Protein AF-G4YL85-F1 (afdb_monomer_lite)

pLDDT: mean 70.35, std 22.32, range [29.73, 98.31]

Secondary structure (DSSP, 8-state):
--PPPP--------------------------------TTHHHHHHHHHHHHHHHHHHHHHHHHHHHHHHHHHHHHHHHHHHHHHHHHHHHHHHHHHHHHHHHHHHHHHHHHHHHHHHHHHHHHHHHHHHHHHHHHHHHHHHHHHHHHHHHHHHHHHHHHHHHHHHHHHHHHHHHHHHHHHHHHHHHHHHHHHHHHHHHHHHHHHHHHHHHHHHHHTS-PPP--S----SHHHHHHHHHHHHHHHHHHHHHHHHHHHHHHHHHHHHHHHHHHHHHHHHHHHHHHHHHHHHHHHHHHHHHHHHHHHHHHHHHHHHHHHHHHHHHHHHHHHHHHHHHHHHHHHHHSS---------------------------PPPPPP--------------------------------------------------------------PPP---------------------------------

Sequence (476 aa):
MDAPPTNPPAHSPSPSGDGGSTHGSPRSTHSTPRSTRSTASRHAAASSDAARRIARLEDELACAYASRPTMIRDRARQDDTVRELTANLHDLERHRWAQEAEIRRLQTEVSDLQQSAQDQGLQLIQDLRNQIAQQAAEIQDLDRRLTRAQDHLATASSDRDRPDYQLDLATADISDLRSQVSEQERELDEVNHELDLTRGSLDRVRTALRMAETAAATPAAPTPTPPTGPTSDVDRLQVALRQVNEELDRMRTARDTARDQATAAVEDVDQAHQDRDVALRENADLRSCLENAQQVIRAQDAQFIDVQDAYAMLRRVSDRSNEDLENVADALSRVVRWIGLSQCAPTTPVRRSRSRSGSPDSVGHIHKRARSAPPPRSRSTSRSPARSPSPSFSLPGHDDELPAGGQPAEDQPAKKVPAADQPSSDLNDQEGSDQEESGPPPRSTQEDRSEEEESSPRPTKKKTSRRGLIRMLSQP

Structure (mmCIF, N/CA/C/O backbone):
data_AF-G4YL85-F1
#
_entry.id   AF-G4YL85-F1
#
loop_
_atom_site.group_PDB
_atom_site.id
_atom_site.type_symbol
_atom_site.label_atom_id
_atom_site.label_alt_id
_atom_site.label_comp_id
_atom_site.label_asym_id
_atom_site.label_entity_id
_atom_site.label_seq_id
_atom_site.pdbx_PDB_ins_code
_atom_site.Cartn_x
_atom_site.Cartn_y
_atom_site.Cartn_z
_atom_site.occupancy
_atom_site.B_iso_or_equiv
_atom_site.auth_seq_id
_atom_site.auth_comp_id
_atom_site.auth_asym_id
_atom_site.auth_atom_id
_atom_site.pdbx_PDB_model_num
ATOM 1 N N . MET A 1 1 ? 38.274 -20.157 -29.033 1.00 45.69 1 MET A N 1
ATOM 2 C CA . MET A 1 1 ? 38.656 -21.489 -29.534 1.00 45.69 1 MET A CA 1
ATOM 3 C C . MET A 1 1 ? 37.784 -21.752 -30.742 1.00 45.69 1 MET A C 1
ATOM 5 O O . MET A 1 1 ? 36.626 -22.067 -30.545 1.00 45.69 1 MET A O 1
ATOM 9 N N . ASP A 1 2 ? 38.271 -21.416 -31.935 1.00 41.56 2 ASP A N 1
ATOM 10 C CA . ASP A 1 2 ? 38.171 -22.252 -33.138 1.00 41.56 2 ASP A CA 1
ATOM 11 C C . ASP A 1 2 ? 38.900 -21.555 -34.292 1.00 41.56 2 ASP A C 1
ATOM 13 O O . ASP A 1 2 ? 38.857 -20.335 -34.449 1.00 41.56 2 ASP A O 1
ATOM 17 N N . ALA A 1 3 ? 39.712 -22.353 -34.977 1.00 47.00 3 ALA A N 1
ATOM 18 C CA . ALA A 1 3 ? 40.835 -21.958 -35.815 1.00 47.00 3 ALA A CA 1
ATOM 19 C C . ALA A 1 3 ? 40.425 -21.627 -37.269 1.00 47.00 3 ALA A C 1
ATOM 21 O O . ALA A 1 3 ? 39.381 -22.084 -37.735 1.00 47.00 3 ALA A O 1
ATOM 22 N N . PRO A 1 4 ? 41.259 -20.872 -38.013 1.00 54.34 4 PRO A N 1
ATOM 23 C CA . PRO A 1 4 ? 41.003 -20.503 -39.404 1.00 54.34 4 PRO A CA 1
ATOM 24 C C . PRO A 1 4 ? 41.476 -21.593 -40.383 1.00 54.34 4 PRO A C 1
ATOM 26 O O . PRO A 1 4 ? 42.415 -22.330 -40.068 1.00 54.34 4 PRO A O 1
ATOM 29 N N . PRO A 1 5 ? 40.929 -21.663 -41.611 1.00 63.22 5 PRO A N 1
ATOM 30 C CA . PRO A 1 5 ? 41.518 -22.484 -42.655 1.00 63.22 5 PRO A CA 1
ATOM 31 C C . PRO A 1 5 ? 42.650 -21.747 -43.385 1.00 63.22 5 PRO A C 1
ATOM 33 O O . PRO A 1 5 ? 42.514 -20.620 -43.861 1.00 63.22 5 PRO A O 1
ATOM 36 N N . THR A 1 6 ? 43.778 -22.443 -43.462 1.00 53.53 6 THR A N 1
ATOM 37 C CA . THR A 1 6 ? 45.010 -22.129 -44.183 1.00 53.53 6 THR A CA 1
ATOM 38 C C . THR A 1 6 ? 45.074 -22.848 -45.541 1.00 53.53 6 THR A C 1
ATOM 40 O O . THR A 1 6 ? 44.595 -23.972 -45.671 1.00 53.53 6 THR A O 1
ATOM 43 N N . ASN A 1 7 ? 45.826 -22.228 -46.469 1.00 42.84 7 ASN A N 1
ATOM 44 C CA . ASN A 1 7 ? 46.549 -22.797 -47.632 1.00 42.84 7 ASN A CA 1
ATOM 45 C C . ASN A 1 7 ? 45.749 -23.165 -48.906 1.00 42.84 7 ASN A C 1
ATOM 47 O O . ASN A 1 7 ? 44.546 -23.381 -48.803 1.00 42.84 7 ASN A O 1
ATOM 51 N N . PRO A 1 8 ? 46.383 -23.283 -50.110 1.00 57.25 8 PRO A N 1
ATOM 52 C CA . PRO A 1 8 ? 47.829 -23.411 -50.418 1.00 57.25 8 PRO A CA 1
ATOM 53 C C . PRO A 1 8 ? 48.368 -22.527 -51.594 1.00 57.25 8 PRO A C 1
ATOM 55 O O . PRO A 1 8 ? 47.619 -21.728 -52.158 1.00 57.25 8 PRO A O 1
ATOM 58 N N . PRO A 1 9 ? 49.675 -22.630 -51.959 1.00 52.94 9 PRO A N 1
ATOM 59 C CA . PRO A 1 9 ? 50.362 -21.728 -52.889 1.00 52.94 9 PRO A CA 1
ATOM 60 C C . PRO A 1 9 ? 50.313 -22.217 -54.347 1.00 52.94 9 PRO A C 1
ATOM 62 O O . PRO A 1 9 ? 50.237 -23.416 -54.608 1.00 52.94 9 PRO A O 1
ATOM 65 N N . ALA A 1 10 ? 50.421 -21.294 -55.308 1.00 44.28 10 ALA A N 1
ATOM 66 C CA . ALA A 1 10 ? 50.517 -21.623 -56.729 1.00 44.28 10 ALA A CA 1
ATOM 67 C C . ALA A 1 10 ? 51.927 -21.347 -57.272 1.00 44.28 10 ALA A C 1
ATOM 69 O O . ALA A 1 10 ? 52.482 -20.258 -57.136 1.00 44.28 10 ALA A O 1
ATOM 70 N N . HIS A 1 11 ? 52.479 -22.398 -57.865 1.00 41.19 11 HIS A N 1
ATOM 71 C CA . HIS A 1 11 ? 53.813 -22.551 -58.418 1.00 41.19 11 HIS A CA 1
ATOM 72 C C . HIS A 1 11 ? 54.059 -21.727 -59.693 1.00 41.19 11 HIS A C 1
ATOM 74 O O . HIS A 1 11 ? 53.176 -21.575 -60.535 1.00 41.19 11 HIS A O 1
ATOM 80 N N . SER A 1 12 ? 55.312 -21.310 -59.885 1.00 49.66 12 SER A N 1
ATOM 81 C CA . SER A 1 12 ? 55.886 -20.974 -61.193 1.00 49.66 12 SER A CA 1
ATOM 82 C C . SER A 1 12 ? 55.999 -22.216 -62.084 1.00 49.66 12 SER A C 1
ATOM 84 O O . SER A 1 12 ? 56.331 -23.294 -61.582 1.00 49.66 12 SER A O 1
ATOM 86 N N . PRO A 1 13 ? 55.890 -22.047 -63.412 1.00 53.88 13 PRO A N 1
ATOM 87 C CA . PRO A 1 13 ? 56.771 -22.798 -64.297 1.00 53.88 13 PRO A CA 1
ATOM 88 C C . PRO A 1 13 ? 57.377 -21.938 -65.422 1.00 53.88 13 PRO A C 1
ATOM 90 O O . PRO A 1 13 ? 56.733 -21.127 -66.078 1.00 53.88 13 PRO A O 1
ATOM 93 N N . SER A 1 14 ? 58.655 -22.176 -65.672 1.00 41.47 14 SER A N 1
ATOM 94 C CA . SER A 1 14 ? 59.307 -22.170 -66.992 1.00 41.47 14 SER A CA 1
ATOM 95 C C . SER A 1 14 ? 59.997 -23.547 -67.105 1.00 41.47 14 SER A C 1
ATOM 97 O O . SER A 1 14 ? 60.100 -24.202 -66.062 1.00 41.47 14 SER A O 1
ATOM 99 N N . PRO A 1 15 ? 60.561 -24.018 -68.238 1.00 62.75 15 PRO A N 1
ATOM 100 C CA . PRO A 1 15 ? 60.615 -23.525 -69.624 1.00 62.75 15 PRO A CA 1
ATOM 101 C C . PRO A 1 15 ? 60.315 -24.671 -70.647 1.00 62.75 15 PRO A C 1
ATOM 103 O O . PRO A 1 15 ? 59.770 -25.703 -70.264 1.00 62.75 15 PRO A O 1
ATOM 106 N N . SER A 1 16 ? 60.803 -24.546 -71.897 1.00 37.62 16 SER A N 1
ATOM 107 C CA . SER A 1 16 ? 60.854 -25.556 -72.995 1.00 37.62 16 SER A CA 1
ATOM 108 C C . SER A 1 16 ? 59.611 -25.558 -73.894 1.00 37.62 16 SER A C 1
ATOM 110 O O . SER A 1 16 ? 58.498 -25.490 -73.400 1.00 37.62 16 SER A O 1
ATOM 112 N N . GLY A 1 17 ? 59.679 -25.635 -75.217 1.00 33.56 17 GLY A N 1
ATOM 113 C CA . GLY A 1 17 ? 60.769 -25.882 -76.152 1.00 33.56 17 GLY A CA 1
ATOM 114 C C . GLY A 1 17 ? 60.155 -26.149 -77.537 1.00 33.56 17 GLY A C 1
ATOM 115 O O . GLY A 1 17 ? 58.958 -26.394 -77.642 1.00 33.56 17 GLY A O 1
ATOM 116 N N . ASP A 1 18 ? 61.009 -26.093 -78.556 1.00 32.25 18 ASP A N 1
ATOM 117 C CA . ASP A 1 18 ? 60.907 -26.772 -79.854 1.00 32.25 18 ASP A CA 1
ATOM 118 C C . ASP A 1 18 ? 59.734 -26.499 -80.820 1.00 32.25 18 ASP A C 1
ATOM 120 O O . ASP A 1 18 ? 58.592 -26.893 -80.622 1.00 32.25 18 ASP A O 1
ATOM 124 N N . GLY A 1 19 ? 60.110 -26.025 -82.014 1.00 33.28 19 GLY A N 1
ATOM 125 C CA . GLY A 1 19 ? 60.380 -27.003 -83.076 1.00 33.28 19 GLY A CA 1
ATOM 126 C C . GLY A 1 19 ? 59.536 -26.924 -84.355 1.00 33.28 19 GLY A C 1
ATOM 127 O O . GLY A 1 19 ? 58.315 -27.008 -84.325 1.00 33.28 19 GLY A O 1
ATOM 128 N N . GLY A 1 20 ? 60.246 -26.911 -85.492 1.00 34.34 20 GLY A N 1
ATOM 129 C CA . GLY A 1 20 ? 59.777 -27.354 -86.819 1.00 34.34 20 GLY A CA 1
ATOM 130 C C . GLY A 1 20 ? 59.199 -26.247 -87.708 1.00 34.34 20 GLY A C 1
ATOM 131 O O . GLY A 1 20 ? 58.451 -25.401 -87.248 1.00 34.34 20 GLY A O 1
ATOM 132 N N . SER A 1 21 ? 59.447 -26.161 -89.015 1.00 40.62 21 SER A N 1
ATOM 133 C CA . SER A 1 21 ? 60.126 -27.023 -89.997 1.00 40.62 21 SER A CA 1
ATOM 134 C C . SER A 1 21 ? 60.282 -26.149 -91.258 1.00 40.62 21 SER A C 1
ATOM 136 O O . SER A 1 21 ? 59.335 -25.471 -91.642 1.00 40.62 21 SER A O 1
ATOM 138 N N . THR A 1 22 ? 61.462 -25.923 -91.838 1.00 39.62 22 THR A N 1
ATOM 139 C CA . THR A 1 22 ? 62.143 -26.745 -92.864 1.00 39.62 22 THR A CA 1
ATOM 140 C C . THR A 1 22 ? 61.262 -27.353 -93.966 1.00 39.62 22 THR A C 1
ATOM 142 O O . THR A 1 22 ? 60.632 -28.380 -93.758 1.00 39.62 22 THR A O 1
ATOM 145 N N . HIS A 1 23 ? 61.373 -26.790 -95.175 1.00 39.00 23 HIS A N 1
ATOM 146 C CA . HIS A 1 23 ? 61.477 -27.480 -96.474 1.00 39.00 23 HIS A CA 1
ATOM 147 C C . HIS A 1 23 ? 62.386 -26.585 -97.353 1.00 39.00 23 HIS A C 1
ATOM 149 O O . HIS A 1 23 ? 62.134 -25.391 -97.446 1.00 39.00 23 HIS A O 1
ATOM 155 N N . GLY A 1 24 ? 63.498 -26.990 -97.969 1.00 29.73 24 GLY A N 1
ATOM 156 C CA . GLY A 1 24 ? 64.064 -28.315 -98.196 1.00 29.73 24 GLY A CA 1
ATOM 157 C C . GLY A 1 24 ? 63.890 -28.758 -99.653 1.00 29.73 24 GLY A C 1
ATOM 158 O O . GLY A 1 24 ? 62.827 -29.266 -99.986 1.00 29.73 24 GLY A O 1
ATOM 159 N N . SER A 1 25 ? 64.980 -28.659 -100.437 1.00 37.81 25 SER A N 1
ATOM 160 C CA . SER A 1 25 ? 65.308 -29.455 -101.649 1.00 37.81 25 SER A CA 1
ATOM 161 C C . SER A 1 25 ? 64.766 -29.011 -103.033 1.00 37.81 25 SER A C 1
ATOM 163 O O . SER A 1 25 ? 63.765 -28.312 -103.110 1.00 37.81 25 SER A O 1
ATOM 165 N N . PRO A 1 26 ? 65.341 -29.500 -104.161 1.00 48.97 26 PRO A N 1
ATOM 166 C CA . PRO A 1 26 ? 66.772 -29.652 -104.442 1.00 48.97 26 PRO A CA 1
ATOM 167 C C . PRO A 1 26 ? 67.209 -29.303 -105.893 1.00 48.97 26 PRO A C 1
ATOM 169 O O . PRO A 1 26 ? 66.450 -29.205 -106.848 1.00 48.97 26 PRO A O 1
ATOM 172 N N . ARG A 1 27 ? 68.533 -29.198 -105.987 1.00 37.06 27 ARG A N 1
ATOM 173 C CA . ARG A 1 27 ? 69.508 -29.348 -107.083 1.00 37.06 27 ARG A CA 1
ATOM 174 C C . ARG A 1 27 ? 69.176 -30.352 -108.219 1.00 37.06 27 ARG A C 1
ATOM 176 O O . ARG A 1 27 ? 68.827 -31.492 -107.937 1.00 37.06 27 ARG A O 1
ATOM 183 N N . SER A 1 28 ? 69.472 -29.970 -109.471 1.00 34.97 28 SER A N 1
ATOM 184 C CA . SER A 1 28 ? 70.081 -30.779 -110.570 1.00 34.97 28 SER A CA 1
ATOM 185 C C . SER A 1 28 ? 70.323 -29.838 -111.770 1.00 34.97 28 SER A C 1
ATOM 187 O O . SER A 1 28 ? 69.395 -29.156 -112.181 1.00 34.97 28 SER A O 1
ATOM 189 N N . THR A 1 29 ? 71.542 -29.453 -112.166 1.00 35.94 29 THR A N 1
ATOM 190 C CA . THR A 1 29 ? 72.621 -30.140 -112.921 1.00 35.94 29 THR A CA 1
ATOM 191 C C . THR A 1 29 ? 72.267 -30.610 -114.338 1.00 35.94 29 THR A C 1
ATOM 193 O O . THR A 1 29 ? 71.218 -31.196 -114.564 1.00 35.94 29 THR A O 1
ATOM 196 N N . HIS A 1 30 ? 73.255 -30.407 -115.231 1.00 33.69 30 HIS A N 1
ATOM 197 C CA . HIS A 1 30 ? 73.418 -30.867 -116.626 1.00 33.69 30 HIS A CA 1
ATOM 198 C C . HIS A 1 30 ? 72.765 -29.965 -117.693 1.00 33.69 30 HIS A C 1
ATOM 200 O O . HIS A 1 30 ? 71.618 -29.577 -117.556 1.00 33.69 30 HIS A O 1
ATOM 206 N N . SER A 1 31 ? 73.373 -29.582 -118.815 1.00 35.66 31 SER A N 1
ATOM 207 C CA . SER A 1 31 ? 74.745 -29.610 -119.328 1.00 35.66 31 SER A CA 1
ATOM 208 C C . SER A 1 31 ? 74.783 -28.647 -120.524 1.00 35.66 31 SER A C 1
ATOM 210 O O . SER A 1 31 ? 73.795 -28.462 -121.230 1.00 35.66 31 SER A O 1
ATOM 212 N N . THR A 1 32 ? 75.941 -28.038 -120.741 1.00 36.03 32 THR A N 1
ATOM 213 C CA . THR A 1 32 ? 76.330 -27.197 -121.883 1.00 36.03 32 THR A CA 1
ATOM 214 C C . THR A 1 32 ? 76.090 -27.885 -123.244 1.00 36.03 32 THR A C 1
ATOM 216 O O . THR A 1 32 ? 76.215 -29.105 -123.337 1.00 36.03 32 THR A O 1
ATOM 219 N N . PRO A 1 33 ? 75.916 -27.113 -124.337 1.00 42.28 33 PRO A N 1
ATOM 220 C CA . PRO A 1 33 ? 77.076 -26.974 -125.215 1.00 42.28 33 PRO A CA 1
ATOM 221 C C . PRO A 1 33 ? 77.338 -25.540 -125.703 1.00 42.28 33 PRO A C 1
ATOM 223 O O . PRO A 1 33 ? 76.477 -24.821 -126.196 1.00 42.28 33 PRO A O 1
ATOM 226 N N . ARG A 1 34 ? 78.607 -25.159 -125.540 1.00 35.00 34 ARG A N 1
ATOM 227 C CA . ARG A 1 34 ? 79.501 -24.560 -126.541 1.00 35.00 34 ARG A CA 1
ATOM 228 C C . ARG A 1 34 ? 78.817 -23.797 -127.694 1.00 35.00 34 ARG A C 1
ATOM 230 O O . ARG A 1 34 ? 78.482 -24.374 -128.719 1.00 35.00 34 ARG A O 1
ATOM 237 N N . SER A 1 35 ? 78.757 -22.471 -127.565 1.00 36.53 35 SER A N 1
ATOM 238 C CA . SER A 1 35 ? 78.693 -21.561 -128.713 1.00 36.53 35 SER A CA 1
ATOM 239 C C . SER A 1 35 ? 79.651 -20.395 -128.477 1.00 36.53 35 SER A C 1
ATOM 241 O O . SER A 1 35 ? 79.491 -19.581 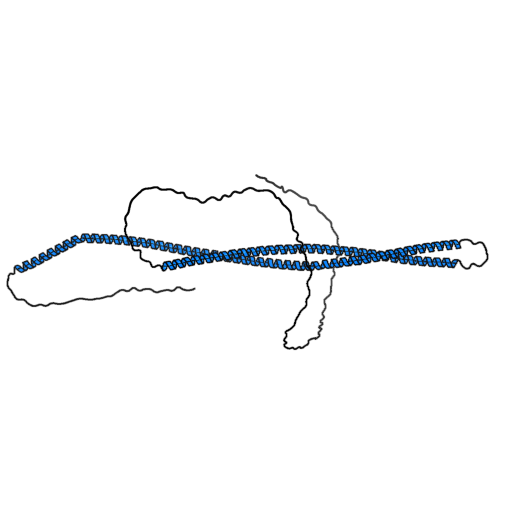-127.567 1.00 36.53 35 SER A O 1
ATOM 243 N N . THR A 1 36 ? 80.729 -20.396 -129.252 1.00 44.97 36 THR A N 1
ATOM 244 C CA . THR A 1 36 ? 81.779 -19.382 -129.291 1.00 44.97 36 THR A CA 1
ATOM 245 C C . THR A 1 36 ? 81.234 -18.111 -129.935 1.00 44.97 36 THR A C 1
ATOM 247 O O . THR A 1 36 ? 81.170 -18.021 -131.160 1.00 44.97 36 THR A O 1
ATOM 250 N N . ARG A 1 37 ? 80.843 -17.115 -129.128 1.00 36.19 37 ARG A N 1
ATOM 251 C CA . ARG A 1 37 ? 80.630 -15.740 -129.610 1.00 36.19 37 ARG A CA 1
ATOM 252 C C . ARG A 1 37 ? 80.733 -14.699 -128.482 1.00 36.19 37 ARG A C 1
ATOM 254 O O . ARG A 1 37 ? 79.960 -14.719 -127.533 1.00 36.19 37 ARG A O 1
ATOM 261 N N . SER A 1 38 ? 81.688 -13.781 -128.645 1.00 40.34 38 SER A N 1
ATOM 262 C CA . SER A 1 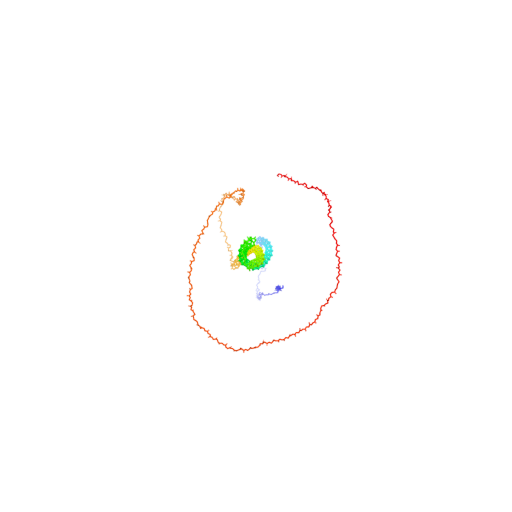38 ? 81.744 -12.413 -128.096 1.00 40.34 38 SER A CA 1
ATOM 263 C C . SER A 1 38 ? 81.791 -12.222 -126.566 1.00 40.34 38 SER A C 1
ATOM 265 O O . SER A 1 38 ? 80.790 -11.949 -125.905 1.00 40.34 38 SER A O 1
ATOM 267 N N . THR A 1 39 ? 83.008 -12.224 -126.013 1.00 42.50 39 THR A N 1
ATOM 268 C CA . THR A 1 39 ? 83.376 -11.929 -124.609 1.00 42.50 39 THR A CA 1
ATOM 269 C C . THR A 1 39 ? 83.112 -10.485 -124.140 1.00 42.50 39 THR A C 1
ATOM 271 O O . THR A 1 39 ? 83.258 -10.201 -122.956 1.00 42.50 39 THR A O 1
ATOM 274 N N . ALA A 1 40 ? 82.646 -9.582 -125.011 1.00 45.28 40 ALA A N 1
ATOM 275 C CA . ALA A 1 40 ? 82.306 -8.197 -124.654 1.00 45.28 40 ALA A CA 1
ATOM 276 C C . ALA A 1 40 ? 80.868 -8.011 -124.107 1.00 45.28 40 ALA A C 1
ATOM 278 O O . ALA A 1 40 ? 80.598 -7.054 -123.389 1.00 45.28 40 ALA A O 1
ATOM 279 N N . SER A 1 41 ? 79.931 -8.929 -124.395 1.00 44.53 41 SER A N 1
ATOM 280 C CA . SER A 1 41 ? 78.497 -8.745 -124.078 1.00 44.53 41 SER A CA 1
ATOM 281 C C . SER A 1 41 ? 78.094 -9.206 -122.663 1.00 44.53 41 SER A C 1
ATOM 283 O O . SER A 1 41 ? 77.177 -8.643 -122.065 1.00 44.53 41 SER A O 1
ATOM 285 N N . ARG A 1 42 ? 78.811 -10.167 -122.057 1.00 46.12 42 ARG A N 1
ATOM 286 C CA . ARG A 1 42 ? 78.523 -10.642 -120.683 1.00 46.12 42 ARG A CA 1
ATOM 287 C C . ARG A 1 42 ? 78.932 -9.648 -119.595 1.00 46.12 42 ARG A C 1
ATOM 289 O O . ARG A 1 42 ? 78.247 -9.559 -118.582 1.00 46.12 42 ARG A O 1
ATOM 296 N N . HIS A 1 43 ? 79.984 -8.863 -119.826 1.00 50.41 43 HIS A N 1
ATOM 297 C CA . HIS A 1 43 ? 80.346 -7.759 -118.934 1.00 50.41 43 HIS A CA 1
ATOM 298 C C . HIS A 1 43 ? 79.317 -6.622 -118.985 1.00 50.41 43 HIS A C 1
ATOM 300 O O . HIS A 1 43 ? 78.990 -6.066 -117.942 1.00 50.41 43 HIS A O 1
ATOM 306 N N . ALA A 1 44 ? 78.725 -6.347 -120.152 1.00 54.31 44 ALA A N 1
ATOM 307 C CA . ALA A 1 44 ? 77.663 -5.350 -120.296 1.00 54.31 44 ALA A CA 1
ATOM 308 C C . ALA A 1 44 ? 76.331 -5.787 -119.646 1.00 54.31 44 ALA A C 1
ATOM 310 O O . ALA A 1 44 ? 75.676 -4.979 -118.992 1.00 54.31 44 ALA A O 1
ATOM 311 N N . ALA A 1 45 ? 75.942 -7.065 -119.754 1.00 54.53 45 ALA A N 1
ATOM 312 C CA . ALA A 1 45 ? 74.716 -7.583 -119.133 1.00 54.53 45 ALA A CA 1
ATOM 313 C C . ALA A 1 45 ? 74.818 -7.709 -117.598 1.00 54.53 45 ALA A C 1
ATOM 315 O O . ALA A 1 45 ? 73.878 -7.343 -116.895 1.00 54.53 45 ALA A O 1
ATOM 316 N N . ALA A 1 46 ? 75.964 -8.159 -117.070 1.00 58.94 46 ALA A N 1
ATOM 317 C CA . ALA A 1 46 ? 76.225 -8.185 -115.626 1.00 58.94 46 ALA A CA 1
ATOM 318 C C . ALA A 1 46 ? 76.354 -6.767 -115.034 1.00 58.94 46 ALA A C 1
ATOM 320 O O . ALA A 1 46 ? 75.879 -6.512 -113.931 1.00 58.94 46 ALA A O 1
ATOM 321 N N . SER A 1 47 ? 76.927 -5.823 -115.791 1.00 63.41 47 SER A N 1
ATOM 322 C CA . SER A 1 47 ? 76.970 -4.399 -115.430 1.00 63.41 47 SER A CA 1
ATOM 323 C C . SER A 1 47 ? 75.575 -3.755 -115.437 1.00 63.41 47 SER A C 1
ATOM 325 O O . SER A 1 47 ? 75.235 -3.028 -114.508 1.00 63.41 47 SER A O 1
ATOM 327 N N . SER A 1 48 ? 74.725 -4.080 -116.418 1.00 71.81 48 SER A N 1
ATOM 328 C CA . SER A 1 48 ? 73.330 -3.616 -116.485 1.00 71.81 48 SER A CA 1
ATOM 329 C C . SER A 1 48 ? 72.449 -4.191 -115.367 1.00 71.81 48 SER A C 1
ATOM 331 O O . SER A 1 48 ? 71.534 -3.523 -114.882 1.00 71.81 48 SER A O 1
ATOM 333 N N . ASP A 1 49 ? 72.700 -5.428 -114.936 1.00 79.19 49 ASP A N 1
ATOM 334 C CA . ASP A 1 49 ? 71.991 -6.038 -113.807 1.00 79.19 49 ASP A CA 1
ATOM 335 C C . ASP A 1 49 ? 72.442 -5.456 -112.457 1.00 79.19 49 ASP A C 1
ATOM 337 O O . ASP A 1 49 ? 71.607 -5.143 -111.605 1.00 79.19 49 ASP A O 1
ATOM 341 N N . ALA A 1 50 ? 73.744 -5.194 -112.301 1.00 80.00 50 ALA A N 1
ATOM 342 C CA . ALA A 1 50 ? 74.278 -4.452 -111.161 1.00 80.00 50 ALA A CA 1
ATOM 343 C C . ALA A 1 50 ? 73.697 -3.029 -111.086 1.00 80.00 50 ALA A C 1
ATOM 345 O O . ALA A 1 50 ? 73.238 -2.620 -110.024 1.00 80.00 50 ALA A O 1
ATOM 346 N N . ALA A 1 51 ? 73.616 -2.312 -112.212 1.00 81.38 51 ALA A N 1
ATOM 347 C CA . ALA A 1 51 ? 73.021 -0.975 -112.278 1.00 81.38 51 ALA A CA 1
ATOM 348 C C . ALA A 1 51 ? 71.524 -0.973 -111.914 1.00 81.38 51 ALA A C 1
ATOM 350 O O . ALA A 1 51 ? 71.083 -0.144 -111.124 1.00 81.38 51 ALA A O 1
ATOM 351 N N . ARG A 1 52 ? 70.740 -1.944 -112.408 1.00 86.12 52 ARG A N 1
ATOM 352 C CA . ARG A 1 52 ? 69.325 -2.102 -112.016 1.00 86.12 52 ARG A CA 1
ATOM 353 C C . ARG A 1 52 ? 69.160 -2.465 -110.543 1.00 86.12 52 ARG A C 1
ATOM 355 O O . ARG A 1 52 ? 68.171 -2.087 -109.924 1.00 86.12 52 ARG A O 1
ATOM 362 N N . ARG A 1 53 ? 70.097 -3.223 -109.969 1.00 89.50 53 ARG A N 1
ATOM 363 C CA . ARG A 1 53 ? 70.096 -3.537 -108.537 1.00 89.50 53 ARG A CA 1
ATOM 364 C C . ARG A 1 53 ? 70.442 -2.319 -107.684 1.00 89.50 53 ARG A C 1
ATOM 366 O O . ARG A 1 53 ? 69.794 -2.142 -106.663 1.00 89.50 53 ARG A O 1
ATOM 373 N N . ILE A 1 54 ? 71.389 -1.489 -108.116 1.00 89.38 54 ILE A N 1
ATOM 374 C CA . ILE A 1 54 ? 71.722 -0.222 -107.452 1.00 89.38 54 ILE A CA 1
ATOM 375 C C . ILE A 1 54 ? 70.513 0.717 -107.477 1.00 89.38 54 ILE A C 1
ATOM 377 O O . ILE A 1 54 ? 70.076 1.123 -106.411 1.00 89.38 54 ILE A O 1
ATOM 381 N N . ALA A 1 55 ? 69.894 0.939 -108.641 1.00 88.31 55 ALA A N 1
ATOM 382 C CA . ALA A 1 55 ? 68.707 1.791 -108.751 1.00 88.31 55 ALA A CA 1
ATOM 383 C C . ALA A 1 55 ? 67.544 1.313 -107.859 1.00 88.31 55 ALA A C 1
ATOM 385 O O . ALA A 1 55 ? 66.921 2.112 -107.173 1.00 88.31 55 ALA A O 1
ATOM 386 N N . ARG A 1 56 ? 67.293 -0.006 -107.785 1.00 93.19 56 ARG A N 1
ATOM 387 C CA . ARG A 1 56 ? 66.291 -0.566 -106.857 1.00 93.19 56 ARG A CA 1
ATOM 388 C C . ARG A 1 56 ? 66.635 -0.316 -105.391 1.00 93.19 56 ARG A C 1
ATOM 390 O O . ARG A 1 56 ? 65.750 0.036 -104.625 1.00 93.19 56 ARG A O 1
ATOM 397 N N . LEU A 1 57 ? 67.897 -0.496 -105.000 1.00 93.75 57 LEU A N 1
ATOM 398 C CA . LEU A 1 57 ? 68.338 -0.223 -103.630 1.00 93.75 57 LEU A CA 1
ATOM 399 C C . LEU A 1 57 ? 68.270 1.273 -103.303 1.00 93.75 57 LEU A C 1
ATOM 401 O O . LEU A 1 57 ? 67.959 1.622 -102.171 1.00 93.75 57 LEU A O 1
ATOM 405 N N . GLU A 1 58 ? 68.532 2.150 -104.271 1.00 93.94 58 GLU A N 1
ATOM 406 C CA . GLU A 1 58 ? 68.384 3.602 -104.132 1.00 93.94 58 GLU A CA 1
ATOM 407 C C . GLU A 1 58 ? 66.913 4.005 -103.976 1.00 93.94 58 GLU A C 1
ATOM 409 O O . GLU A 1 58 ? 66.601 4.789 -103.081 1.00 93.94 58 GLU A O 1
ATOM 414 N N . ASP A 1 59 ? 66.004 3.417 -104.760 1.00 93.44 59 ASP A N 1
ATOM 415 C CA . ASP A 1 59 ? 64.556 3.616 -104.626 1.00 93.44 59 ASP A CA 1
ATOM 416 C C . ASP A 1 59 ? 64.027 3.070 -103.289 1.00 93.44 59 ASP A C 1
ATOM 418 O O . ASP A 1 59 ? 63.251 3.741 -102.606 1.00 93.44 59 ASP A O 1
ATOM 422 N N . GLU A 1 60 ? 64.467 1.880 -102.865 1.00 94.38 60 GLU A N 1
ATOM 423 C CA . GLU A 1 60 ? 64.139 1.294 -101.557 1.00 94.38 60 GLU A CA 1
ATOM 424 C C . GLU A 1 60 ? 64.664 2.164 -100.407 1.00 94.38 60 GLU A C 1
ATOM 426 O O . GLU A 1 60 ? 63.946 2.411 -99.435 1.00 94.38 60 GLU A O 1
ATOM 431 N N . LEU A 1 61 ? 65.889 2.679 -100.530 1.00 94.81 61 LEU A N 1
ATOM 432 C CA . LEU A 1 61 ? 66.498 3.586 -99.565 1.00 94.81 61 LEU A CA 1
ATOM 433 C C . LEU A 1 61 ? 65.738 4.918 -99.515 1.00 94.81 61 LEU A C 1
ATOM 435 O O . LEU A 1 61 ? 65.439 5.403 -98.424 1.00 94.81 61 LEU A O 1
ATOM 439 N N . ALA A 1 62 ? 65.362 5.484 -100.663 1.00 92.69 62 ALA A N 1
ATOM 440 C CA . ALA A 1 62 ? 64.547 6.693 -100.750 1.00 92.69 62 ALA A CA 1
ATOM 441 C C . ALA A 1 62 ? 63.154 6.484 -100.131 1.00 92.69 62 ALA A C 1
ATOM 443 O O . ALA A 1 62 ? 62.695 7.325 -99.356 1.00 92.69 62 ALA A O 1
ATOM 444 N N . CYS A 1 63 ? 62.515 5.335 -100.380 1.00 93.19 63 CYS A N 1
ATOM 445 C CA . CYS A 1 63 ? 61.246 4.952 -99.755 1.00 93.19 63 CYS A CA 1
ATOM 446 C C . CYS A 1 63 ? 61.384 4.781 -98.234 1.00 93.19 63 CYS A C 1
ATOM 448 O O . CYS A 1 63 ? 60.544 5.269 -97.472 1.00 93.19 63 CYS A O 1
ATOM 450 N N . ALA A 1 64 ? 62.461 4.146 -97.766 1.00 92.94 64 ALA A N 1
ATOM 451 C CA . ALA A 1 64 ? 62.753 4.000 -96.343 1.00 92.94 64 ALA A CA 1
ATOM 452 C C . ALA A 1 64 ? 63.012 5.362 -95.674 1.00 92.94 64 ALA A C 1
ATOM 454 O O . ALA A 1 64 ? 62.481 5.630 -94.590 1.00 92.94 64 ALA A O 1
ATOM 455 N N . TYR A 1 65 ? 63.754 6.261 -96.332 1.00 94.75 65 TYR A N 1
ATOM 456 C CA . TYR A 1 65 ? 63.979 7.628 -95.856 1.00 94.75 65 TYR A CA 1
ATOM 457 C C . TYR A 1 65 ? 62.692 8.457 -95.830 1.00 94.75 65 TYR A C 1
ATOM 459 O O . TYR A 1 65 ? 62.493 9.211 -94.878 1.00 94.75 65 TYR A O 1
ATOM 467 N N . ALA A 1 66 ? 61.798 8.293 -96.808 1.00 92.75 66 ALA A N 1
ATOM 468 C CA . ALA A 1 66 ? 60.499 8.964 -96.835 1.00 92.75 66 ALA A CA 1
ATOM 469 C C . ALA A 1 66 ? 59.530 8.438 -95.754 1.00 92.75 66 ALA A C 1
ATOM 471 O O . ALA A 1 66 ? 58.769 9.216 -95.176 1.00 92.75 66 ALA A O 1
ATOM 472 N N . SER A 1 67 ? 59.588 7.141 -95.426 1.00 95.31 67 SER A N 1
ATOM 473 C CA . SER A 1 67 ? 58.792 6.510 -94.360 1.00 95.31 67 SER A CA 1
ATOM 474 C C . SER A 1 67 ? 59.293 6.859 -92.952 1.00 95.31 67 SER A C 1
ATOM 476 O O . SER A 1 67 ? 58.493 7.079 -92.038 1.00 95.31 67 SER A O 1
ATOM 478 N N . ARG A 1 68 ? 60.611 6.992 -92.755 1.00 96.62 68 ARG A N 1
ATOM 479 C CA . ARG A 1 68 ? 61.239 7.219 -91.439 1.00 96.62 68 ARG A CA 1
ATOM 480 C C . ARG A 1 68 ? 60.604 8.352 -90.606 1.00 96.62 68 ARG A C 1
ATOM 482 O O . ARG A 1 68 ? 60.348 8.114 -89.426 1.00 96.62 68 ARG A O 1
ATOM 489 N N . PRO A 1 69 ? 60.280 9.543 -91.150 1.00 96.00 69 PRO A N 1
ATOM 490 C CA . PRO A 1 69 ? 59.570 10.585 -90.406 1.00 96.00 69 PRO A CA 1
ATOM 491 C C . PRO A 1 69 ? 58.187 10.166 -89.895 1.00 96.00 69 PRO A C 1
ATOM 493 O O . PRO A 1 69 ? 57.784 10.607 -88.823 1.00 96.00 69 PRO A O 1
ATOM 496 N N . THR A 1 70 ? 57.449 9.335 -90.638 1.00 95.50 70 THR A N 1
ATOM 497 C CA . THR A 1 70 ? 56.133 8.836 -90.200 1.00 95.50 70 THR A CA 1
ATOM 498 C C . THR A 1 70 ? 56.280 7.871 -89.030 1.00 95.50 70 THR A C 1
ATOM 500 O O . THR A 1 70 ? 55.657 8.095 -87.998 1.00 95.50 70 THR A O 1
ATOM 503 N N . MET A 1 71 ? 57.217 6.920 -89.117 1.00 96.75 71 MET A N 1
ATOM 504 C CA . MET A 1 71 ? 57.523 5.998 -88.018 1.00 96.75 71 MET A CA 1
ATOM 505 C C . MET A 1 71 ? 57.991 6.730 -86.753 1.00 96.75 71 MET A C 1
ATOM 507 O O . MET A 1 71 ? 57.584 6.367 -85.655 1.00 96.75 71 MET A O 1
ATOM 511 N N . ILE A 1 72 ? 58.808 7.786 -86.885 1.00 96.88 72 ILE A N 1
ATOM 512 C CA . ILE A 1 72 ? 59.236 8.610 -85.739 1.00 96.88 72 ILE A CA 1
ATOM 513 C C . ILE A 1 72 ? 58.033 9.303 -85.082 1.00 96.88 72 ILE A C 1
ATOM 515 O O . ILE A 1 72 ? 57.938 9.324 -83.856 1.00 96.88 72 ILE A O 1
ATOM 519 N N . ARG A 1 73 ? 57.094 9.846 -85.871 1.00 97.62 73 ARG A N 1
ATOM 520 C CA . ARG A 1 73 ? 55.870 10.468 -85.333 1.00 97.62 73 ARG A CA 1
ATOM 521 C C . ARG A 1 73 ? 54.955 9.449 -84.669 1.00 97.62 73 ARG A C 1
ATOM 523 O O . ARG A 1 73 ? 54.421 9.733 -83.603 1.00 97.62 73 ARG A O 1
ATOM 530 N N . ASP A 1 74 ? 54.772 8.281 -85.273 1.00 97.31 74 ASP A N 1
ATOM 531 C CA . ASP A 1 74 ? 53.933 7.232 -84.697 1.00 97.31 74 ASP A CA 1
ATOM 532 C C . ASP A 1 74 ? 54.548 6.676 -83.415 1.00 97.31 74 ASP A C 1
ATOM 534 O O . ASP A 1 74 ? 53.832 6.471 -82.437 1.00 97.31 74 ASP A O 1
ATOM 538 N N . ARG A 1 75 ? 55.880 6.550 -83.360 1.00 97.69 75 ARG A N 1
ATOM 539 C CA . ARG A 1 75 ? 56.584 6.213 -82.124 1.00 97.69 75 ARG A CA 1
ATOM 540 C C . ARG A 1 75 ? 56.382 7.277 -81.046 1.00 97.69 75 ARG A C 1
ATOM 542 O O . ARG A 1 75 ? 56.045 6.924 -79.923 1.00 97.69 75 ARG A O 1
ATOM 549 N N . ALA A 1 76 ? 56.509 8.560 -81.389 1.00 96.94 76 ALA A N 1
ATOM 550 C CA . ALA A 1 76 ? 56.264 9.651 -80.445 1.00 96.94 76 ALA A CA 1
ATOM 551 C C . ALA A 1 76 ? 54.818 9.643 -79.912 1.00 96.94 76 ALA A C 1
ATOM 553 O O . ALA A 1 76 ? 54.610 9.787 -78.710 1.00 96.94 76 ALA A O 1
ATOM 554 N N . ARG A 1 77 ? 53.828 9.384 -80.779 1.00 98.00 77 ARG A N 1
ATOM 555 C CA . ARG A 1 77 ? 52.418 9.225 -80.382 1.00 98.00 77 ARG A CA 1
ATOM 556 C C . ARG A 1 77 ? 52.214 8.034 -79.450 1.00 98.00 77 ARG A C 1
ATOM 558 O O . ARG A 1 77 ? 51.490 8.149 -78.469 1.00 98.00 77 ARG A O 1
ATOM 565 N N . GLN A 1 78 ? 52.847 6.898 -79.738 1.00 98.12 78 GLN A N 1
ATOM 566 C CA . GLN A 1 78 ? 52.820 5.743 -78.841 1.00 98.12 78 GLN A CA 1
ATOM 567 C C . GLN A 1 78 ? 53.430 6.100 -77.481 1.00 98.12 78 GLN A C 1
ATOM 569 O O . GLN A 1 78 ? 52.815 5.821 -76.455 1.00 98.12 78 GLN A O 1
ATOM 574 N N . ASP A 1 79 ? 54.575 6.784 -77.459 1.00 98.06 79 ASP A N 1
ATOM 575 C CA . ASP A 1 79 ? 55.223 7.219 -76.220 1.00 98.06 79 ASP A CA 1
ATOM 576 C C . ASP A 1 79 ? 54.348 8.215 -75.425 1.00 98.06 79 ASP A C 1
ATOM 578 O O . ASP A 1 79 ? 54.310 8.135 -74.197 1.00 98.06 79 ASP A O 1
ATOM 582 N N . ASP A 1 80 ? 53.598 9.107 -76.087 1.00 98.00 80 ASP A N 1
ATOM 583 C CA . ASP A 1 80 ? 52.581 9.961 -75.449 1.00 98.00 80 ASP A CA 1
ATOM 584 C C . ASP A 1 80 ? 51.451 9.130 -74.822 1.00 98.00 80 ASP A C 1
ATOM 586 O O . ASP A 1 80 ? 51.137 9.311 -73.646 1.00 98.00 80 ASP A O 1
ATOM 590 N N . THR A 1 81 ? 50.879 8.176 -75.567 1.00 97.88 81 THR A N 1
ATOM 591 C CA . THR A 1 81 ? 49.794 7.320 -75.051 1.00 97.88 81 THR A CA 1
ATOM 592 C C . THR A 1 81 ? 50.243 6.444 -73.886 1.00 97.88 81 THR A C 1
ATOM 594 O O . THR A 1 81 ? 49.501 6.274 -72.922 1.00 97.88 81 THR A O 1
ATOM 597 N N . VAL A 1 82 ? 51.473 5.923 -73.925 1.00 98.19 82 VAL A N 1
ATOM 598 C CA . VAL A 1 82 ? 52.045 5.149 -72.818 1.00 98.19 82 VAL A CA 1
ATOM 599 C C . VAL A 1 82 ? 52.229 6.041 -71.594 1.00 98.19 82 VAL A C 1
ATOM 601 O O . VAL A 1 82 ? 51.879 5.621 -70.491 1.00 98.19 82 VAL A O 1
ATOM 604 N N . ARG A 1 83 ? 52.713 7.279 -71.763 1.00 98.19 83 ARG A N 1
ATOM 605 C CA . ARG A 1 83 ? 52.822 8.244 -70.658 1.00 98.19 83 ARG A CA 1
ATOM 606 C C . ARG A 1 83 ? 51.460 8.579 -70.049 1.00 98.19 83 ARG A C 1
ATOM 608 O O . ARG A 1 83 ? 51.342 8.570 -68.827 1.00 98.19 83 ARG A O 1
ATOM 615 N N . GLU A 1 84 ? 50.439 8.814 -70.870 1.00 98.31 84 GLU A N 1
ATOM 616 C CA . GLU A 1 84 ? 49.077 9.099 -70.402 1.00 98.31 84 GLU A CA 1
ATOM 617 C C . GLU A 1 84 ? 48.468 7.909 -69.646 1.00 98.31 84 GLU A C 1
ATOM 619 O O . GLU A 1 84 ? 47.961 8.071 -68.539 1.00 98.31 84 GLU A O 1
ATOM 624 N N . LEU A 1 85 ? 48.564 6.693 -70.194 1.00 98.06 85 LEU A N 1
ATOM 625 C CA . LEU A 1 85 ? 48.083 5.482 -69.522 1.00 98.06 85 LEU A CA 1
ATOM 626 C C . LEU A 1 85 ? 48.829 5.220 -68.213 1.00 98.06 85 LEU A C 1
ATOM 628 O O . LEU A 1 85 ? 48.210 4.822 -67.229 1.00 98.06 85 LEU A O 1
ATOM 632 N N . THR A 1 86 ? 50.136 5.486 -68.184 1.00 98.31 86 THR A N 1
ATOM 633 C CA . THR A 1 86 ? 50.940 5.380 -66.963 1.00 98.31 86 THR A CA 1
ATOM 634 C C . THR A 1 86 ? 50.450 6.375 -65.915 1.00 98.31 86 THR A C 1
ATOM 636 O O . THR A 1 86 ? 50.246 5.981 -64.770 1.00 98.31 86 THR A O 1
ATOM 639 N N . ALA A 1 87 ? 50.198 7.634 -66.284 1.00 97.62 87 ALA A N 1
ATOM 640 C CA . ALA A 1 87 ? 49.645 8.627 -65.365 1.00 97.62 87 ALA A CA 1
ATOM 641 C C . ALA A 1 87 ? 48.255 8.214 -64.847 1.00 97.62 87 ALA A C 1
ATOM 643 O O . ALA A 1 87 ? 48.035 8.191 -63.641 1.00 97.62 87 ALA A O 1
ATOM 644 N N . ASN A 1 88 ? 47.358 7.777 -65.736 1.00 98.19 88 ASN A N 1
ATOM 645 C CA . ASN A 1 88 ? 46.025 7.298 -65.359 1.00 98.19 88 ASN A CA 1
ATOM 646 C C . ASN A 1 88 ? 46.080 6.090 -64.411 1.00 98.19 88 ASN A C 1
ATOM 648 O O . ASN A 1 88 ? 45.272 5.998 -63.489 1.00 98.19 88 ASN A O 1
ATOM 652 N N . LEU A 1 89 ? 47.029 5.170 -64.609 1.00 98.19 89 LEU A N 1
ATOM 653 C CA . LEU A 1 89 ? 47.236 4.032 -63.714 1.00 98.19 89 LEU A CA 1
ATOM 654 C C . LEU A 1 89 ? 47.660 4.499 -62.317 1.00 98.19 89 LEU A C 1
ATOM 656 O O . LEU A 1 89 ? 47.056 4.070 -61.338 1.00 98.19 89 LEU A O 1
ATOM 660 N N . HIS A 1 90 ? 48.611 5.432 -62.219 1.00 98.31 90 HIS A N 1
ATOM 661 C CA . HIS A 1 90 ? 49.015 6.007 -60.930 1.00 98.31 90 HIS A CA 1
ATOM 662 C C . HIS A 1 90 ? 47.857 6.760 -60.252 1.00 98.31 90 HIS A C 1
ATOM 664 O O . HIS A 1 90 ? 47.701 6.702 -59.032 1.00 98.31 90 HIS A O 1
ATOM 670 N N . ASP A 1 91 ? 47.018 7.459 -61.019 1.00 97.88 91 ASP A N 1
ATOM 671 C CA . ASP A 1 91 ? 45.837 8.152 -60.499 1.00 97.88 91 ASP A CA 1
ATOM 672 C C . ASP A 1 91 ? 44.812 7.161 -59.945 1.00 97.88 91 ASP A C 1
ATOM 674 O O . ASP A 1 91 ? 44.327 7.347 -58.826 1.00 97.88 91 ASP A O 1
ATOM 678 N N . LEU A 1 92 ? 44.521 6.085 -60.679 1.00 98.12 92 LEU A N 1
ATOM 679 C CA . LEU A 1 92 ? 43.627 5.017 -60.232 1.00 98.12 92 LEU A CA 1
ATOM 680 C C . LEU A 1 92 ? 44.167 4.301 -58.992 1.00 98.12 92 LEU A C 1
ATOM 682 O O . LEU A 1 92 ? 43.402 4.034 -58.069 1.00 98.12 92 LEU A O 1
ATOM 686 N N . GLU A 1 93 ? 45.471 4.039 -58.925 1.00 98.06 93 GLU A N 1
ATOM 687 C CA . GLU A 1 93 ? 46.103 3.470 -57.735 1.00 98.06 93 GLU A CA 1
ATOM 688 C C . GLU A 1 93 ? 45.943 4.392 -56.526 1.00 98.06 93 GLU A C 1
ATOM 690 O O . GLU A 1 93 ? 45.541 3.928 -55.459 1.00 98.06 93 GLU A O 1
ATOM 695 N N . ARG A 1 94 ? 46.163 5.704 -56.683 1.00 98.06 94 ARG A N 1
ATOM 696 C CA . ARG A 1 94 ? 45.923 6.681 -55.607 1.00 98.06 94 ARG A CA 1
ATOM 697 C C . ARG A 1 94 ? 44.466 6.682 -55.142 1.00 98.06 94 ARG A C 1
ATOM 699 O O . ARG A 1 94 ? 44.222 6.712 -53.938 1.00 98.06 94 ARG A O 1
ATOM 706 N N . HIS A 1 95 ? 43.505 6.612 -56.066 1.00 97.81 95 HIS A N 1
ATOM 707 C CA . HIS A 1 95 ? 42.083 6.520 -55.716 1.00 97.81 95 HIS A CA 1
ATOM 708 C C . HIS A 1 95 ? 41.760 5.208 -54.993 1.00 97.81 95 HIS A C 1
ATOM 710 O O . HIS A 1 95 ? 41.043 5.237 -53.994 1.00 97.81 95 HIS A O 1
ATOM 716 N N . ARG A 1 96 ? 42.327 4.078 -55.437 1.00 97.88 96 ARG A N 1
ATOM 717 C CA . ARG A 1 96 ? 42.173 2.775 -54.774 1.00 97.88 96 ARG A CA 1
ATOM 718 C C . ARG A 1 96 ? 42.688 2.830 -53.337 1.00 97.88 96 ARG A C 1
ATOM 720 O O . ARG A 1 96 ? 41.963 2.463 -52.422 1.00 97.88 96 ARG A O 1
ATOM 727 N N . TRP A 1 97 ? 43.892 3.362 -53.124 1.00 98.06 97 TRP A N 1
ATOM 728 C CA . TRP A 1 97 ? 44.463 3.526 -51.784 1.00 98.06 97 TRP A CA 1
ATOM 729 C C . TRP A 1 97 ? 43.610 4.428 -50.884 1.00 98.06 97 TRP A C 1
ATOM 731 O O . TRP A 1 97 ? 43.429 4.116 -49.707 1.00 98.06 97 TRP A O 1
ATOM 741 N N . ALA A 1 98 ? 43.052 5.517 -51.426 1.00 96.81 98 ALA A N 1
ATOM 742 C CA . ALA A 1 98 ? 42.142 6.390 -50.686 1.00 96.81 98 ALA A CA 1
ATOM 743 C C . ALA A 1 98 ? 40.832 5.676 -50.304 1.00 96.81 98 ALA A C 1
ATOM 745 O O . ALA A 1 98 ? 40.381 5.791 -49.167 1.00 96.81 98 ALA A O 1
ATOM 746 N N . GLN A 1 99 ? 40.251 4.892 -51.217 1.00 97.25 99 GLN A N 1
ATOM 747 C CA . GLN A 1 99 ? 39.058 4.084 -50.941 1.00 97.25 99 GLN A CA 1
ATOM 748 C C . GLN A 1 99 ? 39.331 2.989 -49.907 1.00 97.25 99 GLN A C 1
ATOM 750 O O . GLN A 1 99 ? 38.538 2.805 -48.991 1.00 97.25 99 GLN A O 1
ATOM 755 N N . GLU A 1 100 ? 40.461 2.288 -50.006 1.00 97.44 100 GLU A N 1
ATOM 756 C CA . GLU A 1 100 ? 40.866 1.284 -49.018 1.00 97.44 100 GLU A CA 1
ATOM 757 C C . GLU A 1 100 ? 41.072 1.901 -47.626 1.00 97.44 100 GLU A C 1
ATOM 759 O O . GLU A 1 100 ? 40.738 1.275 -46.620 1.00 97.44 100 GLU A O 1
ATOM 764 N N . ALA A 1 101 ? 41.610 3.123 -47.552 1.00 95.88 101 ALA A N 1
ATOM 765 C CA . ALA A 1 101 ? 41.739 3.853 -46.295 1.00 95.88 101 ALA A CA 1
ATOM 766 C C . ALA A 1 101 ? 40.369 4.227 -45.706 1.00 95.88 101 ALA A C 1
ATOM 768 O O . ALA A 1 101 ? 40.159 4.044 -44.509 1.00 95.88 101 ALA A O 1
ATOM 769 N N . GLU A 1 102 ? 39.427 4.681 -46.537 1.00 96.81 102 GLU A N 1
ATOM 770 C CA . GLU A 1 102 ? 38.065 5.005 -46.097 1.00 96.81 102 GLU A CA 1
ATOM 771 C C . GLU A 1 102 ? 37.290 3.757 -45.653 1.00 96.81 102 GLU A C 1
ATOM 773 O O . GLU A 1 102 ? 36.627 3.785 -44.621 1.00 96.81 102 GLU A O 1
ATOM 778 N N . ILE A 1 103 ? 37.434 2.630 -46.359 1.00 94.50 103 ILE A N 1
ATOM 779 C CA . ILE A 1 103 ? 36.853 1.344 -45.942 1.00 94.50 103 ILE A CA 1
ATOM 780 C C . ILE A 1 103 ? 37.383 0.948 -44.563 1.00 94.50 103 ILE A C 1
ATOM 782 O O . ILE A 1 103 ? 36.592 0.601 -43.689 1.00 94.50 103 ILE A O 1
ATOM 786 N N . ARG A 1 104 ? 38.700 1.046 -44.336 1.00 97.50 104 ARG A N 1
ATOM 787 C CA . ARG A 1 104 ? 39.303 0.755 -43.026 1.00 97.50 104 ARG A CA 1
ATOM 788 C C . ARG A 1 104 ? 38.768 1.683 -41.930 1.00 97.50 104 ARG A C 1
ATOM 790 O O . ARG A 1 104 ? 38.444 1.202 -40.850 1.00 97.50 104 ARG A O 1
ATOM 797 N N . ARG A 1 105 ? 38.617 2.983 -42.213 1.00 98.25 105 ARG A N 1
ATOM 798 C CA . ARG A 1 105 ? 38.039 3.966 -41.277 1.00 98.25 105 ARG A CA 1
ATOM 799 C C . ARG A 1 105 ? 36.580 3.648 -40.931 1.00 98.25 105 ARG A C 1
ATOM 801 O O . ARG A 1 105 ? 36.197 3.687 -39.765 1.00 98.25 105 ARG A O 1
ATOM 808 N N . LEU A 1 106 ? 35.764 3.317 -41.929 1.00 95.62 106 LEU A N 1
ATOM 809 C CA . LEU A 1 106 ? 34.364 2.945 -41.717 1.00 95.62 106 LEU A CA 1
ATOM 810 C C . LEU A 1 106 ? 34.242 1.624 -40.950 1.00 95.62 106 LEU A C 1
ATOM 812 O O . LEU A 1 106 ? 33.376 1.498 -40.094 1.00 95.62 106 LEU A O 1
ATOM 816 N N . GLN A 1 107 ? 35.128 0.656 -41.199 1.00 95.56 107 GLN A N 1
ATOM 817 C CA . GLN A 1 107 ? 35.179 -0.590 -40.428 1.00 95.56 107 GLN A CA 1
ATOM 818 C C . GLN A 1 107 ? 35.488 -0.338 -38.945 1.00 95.56 107 GLN A C 1
ATOM 820 O O . GLN A 1 107 ? 34.854 -0.955 -38.087 1.00 95.56 107 GLN A O 1
ATOM 825 N N . THR A 1 108 ? 36.410 0.581 -38.632 1.00 96.06 108 THR A N 1
ATOM 826 C CA . THR A 1 108 ? 36.671 0.973 -37.237 1.00 96.06 108 THR A CA 1
ATOM 827 C C . THR A 1 108 ? 35.472 1.688 -36.621 1.00 96.06 108 THR A C 1
ATOM 829 O O . THR A 1 108 ? 35.050 1.315 -35.536 1.00 96.06 108 THR A O 1
ATOM 832 N N . GLU A 1 109 ? 34.843 2.619 -37.344 1.00 96.62 109 GLU A N 1
ATOM 833 C CA . GLU A 1 109 ? 33.664 3.348 -36.854 1.00 96.62 109 GLU A CA 1
ATOM 834 C C . GLU A 1 109 ? 32.476 2.409 -36.578 1.00 96.62 109 GLU A C 1
ATOM 836 O O . GLU A 1 109 ? 31.815 2.528 -35.551 1.00 96.62 109 GLU A O 1
ATOM 841 N N . VAL A 1 110 ? 32.236 1.419 -37.446 1.00 93.00 110 VAL A N 1
ATOM 842 C CA . VAL A 1 110 ? 31.213 0.385 -37.220 1.00 93.00 110 VAL A CA 1
ATOM 843 C C . VAL A 1 110 ? 31.536 -0.456 -35.986 1.00 93.00 110 VAL A C 1
ATOM 845 O O . VAL A 1 110 ? 30.628 -0.739 -35.209 1.00 93.00 110 VAL A O 1
ATOM 848 N N . SER A 1 111 ? 32.801 -0.833 -35.789 1.00 94.56 111 SER A N 1
ATOM 849 C CA . SER A 1 111 ? 33.219 -1.623 -34.622 1.00 94.56 111 SER A CA 1
ATOM 850 C C . SER A 1 111 ? 33.032 -0.833 -33.323 1.00 94.56 111 SER A C 1
ATOM 852 O O . SER A 1 111 ? 32.460 -1.354 -32.367 1.00 94.56 111 SER A O 1
ATOM 854 N N . ASP A 1 112 ? 33.419 0.445 -33.315 1.00 93.25 112 ASP A N 1
ATOM 855 C CA . ASP A 1 112 ? 33.259 1.343 -32.167 1.00 93.25 112 ASP A CA 1
ATOM 856 C C . ASP A 1 112 ? 31.777 1.577 -31.837 1.00 93.25 112 ASP A C 1
ATOM 858 O O . ASP A 1 112 ? 31.375 1.538 -30.672 1.00 93.25 112 ASP A O 1
ATOM 862 N N . LEU A 1 113 ? 30.935 1.779 -32.858 1.00 92.81 113 LEU A N 1
ATOM 863 C CA . LEU A 1 113 ? 29.489 1.928 -32.683 1.00 92.81 113 LEU A CA 1
ATOM 864 C C . LEU A 1 113 ? 28.839 0.642 -32.164 1.00 92.81 113 LEU A C 1
ATOM 866 O O . LEU A 1 113 ? 27.989 0.716 -31.279 1.00 92.81 113 LEU A O 1
ATOM 870 N N . GLN A 1 114 ? 29.236 -0.524 -32.679 1.00 89.69 114 GLN A N 1
ATOM 871 C CA . GLN A 1 114 ? 28.752 -1.817 -32.190 1.00 89.69 114 GLN A CA 1
ATOM 872 C C . GLN A 1 114 ? 29.129 -2.035 -30.726 1.00 89.69 114 GLN A C 1
ATOM 874 O O . GLN A 1 114 ? 28.274 -2.428 -29.934 1.00 89.69 114 GLN A O 1
ATOM 879 N N . GLN A 1 115 ? 30.374 -1.735 -30.357 1.00 92.81 115 GLN A N 1
ATOM 880 C CA . GLN A 1 115 ? 30.845 -1.895 -28.988 1.00 92.81 115 GLN A CA 1
ATOM 881 C C . GLN A 1 115 ? 30.149 -0.921 -28.031 1.00 92.81 115 GLN A C 1
ATOM 883 O O . GLN A 1 115 ? 29.620 -1.343 -27.008 1.00 92.81 115 GLN A O 1
ATOM 888 N N . SER A 1 116 ? 30.032 0.354 -28.410 1.00 90.31 116 SER A N 1
ATOM 889 C CA . SER A 1 116 ? 29.290 1.359 -27.641 1.00 90.31 116 SER A CA 1
ATOM 890 C C . SER A 1 116 ? 27.817 0.977 -27.452 1.00 90.31 116 SER A C 1
ATOM 892 O O . SER A 1 116 ? 27.294 1.056 -26.340 1.00 90.31 116 SER A O 1
ATOM 894 N N . ALA A 1 117 ? 27.146 0.505 -28.509 1.00 83.38 117 ALA A N 1
ATOM 895 C CA . ALA A 1 117 ? 25.758 0.055 -28.431 1.00 83.38 117 ALA A CA 1
ATOM 896 C C . ALA A 1 117 ? 25.600 -1.185 -27.535 1.00 83.38 117 ALA A C 1
ATOM 898 O O . ALA A 1 117 ? 24.634 -1.274 -26.777 1.00 83.38 117 ALA A O 1
ATOM 899 N N . GLN A 1 118 ? 26.546 -2.125 -27.594 1.00 89.88 118 GLN A N 1
ATOM 900 C CA . GLN A 1 118 ? 26.542 -3.317 -26.751 1.00 89.88 118 GLN A CA 1
ATOM 901 C C . GLN A 1 118 ? 26.768 -2.964 -25.276 1.00 89.88 118 GLN A C 1
ATOM 903 O O . GLN A 1 118 ? 26.016 -3.436 -24.426 1.00 89.88 118 GLN A O 1
ATOM 908 N N . ASP A 1 119 ? 27.734 -2.098 -24.971 1.00 90.88 119 ASP A N 1
ATOM 909 C CA . ASP A 1 119 ? 28.035 -1.671 -23.601 1.00 90.88 119 ASP A CA 1
ATOM 910 C C . ASP A 1 119 ? 26.864 -0.885 -22.992 1.00 90.88 119 ASP A C 1
ATOM 912 O O . ASP A 1 119 ? 26.421 -1.182 -21.881 1.00 90.88 119 ASP A O 1
ATOM 916 N N . GLN A 1 120 ? 26.296 0.068 -23.740 1.00 89.62 120 GLN A N 1
ATOM 917 C CA . GLN A 1 120 ? 25.119 0.827 -23.304 1.00 89.62 120 GLN A CA 1
ATOM 918 C C . GLN A 1 120 ? 23.887 -0.070 -23.137 1.00 89.62 120 GLN A C 1
ATOM 920 O O . GLN A 1 120 ? 23.148 0.077 -22.164 1.00 89.62 120 GLN A O 1
ATOM 925 N N . GLY A 1 121 ? 23.672 -1.014 -24.058 1.00 84.62 121 GLY A N 1
ATOM 926 C CA . GLY A 1 121 ? 22.566 -1.965 -23.992 1.00 84.62 121 GLY A CA 1
ATOM 927 C C . GLY A 1 121 ? 22.673 -2.896 -22.784 1.00 84.62 121 GLY A C 1
ATOM 928 O O . GLY A 1 121 ? 21.700 -3.066 -22.051 1.00 84.62 121 GLY A O 1
ATOM 929 N N . LEU A 1 122 ? 23.859 -3.455 -22.527 1.00 87.94 122 LEU A N 1
ATOM 930 C CA . LEU A 1 122 ? 24.108 -4.298 -21.356 1.00 87.94 122 LEU A CA 1
ATOM 931 C C . LEU A 1 122 ? 23.939 -3.518 -20.049 1.00 87.94 122 LEU A C 1
ATOM 933 O O . LEU A 1 122 ? 23.313 -4.034 -19.122 1.00 87.94 122 LEU A O 1
ATOM 937 N N . GLN A 1 123 ? 24.433 -2.278 -19.991 1.00 92.19 123 GLN A N 1
ATOM 938 C CA . GLN A 1 123 ? 24.265 -1.412 -18.826 1.00 92.19 123 GLN A CA 1
ATOM 939 C C . GLN A 1 123 ? 22.784 -1.116 -18.560 1.00 92.19 123 GLN A C 1
ATOM 941 O O . GLN A 1 123 ? 22.316 -1.318 -17.444 1.00 92.19 123 GLN A O 1
ATOM 946 N N . LEU A 1 124 ? 22.020 -0.730 -19.588 1.00 87.62 124 LEU A N 1
ATOM 947 C CA . LEU A 1 124 ? 20.585 -0.470 -19.459 1.00 87.62 124 LEU A CA 1
ATOM 948 C C . LEU A 1 124 ? 19.814 -1.717 -18.997 1.00 87.62 124 LEU A C 1
ATOM 950 O O . LEU A 1 124 ? 18.965 -1.624 -18.112 1.00 87.62 124 LEU A O 1
ATOM 954 N N . ILE A 1 125 ? 20.118 -2.892 -19.560 1.00 81.94 125 ILE A N 1
ATOM 955 C CA . ILE A 1 125 ? 19.507 -4.163 -19.138 1.00 81.94 125 ILE A CA 1
ATOM 956 C C . ILE A 1 125 ? 19.828 -4.448 -17.669 1.00 81.94 125 ILE A C 1
ATOM 958 O O . ILE A 1 125 ? 18.946 -4.870 -16.919 1.00 81.94 125 ILE A O 1
ATOM 962 N N . GLN A 1 126 ? 21.073 -4.229 -17.244 1.00 91.06 126 GLN A N 1
ATOM 963 C CA . GLN A 1 126 ? 21.474 -4.443 -15.859 1.00 91.06 126 GLN A CA 1
ATOM 964 C C . GLN A 1 126 ? 20.776 -3.462 -14.908 1.00 91.06 126 GLN A C 1
ATOM 966 O O . GLN A 1 126 ? 20.279 -3.883 -13.864 1.00 91.06 126 GLN A O 1
ATOM 971 N N . ASP A 1 127 ? 20.672 -2.189 -15.282 1.00 87.31 127 ASP A N 1
ATOM 972 C CA . ASP A 1 127 ? 19.988 -1.166 -14.491 1.00 87.31 127 ASP A CA 1
ATOM 973 C C . ASP A 1 127 ? 18.490 -1.469 -14.354 1.00 87.31 127 ASP A C 1
ATOM 975 O O . ASP A 1 127 ? 17.946 -1.393 -13.251 1.00 87.31 127 ASP A O 1
ATOM 979 N N . LEU A 1 128 ? 17.828 -1.901 -15.433 1.00 86.50 128 LEU A N 1
ATOM 980 C CA . LEU A 1 128 ? 16.429 -2.340 -15.393 1.00 86.50 128 LEU A CA 1
ATOM 981 C C . LEU A 1 128 ? 16.244 -3.591 -14.528 1.00 86.50 128 LEU A C 1
ATOM 983 O O . LEU A 1 128 ? 15.297 -3.659 -13.748 1.00 86.50 128 LEU A O 1
ATOM 987 N N . ARG A 1 129 ? 17.156 -4.569 -14.603 1.00 87.50 129 ARG A N 1
ATOM 988 C CA . ARG A 1 129 ? 17.132 -5.749 -13.718 1.00 87.50 129 ARG A CA 1
ATOM 989 C C . ARG A 1 129 ? 17.261 -5.357 -12.251 1.00 87.50 129 ARG A C 1
ATOM 991 O O . ARG A 1 129 ? 16.527 -5.888 -11.421 1.00 87.50 129 ARG A O 1
ATOM 998 N N . ASN A 1 130 ? 18.152 -4.419 -11.942 1.00 88.81 130 ASN A N 1
ATOM 999 C CA . ASN A 1 130 ? 18.320 -3.900 -10.589 1.00 88.81 130 ASN A CA 1
ATOM 1000 C C . ASN A 1 130 ? 17.050 -3.171 -10.113 1.00 88.81 130 ASN A C 1
ATOM 1002 O O . ASN A 1 130 ? 16.617 -3.390 -8.985 1.00 88.81 130 ASN A O 1
ATOM 1006 N N . GLN A 1 131 ? 16.411 -2.366 -10.972 1.00 86.75 131 GLN A N 1
ATOM 1007 C CA . GLN A 1 131 ? 15.137 -1.702 -10.659 1.00 86.75 131 GLN A CA 1
ATOM 1008 C C . GLN A 1 131 ? 14.006 -2.705 -10.409 1.00 86.75 131 GLN A C 1
ATOM 1010 O O . GLN A 1 131 ? 13.289 -2.573 -9.421 1.00 86.75 131 GLN A O 1
ATOM 1015 N N . ILE A 1 132 ? 13.877 -3.738 -11.248 1.00 82.38 132 ILE A N 1
ATOM 1016 C CA . ILE A 1 132 ? 12.885 -4.808 -11.063 1.00 82.38 132 ILE A CA 1
ATOM 1017 C C . ILE A 1 132 ? 13.127 -5.541 -9.739 1.00 82.38 132 ILE A C 1
ATOM 1019 O O . ILE A 1 132 ? 12.181 -5.786 -8.996 1.00 82.38 132 ILE A O 1
ATOM 1023 N N . ALA A 1 133 ? 14.381 -5.870 -9.416 1.00 87.81 133 ALA A N 1
ATOM 1024 C CA . ALA A 1 133 ? 14.722 -6.523 -8.154 1.00 87.81 133 ALA A CA 1
ATOM 1025 C C . ALA A 1 133 ? 14.393 -5.637 -6.940 1.00 87.81 133 ALA A C 1
ATOM 1027 O O . ALA A 1 133 ? 13.840 -6.129 -5.956 1.00 87.81 133 ALA A O 1
ATOM 1028 N N . GLN A 1 134 ? 14.675 -4.333 -7.027 1.00 89.19 134 GLN A N 1
ATOM 1029 C CA . GLN A 1 134 ? 14.338 -3.365 -5.985 1.00 89.19 134 GLN A CA 1
ATOM 1030 C C . GLN A 1 134 ? 12.821 -3.254 -5.785 1.00 89.19 134 GLN A C 1
ATOM 1032 O O . GLN A 1 134 ? 12.352 -3.334 -4.652 1.00 89.19 134 GLN A O 1
ATOM 1037 N N . GLN A 1 135 ? 12.052 -3.132 -6.870 1.00 83.69 135 GLN A N 1
ATOM 1038 C CA . GLN A 1 135 ? 10.588 -3.088 -6.811 1.00 83.69 135 GLN A CA 1
ATOM 1039 C C . GLN A 1 135 ? 10.003 -4.391 -6.259 1.00 83.69 135 GLN A C 1
ATOM 1041 O O . GLN A 1 135 ? 9.088 -4.358 -5.443 1.00 83.69 135 GLN A O 1
ATOM 1046 N N . ALA A 1 136 ? 10.549 -5.549 -6.640 1.00 84.88 136 ALA A N 1
ATOM 1047 C CA . ALA A 1 136 ? 10.119 -6.834 -6.095 1.00 84.88 136 ALA A CA 1
ATOM 1048 C C . ALA A 1 136 ? 10.371 -6.932 -4.579 1.00 84.88 136 ALA A C 1
ATOM 1050 O O . ALA A 1 136 ? 9.526 -7.451 -3.850 1.00 84.88 136 ALA A O 1
ATOM 1051 N N . ALA A 1 137 ? 11.505 -6.417 -4.094 1.00 88.44 137 ALA A N 1
ATOM 1052 C CA . ALA A 1 137 ? 11.798 -6.359 -2.664 1.00 88.44 137 ALA A CA 1
ATOM 1053 C C . ALA A 1 137 ? 10.843 -5.414 -1.915 1.00 88.44 137 ALA A C 1
ATOM 1055 O O . ALA A 1 137 ? 10.375 -5.759 -0.831 1.00 88.44 137 ALA A O 1
ATOM 1056 N N . GLU A 1 138 ? 10.519 -4.261 -2.504 1.00 87.06 138 GLU A N 1
ATOM 1057 C CA . GLU A 1 138 ? 9.562 -3.297 -1.949 1.00 87.06 138 GLU A CA 1
ATOM 1058 C C . GLU A 1 138 ? 8.144 -3.876 -1.872 1.00 87.06 138 GLU A C 1
ATOM 1060 O O . GLU A 1 138 ? 7.506 -3.787 -0.825 1.00 87.06 138 GLU A O 1
ATOM 1065 N N . ILE A 1 139 ? 7.687 -4.570 -2.920 1.00 84.56 139 ILE A N 1
ATOM 1066 C CA . ILE A 1 139 ? 6.407 -5.295 -2.918 1.00 84.56 139 ILE A CA 1
ATOM 1067 C C . ILE A 1 139 ? 6.368 -6.320 -1.782 1.00 84.56 139 ILE A C 1
ATOM 1069 O O . ILE A 1 139 ? 5.394 -6.370 -1.038 1.00 84.56 139 ILE A O 1
ATOM 1073 N N . GLN A 1 140 ? 7.428 -7.118 -1.610 1.00 90.88 140 GLN A N 1
ATOM 1074 C CA . GLN A 1 140 ? 7.483 -8.098 -0.523 1.00 90.88 140 GLN A CA 1
ATOM 1075 C C . GLN A 1 140 ? 7.501 -7.449 0.866 1.00 90.88 140 GLN A C 1
ATOM 1077 O O . GLN A 1 140 ? 6.988 -8.032 1.818 1.00 90.88 140 GLN A O 1
ATOM 1082 N N . ASP A 1 141 ? 8.133 -6.286 1.032 1.00 92.31 141 ASP A N 1
ATOM 1083 C CA . ASP A 1 141 ? 8.093 -5.568 2.308 1.00 92.31 141 ASP A CA 1
ATOM 1084 C C . ASP A 1 141 ? 6.693 -5.019 2.603 1.00 92.31 141 ASP A C 1
ATOM 1086 O O . ASP A 1 141 ? 6.184 -5.214 3.709 1.00 92.31 141 ASP A O 1
ATOM 1090 N N . LEU A 1 142 ? 6.044 -4.407 1.607 1.00 87.00 142 LEU A N 1
ATOM 1091 C CA . LEU A 1 142 ? 4.667 -3.926 1.717 1.00 87.00 142 LEU A CA 1
ATOM 1092 C C . LEU A 1 142 ? 3.697 -5.062 2.047 1.00 87.00 142 LEU A C 1
ATOM 1094 O O . LEU A 1 142 ? 2.912 -4.918 2.976 1.00 87.00 142 LEU A O 1
ATOM 1098 N N . ASP A 1 143 ? 3.810 -6.209 1.380 1.00 89.31 143 ASP A N 1
ATOM 1099 C CA . ASP A 1 143 ? 2.986 -7.395 1.640 1.00 89.31 143 ASP A CA 1
ATOM 1100 C C . ASP A 1 143 ? 3.158 -7.921 3.078 1.00 89.31 143 ASP A C 1
ATOM 1102 O O . ASP A 1 143 ? 2.187 -8.166 3.799 1.00 89.31 143 ASP A O 1
ATOM 1106 N N . ARG A 1 144 ? 4.404 -7.979 3.573 1.00 93.06 144 ARG A N 1
ATOM 1107 C CA . ARG A 1 144 ? 4.678 -8.322 4.980 1.00 93.06 144 ARG A CA 1
ATOM 1108 C C . ARG A 1 144 ? 4.099 -7.287 5.943 1.00 93.06 144 ARG A C 1
ATOM 1110 O O . ARG A 1 144 ? 3.655 -7.644 7.032 1.00 93.06 144 ARG A O 1
ATOM 1117 N N . ARG A 1 145 ? 4.165 -5.995 5.613 1.00 89.62 145 ARG A N 1
ATOM 1118 C CA . ARG A 1 145 ? 3.604 -4.917 6.446 1.00 89.62 145 ARG A CA 1
ATOM 1119 C C . ARG A 1 145 ? 2.077 -4.960 6.463 1.00 89.62 145 ARG A C 1
ATOM 1121 O O . ARG A 1 145 ? 1.515 -4.771 7.539 1.00 89.62 145 ARG A O 1
ATOM 1128 N N . LEU A 1 146 ? 1.452 -5.280 5.334 1.00 87.25 146 LEU A N 1
ATOM 1129 C CA . LEU A 1 146 ? 0.012 -5.470 5.203 1.00 87.25 146 LEU A CA 1
ATOM 1130 C C . LEU A 1 146 ? -0.461 -6.673 6.012 1.00 87.25 146 LEU A C 1
ATOM 1132 O O . LEU A 1 146 ? -1.368 -6.527 6.823 1.00 87.25 146 LEU A O 1
ATOM 1136 N N . THR A 1 147 ? 0.215 -7.816 5.880 1.00 92.69 147 THR A N 1
ATOM 1137 C CA . THR A 1 147 ? -0.093 -9.026 6.660 1.00 92.69 147 THR A CA 1
ATOM 1138 C C . THR A 1 147 ? -0.042 -8.736 8.162 1.00 92.69 147 THR A C 1
ATOM 1140 O O . THR A 1 147 ? -1.004 -8.988 8.877 1.00 92.69 147 THR A O 1
ATOM 1143 N N . ARG A 1 148 ? 1.030 -8.086 8.646 1.00 92.69 148 ARG A N 1
ATOM 1144 C CA . ARG A 1 148 ? 1.130 -7.691 10.065 1.00 92.69 148 ARG A CA 1
ATOM 1145 C C . ARG A 1 148 ? 0.020 -6.727 10.485 1.00 92.69 148 ARG A C 1
ATOM 1147 O O . ARG A 1 148 ? -0.480 -6.829 11.598 1.00 92.69 148 ARG A O 1
ATOM 1154 N N . ALA A 1 149 ? -0.348 -5.770 9.633 1.00 83.62 149 ALA A N 1
ATOM 1155 C CA . ALA A 1 149 ? -1.427 -4.830 9.934 1.00 83.62 149 ALA A CA 1
ATOM 1156 C C . ALA A 1 149 ? -2.794 -5.532 10.007 1.00 83.62 149 ALA A C 1
ATOM 1158 O O . ALA A 1 149 ? -3.596 -5.201 10.877 1.00 83.62 149 ALA A O 1
ATOM 1159 N N . GLN A 1 150 ? -3.037 -6.518 9.141 1.00 89.62 150 GLN A N 1
ATOM 1160 C CA . GLN A 1 150 ? -4.228 -7.366 9.174 1.00 89.62 150 GLN A CA 1
ATOM 1161 C C . GLN A 1 150 ? -4.268 -8.232 10.437 1.00 89.62 150 GLN A C 1
ATOM 1163 O O . GLN A 1 150 ? -5.305 -8.275 11.093 1.00 89.62 150 GLN A O 1
ATOM 1168 N N . ASP A 1 151 ? -3.145 -8.837 10.831 1.00 91.94 151 ASP A N 1
ATOM 1169 C CA . ASP A 1 151 ? -3.041 -9.589 12.087 1.00 91.94 151 ASP A CA 1
ATOM 1170 C C . ASP A 1 151 ? -3.323 -8.686 13.294 1.00 91.94 151 ASP A C 1
ATOM 1172 O O . ASP A 1 151 ? -4.109 -9.035 14.172 1.00 91.94 151 ASP A O 1
ATOM 1176 N N . HIS A 1 152 ? -2.741 -7.481 13.325 1.00 88.81 152 HIS A N 1
ATOM 1177 C CA . HIS A 1 152 ? -3.021 -6.501 14.376 1.00 88.81 152 HIS A CA 1
ATOM 1178 C C . HIS A 1 152 ? -4.492 -6.079 14.408 1.00 88.81 152 HIS A C 1
ATOM 1180 O O . HIS A 1 152 ? -5.046 -5.926 15.494 1.00 88.81 152 HIS A O 1
ATOM 1186 N N . LEU A 1 153 ? -5.129 -5.909 13.246 1.00 89.19 153 LEU A N 1
ATOM 1187 C CA . LEU A 1 153 ? -6.556 -5.607 13.159 1.00 89.19 153 LEU A CA 1
ATOM 1188 C C . LEU A 1 153 ? -7.406 -6.768 13.693 1.00 89.19 153 LEU A C 1
ATOM 1190 O O . LEU A 1 153 ? -8.355 -6.524 14.432 1.00 89.19 153 LEU A O 1
ATOM 1194 N N . ALA A 1 154 ? -7.065 -8.012 13.349 1.00 89.50 154 ALA A N 1
ATOM 1195 C CA . ALA A 1 154 ? -7.766 -9.200 13.828 1.00 89.50 154 ALA A CA 1
ATOM 1196 C C . ALA A 1 154 ? -7.647 -9.344 15.352 1.00 89.50 154 ALA A C 1
ATOM 1198 O O . ALA A 1 154 ? -8.658 -9.525 16.029 1.00 89.50 154 ALA A O 1
ATOM 1199 N N . THR A 1 155 ? -6.440 -9.173 15.901 1.00 90.25 155 THR A N 1
ATOM 1200 C CA . THR A 1 155 ? -6.210 -9.179 17.351 1.00 90.25 155 THR A CA 1
ATOM 1201 C C . THR A 1 155 ? -6.976 -8.053 18.036 1.00 90.25 155 THR A C 1
ATOM 1203 O O . THR A 1 155 ? -7.721 -8.319 18.967 1.00 90.25 155 THR A O 1
ATOM 1206 N N . ALA A 1 156 ? -6.890 -6.816 17.538 1.00 82.81 156 ALA A N 1
ATOM 1207 C CA . ALA A 1 156 ? -7.623 -5.687 18.113 1.00 82.81 156 ALA A CA 1
ATOM 1208 C C . ALA A 1 156 ? -9.152 -5.859 18.019 1.00 82.81 156 ALA A C 1
ATOM 1210 O O . ALA A 1 156 ? -9.881 -5.394 18.892 1.00 82.81 156 ALA A O 1
ATOM 1211 N N . SER A 1 157 ? -9.647 -6.530 16.973 1.00 85.56 157 SER A N 1
ATOM 1212 C CA . SER A 1 157 ? -11.064 -6.880 16.850 1.00 85.56 157 SER A CA 1
ATOM 1213 C C . SER A 1 157 ? -11.470 -7.920 17.890 1.00 85.56 157 SER A C 1
ATOM 1215 O O . SER A 1 157 ? -12.502 -7.749 18.523 1.00 85.56 157 SER A O 1
ATOM 1217 N N . SER A 1 158 ? -10.662 -8.960 18.100 1.00 86.94 158 SER A N 1
ATOM 1218 C CA . SER A 1 158 ? -10.922 -9.957 19.145 1.00 86.94 158 SER A CA 1
ATOM 1219 C C . SER A 1 158 ? -10.821 -9.351 20.547 1.00 86.94 158 SER A C 1
ATOM 1221 O O . SER A 1 158 ? -11.604 -9.695 21.428 1.00 86.94 158 SER A O 1
ATOM 1223 N N . ASP A 1 159 ? -9.875 -8.435 20.759 1.00 82.25 159 ASP A N 1
ATOM 1224 C CA . ASP A 1 159 ? -9.699 -7.732 22.028 1.00 82.25 159 ASP A CA 1
ATOM 1225 C C . ASP A 1 159 ? -10.870 -6.796 22.330 1.00 82.25 159 ASP A C 1
ATOM 1227 O O . ASP A 1 159 ? -11.115 -6.514 23.497 1.00 82.25 159 ASP A O 1
ATOM 1231 N N . ARG A 1 160 ? -11.611 -6.336 21.311 1.00 83.81 160 ARG A N 1
ATOM 1232 C CA . ARG A 1 160 ? -12.826 -5.523 21.465 1.00 83.81 160 ARG A CA 1
ATOM 1233 C C . ARG A 1 160 ? -14.025 -6.326 21.975 1.00 83.81 160 ARG A C 1
ATOM 1235 O O . ARG A 1 160 ? -14.823 -5.776 22.733 1.00 83.81 160 ARG A O 1
ATOM 1242 N N . ASP A 1 161 ? -14.141 -7.603 21.620 1.00 86.12 161 ASP A N 1
ATOM 1243 C CA . ASP A 1 161 ? -15.266 -8.438 22.066 1.00 86.12 161 ASP A CA 1
ATOM 1244 C C . ASP A 1 161 ? -15.267 -8.619 23.596 1.00 86.12 161 ASP A C 1
ATOM 1246 O O . ASP A 1 161 ? -16.317 -8.723 24.230 1.00 86.12 161 ASP A O 1
ATOM 1250 N N . ARG A 1 162 ? -14.080 -8.595 24.218 1.00 89.25 162 ARG A N 1
ATOM 1251 C CA . ARG A 1 162 ? -13.909 -8.713 25.671 1.00 89.25 162 ARG A CA 1
ATOM 1252 C C . ARG A 1 162 ? -14.548 -7.556 26.466 1.00 89.25 162 ARG A C 1
ATOM 1254 O O . ARG A 1 162 ? -15.347 -7.858 27.351 1.00 89.25 162 ARG A O 1
ATOM 1261 N N . PRO A 1 163 ? -14.220 -6.268 26.242 1.00 83.12 163 PRO A N 1
ATOM 1262 C CA . PRO A 1 163 ? -14.852 -5.161 26.948 1.00 83.12 163 PRO A CA 1
ATOM 1263 C C . PRO A 1 163 ? -16.320 -4.980 26.561 1.00 83.12 163 PRO A C 1
ATOM 1265 O O . PRO A 1 163 ? -17.087 -4.550 27.413 1.00 83.12 163 PRO A O 1
ATOM 1268 N N . ASP A 1 164 ? -16.739 -5.326 25.334 1.00 85.94 164 ASP A N 1
ATOM 1269 C CA . ASP A 1 164 ? -18.169 -5.352 24.977 1.00 85.94 164 ASP A CA 1
ATOM 1270 C C . ASP A 1 164 ? -18.921 -6.355 25.888 1.00 85.94 164 ASP A C 1
ATOM 1272 O O . ASP A 1 164 ? -19.899 -5.984 26.535 1.00 85.94 164 ASP A O 1
ATOM 1276 N N . TYR A 1 165 ? -18.387 -7.569 26.080 1.00 88.38 165 TYR A N 1
ATOM 1277 C CA . TYR A 1 165 ? -18.935 -8.538 27.042 1.00 88.38 165 TYR A CA 1
ATOM 1278 C C . TYR A 1 165 ? -18.891 -8.043 28.501 1.00 88.38 165 TYR A C 1
ATOM 1280 O O . TYR A 1 165 ? -19.844 -8.236 29.255 1.00 88.38 165 TYR A O 1
ATOM 1288 N N . GLN A 1 166 ? -17.800 -7.394 28.924 1.00 88.50 166 GLN A N 1
ATOM 1289 C CA . GLN A 1 166 ? -17.698 -6.835 30.279 1.00 88.50 166 GLN A CA 1
ATOM 1290 C C . GLN A 1 166 ? -18.709 -5.708 30.524 1.00 88.50 166 GLN A C 1
ATOM 1292 O O . GLN A 1 166 ? -19.216 -5.587 31.635 1.00 88.50 166 GLN A O 1
ATOM 1297 N N . LEU A 1 167 ? -19.022 -4.898 29.509 1.00 88.44 167 LEU A N 1
ATOM 1298 C CA . LEU A 1 167 ? -20.045 -3.857 29.601 1.00 88.44 167 LEU A CA 1
ATOM 1299 C C . LEU A 1 167 ? -21.446 -4.445 29.746 1.00 88.44 167 LEU A C 1
ATOM 1301 O O . LEU A 1 167 ? -22.228 -3.934 30.550 1.00 88.44 167 LEU A O 1
ATOM 1305 N N . ASP A 1 168 ? -21.753 -5.509 29.004 1.00 90.69 168 ASP A N 1
ATOM 1306 C CA . ASP A 1 168 ? -23.026 -6.222 29.130 1.00 90.69 168 ASP A CA 1
ATOM 1307 C C . ASP A 1 168 ? -23.177 -6.818 30.536 1.00 90.69 168 ASP A C 1
ATOM 1309 O O . ASP A 1 168 ? -24.212 -6.627 31.178 1.00 90.69 168 ASP A O 1
ATOM 1313 N N . LEU A 1 169 ? -22.116 -7.456 31.049 1.00 91.88 169 LEU A N 1
ATOM 1314 C CA . LEU A 1 169 ? -22.094 -8.015 32.400 1.00 91.88 169 LEU A CA 1
ATOM 1315 C C . LEU A 1 169 ? -22.253 -6.928 33.470 1.00 91.88 169 LEU A C 1
ATOM 1317 O O . LEU A 1 169 ? -23.155 -7.019 34.292 1.00 91.88 169 LEU A O 1
ATOM 1321 N N . ALA A 1 170 ? -21.466 -5.850 33.409 1.00 86.06 170 ALA A N 1
ATOM 1322 C CA . ALA A 1 170 ? -21.575 -4.744 34.361 1.00 86.06 170 ALA A CA 1
ATOM 1323 C C . ALA A 1 170 ? -22.960 -4.073 34.312 1.00 86.06 170 ALA A C 1
ATOM 1325 O O . ALA A 1 170 ? -23.477 -3.616 35.328 1.00 86.06 170 ALA A O 1
ATOM 1326 N N . THR A 1 171 ? -23.588 -4.008 33.135 1.00 91.25 171 THR A N 1
ATOM 1327 C CA . THR A 1 171 ? -24.948 -3.472 32.988 1.00 91.25 171 THR A CA 1
ATOM 1328 C C . THR A 1 171 ? -25.983 -4.372 33.662 1.00 91.25 171 THR A C 1
ATOM 1330 O O . THR A 1 171 ? -26.888 -3.852 34.321 1.00 91.25 171 THR A O 1
ATOM 1333 N N . ALA A 1 172 ? -25.846 -5.694 33.526 1.00 92.06 172 ALA A N 1
ATOM 1334 C CA . ALA A 1 172 ? -26.677 -6.660 34.237 1.00 92.06 172 ALA A CA 1
ATOM 1335 C C . ALA A 1 172 ? -26.465 -6.561 35.757 1.00 92.06 172 ALA A C 1
ATOM 1337 O O . ALA A 1 172 ? -27.438 -6.378 36.485 1.00 92.06 172 ALA A O 1
ATOM 1338 N N . ASP A 1 173 ? -25.211 -6.538 36.217 1.00 91.31 173 ASP A N 1
ATOM 1339 C CA . ASP A 1 173 ? -24.860 -6.430 37.638 1.00 91.31 173 ASP A CA 1
ATOM 1340 C C . ASP A 1 173 ? -25.421 -5.146 38.269 1.00 91.31 173 ASP A C 1
ATOM 1342 O O . ASP A 1 173 ? -26.034 -5.187 39.333 1.00 91.31 173 ASP A O 1
ATOM 1346 N N . ILE A 1 174 ? -25.304 -3.994 37.592 1.00 88.62 174 ILE A N 1
ATOM 1347 C CA . ILE A 1 174 ? -25.907 -2.730 38.054 1.00 88.62 174 ILE A CA 1
ATOM 1348 C C . ILE A 1 174 ? -27.432 -2.858 38.169 1.00 88.62 174 ILE A C 1
ATOM 1350 O O . ILE A 1 174 ? -28.027 -2.296 39.090 1.00 88.62 174 ILE A O 1
ATOM 1354 N N . SER A 1 175 ? -28.087 -3.541 37.226 1.00 92.81 175 SER A N 1
ATOM 1355 C CA . SER A 1 175 ? -29.538 -3.750 37.269 1.00 92.81 175 SER A CA 1
ATOM 1356 C C . SER A 1 175 ? -29.939 -4.608 38.470 1.00 92.81 175 SER A C 1
ATOM 1358 O O . SER A 1 175 ? -30.876 -4.253 39.189 1.00 92.81 175 SER A O 1
ATOM 1360 N N . ASP A 1 176 ? -29.206 -5.692 38.716 1.00 94.12 176 ASP A N 1
ATOM 1361 C CA . ASP A 1 176 ? -29.455 -6.607 39.828 1.00 94.12 176 ASP A CA 1
ATOM 1362 C C . ASP A 1 176 ? -29.192 -5.929 41.177 1.00 94.12 176 ASP A C 1
ATOM 1364 O O . ASP A 1 176 ? -30.044 -5.977 42.067 1.00 94.12 176 ASP A O 1
ATOM 1368 N N . LEU A 1 177 ? -28.073 -5.212 41.318 1.00 89.75 177 LEU A N 1
ATOM 1369 C CA . LEU A 1 177 ? -27.743 -4.459 42.529 1.00 89.75 177 LEU A CA 1
ATOM 1370 C C . LEU A 1 177 ? -28.765 -3.352 42.811 1.00 89.75 177 LEU A C 1
ATOM 1372 O O . LEU A 1 177 ? -29.180 -3.173 43.951 1.00 89.75 177 LEU A O 1
ATOM 1376 N N . ARG A 1 178 ? -29.260 -2.647 41.785 1.00 90.50 178 ARG A N 1
ATOM 1377 C CA . ARG A 1 178 ? -30.356 -1.675 41.956 1.00 90.50 178 ARG A CA 1
ATOM 1378 C C . ARG A 1 178 ? -31.643 -2.330 42.442 1.00 90.50 178 ARG A C 1
ATOM 1380 O O . ARG A 1 178 ? -32.350 -1.736 43.253 1.00 90.50 178 ARG A O 1
ATOM 1387 N N . SER A 1 179 ? -31.946 -3.534 41.960 1.00 93.00 179 SER A N 1
ATOM 1388 C CA . SER A 1 179 ? -33.085 -4.301 42.465 1.00 93.00 179 SER A CA 1
ATOM 1389 C C . SER A 1 179 ? -32.887 -4.681 43.934 1.00 93.00 179 SER A C 1
ATOM 1391 O O . SER A 1 179 ? -33.833 -4.577 44.708 1.00 93.00 179 SER A O 1
ATOM 1393 N N . GLN A 1 180 ? -31.672 -5.074 44.332 1.00 89.25 180 GLN A N 1
ATOM 1394 C CA . GLN A 1 180 ? -31.343 -5.389 45.726 1.00 89.25 180 GLN A CA 1
ATOM 1395 C C . GLN A 1 180 ? -31.441 -4.158 46.635 1.00 89.25 180 GLN A C 1
ATOM 1397 O O . GLN A 1 180 ? -32.062 -4.247 47.690 1.00 89.25 180 GLN A O 1
ATOM 1402 N N . VAL A 1 181 ? -30.910 -3.005 46.209 1.00 88.94 181 VAL A N 1
ATOM 1403 C CA . VAL A 1 181 ? -31.058 -1.728 46.931 1.00 88.94 181 VAL A CA 1
ATOM 1404 C C . VAL A 1 181 ? -32.537 -1.398 47.122 1.00 88.94 181 VAL A C 1
ATOM 1406 O O . VAL A 1 181 ? -32.952 -1.099 48.236 1.00 88.94 181 VAL A O 1
ATOM 1409 N N . SER A 1 182 ? -33.354 -1.514 46.069 1.00 91.44 182 SER A N 1
ATOM 1410 C CA . SER A 1 182 ? -34.792 -1.240 46.167 1.00 91.44 182 SER A CA 1
ATOM 1411 C C . SER A 1 182 ? -35.518 -2.187 47.129 1.00 91.44 182 SER A C 1
ATOM 1413 O O . SER A 1 182 ? -36.461 -1.754 47.792 1.00 91.44 182 SER A O 1
ATOM 1415 N N . GLU A 1 183 ? -35.125 -3.463 47.200 1.00 92.81 183 GLU A N 1
ATOM 1416 C CA . GLU A 1 183 ? -35.698 -4.420 48.155 1.00 92.81 183 GLU A CA 1
ATOM 1417 C C . GLU A 1 183 ? -35.283 -4.069 49.590 1.00 92.81 183 GLU A C 1
ATOM 1419 O O . GLU A 1 183 ? -36.135 -3.980 50.469 1.00 92.81 183 GLU A O 1
ATOM 1424 N N . GLN A 1 184 ? -34.000 -3.770 49.817 1.00 88.94 184 GLN A N 1
ATOM 1425 C CA . GLN A 1 184 ? -33.484 -3.379 51.132 1.00 88.94 184 GLN A CA 1
ATOM 1426 C C . GLN A 1 184 ? -34.083 -2.057 51.630 1.00 88.94 184 GLN A C 1
ATOM 1428 O O . GLN A 1 184 ? -34.386 -1.925 52.815 1.00 88.94 184 GLN A O 1
ATOM 1433 N N . GLU A 1 185 ? -34.306 -1.082 50.745 1.00 89.44 185 GLU A N 1
ATOM 1434 C CA . GLU A 1 185 ? -35.035 0.148 51.072 1.00 89.44 185 GLU A CA 1
ATOM 1435 C C . GLU A 1 185 ? -36.473 -0.161 51.512 1.00 89.44 185 GLU A C 1
ATOM 1437 O O . GLU A 1 185 ? -36.940 0.377 52.519 1.00 89.44 185 GLU A O 1
ATOM 1442 N N . ARG A 1 186 ? -37.157 -1.079 50.814 1.00 92.25 186 ARG A N 1
ATOM 1443 C CA . ARG A 1 186 ? -38.515 -1.516 51.165 1.00 92.25 186 ARG A CA 1
ATOM 1444 C C . ARG A 1 186 ? -38.552 -2.225 52.520 1.00 92.25 186 ARG A C 1
ATOM 1446 O O . ARG A 1 186 ? -39.442 -1.943 53.322 1.00 92.25 186 ARG A O 1
ATOM 1453 N N . GLU A 1 187 ? -37.601 -3.119 52.784 1.00 90.56 187 GLU A N 1
ATOM 1454 C CA . GLU A 1 187 ? -37.456 -3.797 54.077 1.00 90.56 187 GLU A CA 1
ATOM 1455 C C . GLU A 1 187 ? -37.183 -2.793 55.205 1.00 90.56 187 GLU A C 1
ATOM 1457 O O . GLU A 1 187 ? -37.784 -2.875 56.276 1.00 90.56 187 GLU A O 1
ATOM 1462 N N . LEU A 1 188 ? -36.321 -1.802 54.967 1.00 88.69 188 LEU A N 1
ATOM 1463 C CA . LEU A 1 188 ? -36.014 -0.759 55.940 1.00 88.69 188 LEU A CA 1
ATOM 1464 C C . LEU A 1 188 ? -37.237 0.119 56.247 1.00 88.69 188 LEU A C 1
ATOM 1466 O O . LEU A 1 188 ? -37.475 0.451 57.413 1.00 88.69 188 LEU A O 1
ATOM 1470 N N . ASP A 1 189 ? -38.032 0.468 55.236 1.00 91.44 189 ASP A N 1
ATOM 1471 C CA . ASP A 1 189 ? -39.307 1.168 55.409 1.00 91.44 189 ASP A CA 1
ATOM 1472 C C . ASP A 1 189 ? -40.321 0.331 56.206 1.00 91.44 189 ASP A C 1
ATOM 1474 O O . ASP A 1 189 ? -40.993 0.861 57.096 1.00 91.44 189 ASP A O 1
ATOM 1478 N N . GLU A 1 190 ? -40.398 -0.977 55.944 1.00 93.12 190 GLU A N 1
ATOM 1479 C CA . GLU A 1 190 ? -41.266 -1.914 56.666 1.00 93.12 190 GLU A CA 1
ATOM 1480 C C . GLU A 1 190 ? -40.858 -2.029 58.145 1.00 93.12 190 GLU A C 1
ATOM 1482 O O . GLU A 1 190 ? -41.691 -1.819 59.032 1.00 93.12 190 GLU A O 1
ATOM 1487 N N . VAL A 1 191 ? -39.564 -2.211 58.436 1.00 89.69 191 VAL A N 1
ATOM 1488 C CA . VAL A 1 191 ? -39.041 -2.232 59.814 1.00 89.69 191 VAL A CA 1
ATOM 1489 C C . VAL A 1 191 ? -39.281 -0.897 60.524 1.00 89.69 191 VAL A C 1
ATOM 1491 O O . VAL A 1 191 ? -39.667 -0.878 61.695 1.00 89.69 191 VAL A O 1
ATOM 1494 N N . ASN A 1 192 ? -39.085 0.240 59.849 1.00 88.75 192 ASN A N 1
ATOM 1495 C CA . ASN A 1 192 ? -39.372 1.552 60.436 1.00 88.75 192 ASN A CA 1
ATOM 1496 C C . ASN A 1 192 ? -40.862 1.712 60.768 1.00 88.75 192 ASN A C 1
ATOM 1498 O O . ASN A 1 192 ? -41.196 2.219 61.843 1.00 88.75 192 ASN A O 1
ATOM 1502 N N . HIS A 1 193 ? -41.752 1.243 59.888 1.00 93.25 193 HIS A N 1
ATOM 1503 C CA . HIS A 1 193 ? -43.192 1.263 60.124 1.00 93.25 193 HIS A CA 1
ATOM 1504 C C . HIS A 1 193 ? -43.583 0.426 61.352 1.00 93.25 193 HIS A C 1
ATOM 1506 O O . HIS A 1 193 ? -44.324 0.901 62.220 1.00 93.25 193 HIS A O 1
ATOM 1512 N N . GLU A 1 194 ? -43.048 -0.791 61.478 1.00 91.44 194 GLU A N 1
ATOM 1513 C CA . GLU A 1 194 ? -43.274 -1.648 62.647 1.00 91.44 194 GLU A CA 1
ATOM 1514 C C . GLU A 1 194 ? -42.732 -1.024 63.945 1.00 91.44 194 GLU A C 1
ATOM 1516 O O . GLU A 1 194 ? -43.395 -1.044 64.993 1.00 91.44 194 GLU A O 1
ATOM 1521 N N . LEU A 1 195 ? -41.559 -0.391 63.887 1.00 90.19 195 LEU A N 1
ATOM 1522 C CA . LEU A 1 195 ? -40.948 0.300 65.024 1.00 90.19 195 LEU A CA 1
ATOM 1523 C C . LEU A 1 195 ? -41.824 1.475 65.503 1.00 90.19 195 LEU A C 1
ATOM 1525 O O . LEU A 1 195 ? -41.992 1.685 66.708 1.00 90.19 195 LEU A O 1
ATOM 1529 N N . ASP A 1 196 ? -42.453 2.213 64.592 1.00 91.69 196 ASP A N 1
ATOM 1530 C CA . ASP A 1 196 ? -43.386 3.285 64.950 1.00 91.69 196 ASP A CA 1
ATOM 1531 C C . ASP A 1 196 ? -44.702 2.755 65.546 1.00 91.69 196 ASP A C 1
ATOM 1533 O O . ASP A 1 196 ? -45.198 3.299 66.543 1.00 91.69 196 ASP A O 1
ATOM 1537 N N . LEU A 1 197 ? -45.243 1.647 65.022 1.00 90.81 197 LEU A N 1
ATOM 1538 C CA . LEU A 1 197 ? -46.422 0.984 65.597 1.00 90.81 197 LEU A CA 1
ATOM 1539 C C . LEU A 1 197 ? -46.166 0.494 67.029 1.00 90.81 197 LEU A C 1
ATOM 1541 O O . LEU A 1 197 ? -47.006 0.681 67.922 1.00 90.81 197 LEU A O 1
ATOM 1545 N N . THR A 1 198 ? -45.005 -0.113 67.268 1.00 89.44 198 THR A N 1
ATOM 1546 C CA . THR A 1 198 ? -44.615 -0.629 68.587 1.00 89.44 198 THR A CA 1
ATOM 1547 C C . THR A 1 198 ? -44.276 0.478 69.579 1.00 89.44 198 THR A C 1
ATOM 1549 O O . THR A 1 198 ? -44.692 0.379 70.735 1.00 89.44 198 THR A O 1
ATOM 1552 N N . ARG A 1 199 ? -43.654 1.585 69.148 1.00 88.69 199 ARG A N 1
ATOM 1553 C CA . ARG A 1 199 ? -43.551 2.819 69.954 1.00 88.69 199 ARG A CA 1
ATOM 1554 C C . ARG A 1 199 ? -44.921 3.343 70.366 1.00 88.69 199 ARG A C 1
ATOM 1556 O O . ARG A 1 199 ? -45.148 3.600 71.546 1.00 88.69 199 ARG A O 1
ATOM 1563 N N . GLY A 1 200 ? -45.864 3.423 69.427 1.00 89.75 200 GLY A N 1
ATOM 1564 C CA . GLY A 1 200 ? -47.237 3.815 69.739 1.00 89.75 200 GLY A CA 1
ATOM 1565 C C . GLY A 1 200 ? -47.908 2.867 70.743 1.00 89.75 200 GLY A C 1
ATOM 1566 O O . GLY A 1 200 ? -48.660 3.306 71.612 1.00 89.75 200 GLY A O 1
ATOM 1567 N N . SER A 1 201 ? -47.622 1.562 70.666 1.00 87.81 201 SER A N 1
ATOM 1568 C CA . SER A 1 201 ? -48.090 0.570 71.644 1.00 87.81 201 SER A CA 1
ATOM 1569 C C . SER A 1 201 ? -47.481 0.780 73.033 1.00 87.81 201 SER A C 1
ATOM 1571 O O . SER A 1 201 ? -48.209 0.815 74.027 1.00 87.81 201 SER A O 1
ATOM 1573 N N . LEU A 1 202 ? -46.166 0.994 73.104 1.00 89.69 202 LEU A N 1
ATOM 1574 C CA . LEU A 1 202 ? -45.436 1.305 74.332 1.00 89.69 202 LEU A CA 1
ATOM 1575 C C . LEU A 1 202 ? -46.028 2.533 75.039 1.00 89.69 202 LEU A C 1
ATOM 1577 O O . LEU A 1 202 ? -46.257 2.496 76.249 1.00 89.69 202 LEU A O 1
ATOM 1581 N N . ASP A 1 203 ? -46.315 3.599 74.293 1.00 89.94 203 ASP A N 1
ATOM 1582 C CA . ASP A 1 203 ? -46.904 4.824 74.839 1.00 89.94 203 ASP A CA 1
ATOM 1583 C C . ASP A 1 203 ? -48.314 4.582 75.394 1.00 89.94 203 ASP A C 1
ATOM 1585 O O . ASP A 1 203 ? -48.648 5.071 76.480 1.00 89.94 203 ASP A O 1
ATOM 1589 N N . ARG A 1 204 ? -49.125 3.749 74.726 1.00 89.00 204 ARG A N 1
ATOM 1590 C CA . ARG A 1 204 ? -50.434 3.314 75.247 1.00 89.00 204 ARG A CA 1
ATOM 1591 C C . ARG A 1 204 ? -50.299 2.516 76.548 1.00 89.00 204 ARG A C 1
ATOM 1593 O O . ARG A 1 204 ? -51.005 2.825 77.507 1.00 89.00 204 ARG A O 1
ATOM 1600 N N . VAL A 1 205 ? -49.384 1.543 76.616 1.00 87.56 205 VAL A N 1
ATOM 1601 C CA . VAL A 1 205 ? -49.137 0.728 77.826 1.00 87.56 205 VAL A CA 1
ATOM 1602 C C . VAL A 1 205 ? -48.640 1.595 78.983 1.00 87.56 205 VAL A C 1
ATOM 1604 O O . VAL A 1 205 ? -49.143 1.472 80.097 1.00 87.56 205 VAL A O 1
ATOM 1607 N N . ARG A 1 206 ? -47.709 2.523 78.729 1.00 87.75 206 ARG A N 1
ATOM 1608 C CA . ARG A 1 206 ? -47.229 3.496 79.728 1.00 87.75 206 ARG A CA 1
ATOM 1609 C C . ARG A 1 206 ? -48.353 4.371 80.263 1.00 87.75 206 ARG A C 1
ATOM 1611 O O . ARG A 1 206 ? -48.436 4.596 81.468 1.00 87.75 206 ARG A O 1
ATOM 1618 N N . THR A 1 207 ? -49.218 4.854 79.377 1.00 88.75 207 THR A N 1
ATOM 1619 C CA . THR A 1 207 ? -50.369 5.673 79.767 1.00 88.75 207 THR A CA 1
ATOM 1620 C C . THR A 1 207 ? -51.341 4.860 80.623 1.00 88.75 207 THR A C 1
ATOM 1622 O O . THR A 1 207 ? -51.762 5.334 81.675 1.00 88.75 207 THR A O 1
ATOM 1625 N N . ALA A 1 208 ? -51.642 3.617 80.234 1.00 84.31 208 ALA A N 1
ATOM 1626 C CA . ALA A 1 208 ? -52.498 2.712 81.001 1.00 84.31 208 ALA A CA 1
ATOM 1627 C C . ALA A 1 208 ? -51.913 2.375 82.384 1.00 84.31 208 ALA A C 1
ATOM 1629 O O . ALA A 1 208 ? -52.637 2.441 83.375 1.00 84.31 208 ALA A O 1
ATOM 1630 N N . LEU A 1 209 ? -50.609 2.089 82.466 1.00 87.19 209 LEU A N 1
ATOM 1631 C CA . LEU A 1 209 ? -49.903 1.860 83.728 1.00 87.19 209 LEU A CA 1
ATOM 1632 C C . LEU A 1 209 ? -50.009 3.081 84.646 1.00 87.19 209 LEU A C 1
ATOM 1634 O O . LEU A 1 209 ? -50.430 2.948 85.791 1.00 87.19 209 LEU A O 1
ATOM 1638 N N . ARG A 1 210 ? -49.729 4.282 84.125 1.00 86.69 210 ARG A N 1
ATOM 1639 C CA . ARG A 1 210 ? -49.852 5.534 84.884 1.00 86.69 210 ARG A CA 1
ATOM 1640 C C . ARG A 1 210 ? -51.276 5.743 85.406 1.00 86.69 210 ARG A C 1
ATOM 1642 O O . ARG A 1 210 ? -51.455 6.133 86.556 1.00 86.69 210 ARG A O 1
ATOM 1649 N N . MET A 1 211 ? -52.290 5.464 84.584 1.00 84.31 211 MET A N 1
ATOM 1650 C CA . MET A 1 211 ? -53.696 5.544 84.994 1.00 84.31 211 MET A CA 1
ATOM 1651 C C . MET A 1 211 ? -54.024 4.527 86.100 1.00 84.31 211 MET A C 1
ATOM 1653 O O . MET A 1 211 ? -54.636 4.903 87.100 1.00 84.31 211 MET A O 1
ATOM 1657 N N . ALA A 1 212 ? -53.573 3.274 85.973 1.00 79.81 212 ALA A N 1
ATOM 1658 C CA . ALA A 1 212 ? -53.764 2.229 86.981 1.00 79.81 212 ALA A CA 1
ATOM 1659 C C . ALA A 1 212 ? -53.076 2.568 88.317 1.00 79.81 212 ALA A C 1
ATOM 1661 O O . ALA A 1 212 ? -53.678 2.413 89.378 1.00 79.81 212 ALA A O 1
ATOM 1662 N N . GLU A 1 213 ? -51.856 3.108 88.275 1.00 80.50 213 GLU A N 1
ATOM 1663 C CA . GLU A 1 213 ? -51.120 3.579 89.455 1.00 80.50 213 GLU A CA 1
ATOM 1664 C C . GLU A 1 213 ? -51.840 4.748 90.146 1.00 80.50 213 GLU A C 1
ATOM 1666 O O . GLU A 1 213 ? -51.997 4.747 91.367 1.00 80.50 213 GLU A O 1
ATOM 1671 N N . THR A 1 214 ? -52.350 5.726 89.384 1.00 79.38 214 THR A N 1
ATOM 1672 C CA . THR A 1 214 ? -53.134 6.836 89.959 1.00 79.38 214 THR A CA 1
ATOM 1673 C C . THR A 1 214 ? -54.473 6.381 90.549 1.00 79.38 214 THR A C 1
ATOM 1675 O O . THR A 1 214 ? -54.882 6.884 91.597 1.00 79.38 214 THR A O 1
ATOM 1678 N N . ALA A 1 215 ? -55.133 5.393 89.935 1.00 72.94 215 ALA A N 1
ATOM 1679 C CA . ALA A 1 215 ? -56.354 4.788 90.464 1.00 72.94 215 ALA A CA 1
ATOM 1680 C C . ALA A 1 215 ? -56.089 4.013 91.768 1.00 72.94 215 ALA A C 1
ATOM 1682 O O . ALA A 1 215 ? -56.864 4.130 92.714 1.00 72.94 215 ALA A O 1
ATOM 1683 N N . ALA A 1 216 ? -54.963 3.297 91.857 1.00 63.72 216 ALA A N 1
ATOM 1684 C CA . ALA A 1 216 ? -54.524 2.608 93.071 1.00 63.72 216 ALA A CA 1
ATOM 1685 C C . ALA A 1 216 ? -54.109 3.572 94.204 1.00 63.72 216 ALA A C 1
ATOM 1687 O O . ALA A 1 216 ? -54.238 3.231 95.378 1.00 63.72 216 ALA A O 1
ATOM 1688 N N . ALA A 1 217 ? -53.641 4.780 93.869 1.00 62.75 217 ALA A N 1
ATOM 1689 C CA . ALA A 1 217 ? -53.245 5.815 94.828 1.00 62.75 217 ALA A CA 1
ATOM 1690 C C . ALA A 1 217 ? -54.409 6.697 95.336 1.00 62.75 217 ALA A C 1
ATOM 1692 O O . ALA A 1 217 ? -54.203 7.533 96.218 1.00 62.75 217 ALA A O 1
ATOM 1693 N N . THR A 1 218 ? -55.628 6.538 94.807 1.00 57.03 218 THR A N 1
ATOM 1694 C CA . THR A 1 218 ? -56.803 7.319 95.234 1.00 57.03 218 THR A CA 1
ATOM 1695 C C . THR A 1 218 ? -57.455 6.661 96.467 1.00 57.03 218 THR A C 1
ATOM 1697 O O . THR A 1 218 ? -57.876 5.508 96.377 1.00 57.03 218 THR A O 1
ATOM 1700 N N . PRO A 1 219 ? -57.572 7.334 97.632 1.00 47.81 219 PRO A N 1
ATOM 1701 C CA . PRO A 1 219 ? -58.113 6.720 98.844 1.00 47.81 219 PRO A CA 1
ATOM 1702 C C . PRO A 1 219 ? -59.634 6.532 98.738 1.00 47.81 219 PRO A C 1
ATOM 1704 O O . PRO A 1 219 ? -60.395 7.499 98.737 1.00 47.81 219 PRO A O 1
ATOM 1707 N N . ALA A 1 220 ? -60.084 5.278 98.669 1.00 48.09 220 ALA A N 1
ATOM 1708 C CA . ALA A 1 220 ? -61.498 4.931 98.769 1.00 48.09 220 ALA A CA 1
ATOM 1709 C C . ALA A 1 220 ? -61.988 5.050 100.226 1.00 48.09 220 ALA A C 1
ATOM 1711 O O . ALA A 1 220 ? -61.351 4.565 101.162 1.00 48.09 220 ALA A O 1
ATOM 1712 N N . ALA A 1 221 ? -63.135 5.710 100.398 1.00 45.28 221 ALA A N 1
ATOM 1713 C CA . ALA A 1 221 ? -63.866 5.856 101.657 1.00 45.28 221 ALA A CA 1
ATOM 1714 C C . ALA A 1 221 ? -64.236 4.489 102.291 1.00 45.28 221 ALA A C 1
ATOM 1716 O O . ALA A 1 221 ? -64.312 3.480 101.585 1.00 45.28 221 ALA A O 1
ATOM 1717 N N . PRO A 1 222 ? -64.476 4.419 103.618 1.00 48.69 222 PRO A N 1
ATOM 1718 C CA . PRO A 1 222 ? -64.421 3.166 104.362 1.00 48.69 222 PRO A CA 1
ATOM 1719 C C . PRO A 1 222 ? -65.688 2.330 104.153 1.00 48.69 222 PRO A C 1
ATOM 1721 O O . PRO A 1 222 ? -66.785 2.752 104.503 1.00 48.69 222 PRO A O 1
ATOM 1724 N N . THR A 1 223 ? -65.547 1.114 103.624 1.00 43.22 223 THR A N 1
ATOM 1725 C CA . THR A 1 223 ? -66.555 0.044 103.748 1.00 43.22 223 THR A CA 1
ATOM 1726 C C . THR A 1 223 ? -65.829 -1.297 103.947 1.00 43.22 223 THR A C 1
ATOM 1728 O O . THR A 1 223 ? -64.832 -1.535 103.262 1.00 43.22 223 THR A O 1
ATOM 1731 N N . PRO A 1 224 ? -66.246 -2.163 104.895 1.00 48.75 224 PRO A N 1
ATOM 1732 C CA . PRO A 1 224 ? -65.436 -3.293 105.338 1.00 48.75 224 PRO A CA 1
ATOM 1733 C C . PRO A 1 224 ? -65.739 -4.564 104.533 1.00 48.75 224 PRO A C 1
ATOM 1735 O O . PRO A 1 224 ? -66.714 -5.257 104.803 1.00 48.75 224 PRO A O 1
ATOM 1738 N N . THR A 1 225 ? -64.861 -4.907 103.591 1.00 51.41 225 THR A N 1
ATOM 1739 C CA . THR A 1 225 ? -64.702 -6.274 103.056 1.00 51.41 225 THR A CA 1
ATOM 1740 C C . THR A 1 225 ? -63.262 -6.459 102.562 1.00 51.41 225 THR A C 1
ATOM 1742 O O . THR A 1 225 ? -62.641 -5.478 102.150 1.00 51.41 225 THR A O 1
ATOM 1745 N N . PRO A 1 226 ? -62.688 -7.674 102.651 1.00 48.16 226 PRO A N 1
ATOM 1746 C CA . PRO A 1 226 ? -61.251 -7.887 102.503 1.00 48.16 226 PRO A CA 1
ATOM 1747 C C . PRO A 1 226 ? -60.793 -7.630 101.055 1.00 48.16 226 PRO A C 1
ATOM 1749 O O . PRO A 1 226 ? -61.443 -8.104 100.120 1.00 48.16 226 PRO A O 1
ATOM 1752 N N . PRO A 1 227 ? -59.680 -6.906 100.837 1.00 46.28 227 PRO A N 1
ATOM 1753 C CA . PRO A 1 227 ? -59.233 -6.544 99.503 1.00 46.28 227 PRO A CA 1
ATOM 1754 C C . PRO A 1 227 ? -58.468 -7.711 98.880 1.00 46.28 227 PRO A C 1
ATOM 1756 O O . PRO A 1 227 ? -57.345 -8.021 99.270 1.00 46.28 227 PRO A O 1
ATOM 1759 N N . THR A 1 228 ? -59.060 -8.353 97.880 1.00 46.53 228 THR A N 1
ATOM 1760 C CA . THR A 1 228 ? -58.310 -9.230 96.976 1.00 46.53 228 THR A CA 1
ATOM 1761 C C . THR A 1 228 ? -57.904 -8.410 95.749 1.00 46.53 228 THR A C 1
ATOM 1763 O O . THR A 1 228 ? -58.666 -8.276 94.804 1.00 46.53 228 THR A O 1
ATOM 1766 N N . GLY A 1 229 ? -56.715 -7.803 95.837 1.00 48.81 229 GLY A N 1
ATOM 1767 C CA . GLY A 1 229 ? -55.752 -7.616 94.742 1.00 48.81 229 GLY A CA 1
ATOM 1768 C C . GLY A 1 229 ? -56.074 -6.690 93.555 1.00 48.81 229 GLY A C 1
ATOM 1769 O O . GLY A 1 229 ? -56.448 -7.192 92.502 1.00 48.81 229 GLY A O 1
ATOM 1770 N N . PRO A 1 230 ? -55.736 -5.387 93.631 1.00 53.50 230 PRO A N 1
ATOM 1771 C CA . PRO A 1 230 ? -55.423 -4.556 92.457 1.00 53.50 230 PRO A CA 1
ATOM 1772 C C . PRO A 1 230 ? -53.974 -4.735 91.936 1.00 53.50 230 PRO A C 1
ATOM 1774 O O . PRO A 1 230 ? -53.627 -4.228 90.874 1.00 53.50 230 PRO A O 1
ATOM 1777 N N . THR A 1 231 ? -53.109 -5.460 92.655 1.00 56.78 231 THR A N 1
ATOM 1778 C CA . THR A 1 231 ? -51.684 -5.659 92.315 1.00 56.78 231 THR A CA 1
ATOM 1779 C C . THR A 1 231 ? -51.447 -6.521 91.068 1.00 56.78 231 THR A C 1
ATOM 1781 O O . THR A 1 231 ? -50.506 -6.264 90.325 1.00 56.78 231 THR A O 1
ATOM 1784 N N . SER A 1 232 ? -52.335 -7.477 90.772 1.00 66.69 232 SER A N 1
ATOM 1785 C CA . SER A 1 232 ? -52.199 -8.393 89.622 1.00 66.69 232 SER A CA 1
ATOM 1786 C C . SER A 1 232 ? -52.169 -7.681 88.259 1.00 66.69 232 SER A C 1
ATOM 1788 O O . SER A 1 232 ? -51.510 -8.161 87.336 1.00 66.69 232 SER A O 1
ATOM 1790 N N . ASP A 1 233 ? -52.891 -6.568 88.101 1.00 71.81 233 ASP A N 1
ATOM 1791 C CA . ASP A 1 233 ? -52.963 -5.845 86.821 1.00 71.81 233 ASP A CA 1
ATOM 1792 C C . ASP A 1 233 ? -51.747 -4.942 86.593 1.00 71.81 233 ASP A C 1
ATOM 1794 O O . ASP A 1 233 ? -51.257 -4.841 85.467 1.00 71.81 233 ASP A O 1
ATOM 1798 N N . VAL A 1 234 ? -51.207 -4.347 87.663 1.00 76.62 234 VAL A N 1
ATOM 1799 C CA . VAL A 1 234 ? -49.961 -3.565 87.612 1.00 76.62 234 VAL A CA 1
ATOM 1800 C C . VAL A 1 234 ? -48.779 -4.471 87.257 1.00 76.62 234 VAL A C 1
ATOM 1802 O O . VAL A 1 234 ? -48.005 -4.135 86.361 1.00 76.62 234 VAL A O 1
ATOM 1805 N N . ASP A 1 235 ? -48.685 -5.653 87.873 1.00 79.62 235 ASP A N 1
ATOM 1806 C CA . ASP A 1 235 ? -47.629 -6.629 87.574 1.00 79.62 235 ASP A CA 1
ATOM 1807 C C . ASP A 1 235 ? -47.711 -7.130 86.119 1.00 79.62 235 ASP A C 1
ATOM 1809 O O . ASP A 1 235 ? -46.694 -7.229 85.426 1.00 79.62 235 ASP A O 1
ATOM 1813 N N . ARG A 1 236 ? -48.926 -7.379 85.604 1.00 82.06 236 ARG A N 1
ATOM 1814 C CA . ARG A 1 236 ? -49.146 -7.738 84.190 1.00 82.06 236 ARG A CA 1
ATOM 1815 C C . ARG A 1 236 ? -48.734 -6.621 83.230 1.00 82.06 236 ARG A C 1
ATOM 1817 O O . ARG A 1 236 ? -48.069 -6.905 82.234 1.00 82.06 236 ARG A O 1
ATOM 1824 N N . LEU A 1 237 ? -49.084 -5.366 83.524 1.00 82.75 237 LEU A N 1
ATOM 1825 C CA . LEU A 1 237 ? -48.682 -4.203 82.723 1.00 82.75 237 LEU A CA 1
ATOM 1826 C C . LEU A 1 237 ? -47.162 -3.988 82.744 1.00 82.75 237 LEU A C 1
ATOM 1828 O O . LEU A 1 237 ? -46.583 -3.663 81.709 1.00 82.75 237 LEU A O 1
ATOM 1832 N N . GLN A 1 238 ? -46.495 -4.224 83.877 1.00 85.38 238 GLN A N 1
ATOM 1833 C CA . GLN A 1 238 ? -45.032 -4.162 83.964 1.00 85.38 238 GLN A CA 1
ATOM 1834 C C . GLN A 1 238 ? -44.346 -5.260 83.142 1.00 85.38 238 GLN A C 1
ATOM 1836 O O . GLN A 1 238 ? -43.344 -4.990 82.477 1.00 85.38 238 GLN A O 1
ATOM 1841 N N . VAL A 1 239 ? -44.880 -6.487 83.147 1.00 87.19 239 VAL A N 1
ATOM 1842 C CA . VAL A 1 239 ? -44.379 -7.573 82.288 1.00 87.19 239 VAL A CA 1
ATOM 1843 C C . VAL A 1 239 ? -44.565 -7.225 80.809 1.00 87.19 239 VAL A C 1
ATOM 1845 O O . VAL A 1 239 ? -43.616 -7.361 80.039 1.00 87.19 239 VAL A O 1
ATOM 1848 N N . ALA A 1 240 ? -45.736 -6.708 80.424 1.00 82.19 240 ALA A N 1
ATOM 1849 C CA . ALA A 1 240 ? -46.001 -6.271 79.053 1.00 82.19 240 ALA A CA 1
ATOM 1850 C C . ALA A 1 240 ? -45.053 -5.141 78.614 1.00 82.19 240 ALA A C 1
ATOM 1852 O O . ALA A 1 240 ? -44.527 -5.161 77.505 1.00 82.19 240 ALA A O 1
ATOM 1853 N N . LEU A 1 241 ? -44.770 -4.179 79.495 1.00 86.06 241 LEU A N 1
ATOM 1854 C CA . LEU A 1 241 ? -43.856 -3.074 79.206 1.00 86.06 241 LEU A CA 1
ATOM 1855 C C . LEU A 1 241 ? -42.407 -3.551 79.018 1.00 86.06 241 LEU A C 1
ATOM 1857 O O . LEU A 1 241 ? -41.696 -3.021 78.166 1.00 86.06 241 LEU A O 1
ATOM 1861 N N . ARG A 1 242 ? -41.975 -4.576 79.765 1.00 87.38 242 ARG A N 1
ATOM 1862 C CA . ARG A 1 242 ? -40.667 -5.217 79.562 1.00 87.38 242 ARG A CA 1
ATOM 1863 C C . ARG A 1 242 ? -40.590 -5.915 78.202 1.00 87.38 242 ARG A C 1
ATOM 1865 O O . ARG A 1 242 ? -39.642 -5.669 77.469 1.00 87.38 242 ARG A O 1
ATOM 1872 N N . GLN A 1 243 ? -41.614 -6.692 77.843 1.00 90.12 243 GLN A N 1
ATOM 1873 C CA . GLN A 1 243 ? -41.686 -7.383 76.549 1.00 90.12 243 GLN A CA 1
ATOM 1874 C C . GLN A 1 243 ? -41.661 -6.407 75.366 1.00 90.12 243 GLN A C 1
ATOM 1876 O O . GLN A 1 243 ? -40.913 -6.620 74.419 1.00 90.12 243 GLN A O 1
ATOM 1881 N N . VAL A 1 244 ? -42.422 -5.307 75.430 1.00 86.06 244 VAL A N 1
ATOM 1882 C CA . VAL A 1 244 ? -42.421 -4.289 74.364 1.00 86.06 244 VAL A CA 1
ATOM 1883 C C . VAL A 1 244 ? -41.062 -3.586 74.257 1.00 86.06 244 VAL A C 1
ATOM 1885 O O . VAL A 1 244 ? -40.632 -3.289 73.149 1.00 86.06 244 VAL A O 1
ATOM 1888 N N . ASN A 1 245 ? -40.357 -3.342 75.369 1.00 85.19 245 ASN A N 1
ATOM 1889 C CA . ASN A 1 245 ? -38.997 -2.790 75.311 1.00 85.19 245 ASN A CA 1
ATOM 1890 C C . ASN A 1 245 ? -38.002 -3.770 74.668 1.00 85.19 245 ASN A C 1
ATOM 1892 O O . ASN A 1 245 ? -37.205 -3.349 73.838 1.00 85.19 245 ASN A O 1
ATOM 1896 N N . GLU A 1 246 ? -38.068 -5.060 75.008 1.00 90.94 246 GLU A N 1
ATOM 1897 C CA . GLU A 1 246 ? -37.225 -6.093 74.387 1.00 90.94 246 GLU A CA 1
ATOM 1898 C C . GLU A 1 246 ? -37.491 -6.216 72.878 1.00 90.94 246 GLU A C 1
ATOM 1900 O O . GLU A 1 246 ? -36.551 -6.354 72.096 1.00 90.94 246 GLU A O 1
ATOM 1905 N N . GLU A 1 247 ? -38.757 -6.134 72.458 1.00 90.50 247 GLU A N 1
ATOM 1906 C CA . GLU A 1 247 ? -39.138 -6.105 71.041 1.00 90.50 247 GLU A CA 1
ATOM 1907 C C . GLU A 1 247 ? -38.571 -4.870 70.336 1.00 90.50 247 GLU A C 1
ATOM 1909 O O . GLU A 1 247 ? -38.005 -4.961 69.251 1.00 90.50 247 GLU A O 1
ATOM 1914 N N . LEU A 1 248 ? -38.676 -3.707 70.977 1.00 88.00 248 LEU A N 1
ATOM 1915 C CA . LEU A 1 248 ? -38.214 -2.441 70.424 1.00 88.00 248 LEU A CA 1
ATOM 1916 C C . LEU A 1 248 ? -36.691 -2.403 70.258 1.00 88.00 248 LEU A C 1
ATOM 1918 O O . LEU A 1 248 ? -36.202 -1.857 69.270 1.00 88.00 248 LEU A O 1
ATOM 1922 N N . ASP A 1 249 ? -35.940 -3.011 71.175 1.00 89.56 249 ASP A N 1
ATOM 1923 C CA . ASP A 1 249 ? -34.495 -3.176 71.016 1.00 89.56 249 ASP A CA 1
ATOM 1924 C C . ASP A 1 249 ? -34.159 -4.174 69.895 1.00 89.56 249 ASP A C 1
ATOM 1926 O O . ASP A 1 249 ? -33.269 -3.888 69.092 1.00 89.56 249 ASP A O 1
ATOM 1930 N N . ARG A 1 250 ? -34.924 -5.268 69.746 1.00 91.69 250 ARG A N 1
ATOM 1931 C CA . ARG A 1 250 ? -34.777 -6.197 68.608 1.00 91.69 250 ARG A CA 1
ATOM 1932 C C . ARG A 1 250 ? -35.043 -5.521 67.257 1.00 91.69 250 ARG A C 1
ATOM 1934 O O . ARG A 1 250 ? -34.225 -5.649 66.346 1.00 91.69 250 ARG A O 1
ATOM 1941 N N . MET A 1 251 ? -36.109 -4.732 67.126 1.00 89.38 251 MET A N 1
ATOM 1942 C CA . MET A 1 251 ? -36.379 -3.980 65.889 1.00 89.38 251 MET A CA 1
ATOM 1943 C C . MET A 1 251 ? -35.334 -2.897 65.617 1.00 89.38 251 MET A C 1
ATOM 1945 O O . MET A 1 251 ? -34.979 -2.675 64.465 1.00 89.38 251 MET A O 1
ATOM 1949 N N . ARG A 1 252 ? -34.790 -2.236 66.650 1.00 89.88 252 ARG A N 1
ATOM 1950 C CA . ARG A 1 252 ? -33.670 -1.295 66.468 1.00 89.88 252 ARG A CA 1
ATOM 1951 C C . ARG A 1 252 ? -32.451 -1.993 65.872 1.00 89.88 252 ARG A C 1
ATOM 1953 O O . ARG A 1 252 ? -31.893 -1.479 64.911 1.00 89.88 252 ARG A O 1
ATOM 196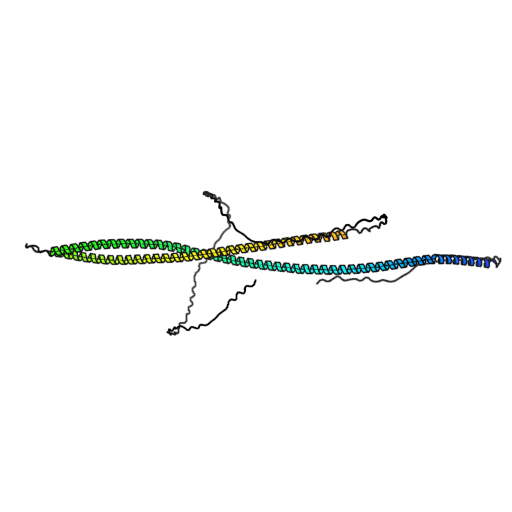0 N N . THR A 1 253 ? -32.085 -3.166 66.392 1.00 93.75 253 THR A N 1
ATOM 1961 C CA . THR A 1 253 ? -30.969 -3.947 65.836 1.00 93.75 253 THR A CA 1
ATOM 1962 C C . THR A 1 253 ? -31.242 -4.423 64.409 1.00 93.75 253 THR A C 1
ATOM 1964 O O . THR A 1 253 ? -30.340 -4.374 63.575 1.00 93.75 253 THR A O 1
ATOM 1967 N N . ALA A 1 254 ? -32.483 -4.819 64.099 1.00 87.00 254 ALA A N 1
ATOM 1968 C CA . ALA A 1 254 ? -32.877 -5.205 62.744 1.00 87.00 254 ALA A CA 1
ATOM 1969 C C . ALA A 1 254 ? -32.781 -4.022 61.769 1.00 87.00 254 ALA A C 1
ATOM 1971 O O . ALA A 1 254 ? -32.180 -4.155 60.710 1.00 87.00 254 ALA A O 1
ATOM 1972 N N . ARG A 1 255 ? -33.281 -2.842 62.159 1.00 90.75 255 ARG A N 1
ATOM 1973 C CA . ARG A 1 255 ? -33.177 -1.605 61.372 1.00 90.75 255 ARG A CA 1
ATOM 1974 C C . ARG A 1 255 ? -31.726 -1.220 61.105 1.00 90.75 255 ARG A C 1
ATOM 1976 O O . ARG A 1 255 ? -31.406 -0.828 59.992 1.00 90.75 255 ARG A O 1
ATOM 1983 N N . ASP A 1 256 ? -30.869 -1.284 62.121 1.00 90.50 256 ASP A N 1
ATOM 1984 C CA . ASP A 1 256 ? -29.458 -0.919 61.964 1.00 90.50 256 ASP A CA 1
ATOM 1985 C C . ASP A 1 256 ? -28.757 -1.901 61.012 1.00 90.50 256 ASP A C 1
ATOM 1987 O O . ASP A 1 256 ? -28.060 -1.468 60.104 1.00 90.50 256 ASP A O 1
ATOM 1991 N N . THR A 1 257 ? -29.068 -3.198 61.110 1.00 91.25 257 THR A N 1
ATOM 1992 C CA . THR A 1 257 ? -28.577 -4.216 60.164 1.00 91.25 257 THR A CA 1
ATOM 1993 C C . THR A 1 257 ? -29.075 -3.962 58.737 1.00 91.25 257 THR A C 1
ATOM 1995 O O . THR A 1 257 ? -28.280 -3.989 57.804 1.00 91.25 257 THR A O 1
ATOM 1998 N N . ALA A 1 258 ? -30.369 -3.673 58.557 1.00 85.31 258 ALA A N 1
ATOM 1999 C CA . ALA A 1 258 ? -30.947 -3.353 57.250 1.00 85.31 258 ALA A CA 1
ATOM 2000 C C . ALA A 1 258 ? -30.340 -2.069 56.661 1.00 85.31 258 ALA A C 1
ATOM 2002 O O . ALA A 1 258 ? -30.102 -1.975 55.460 1.00 85.31 258 ALA A O 1
ATOM 2003 N N . ARG A 1 259 ? -30.034 -1.080 57.510 1.00 88.75 259 ARG A N 1
ATOM 2004 C CA . ARG A 1 259 ? -29.361 0.154 57.099 1.00 88.75 259 ARG A CA 1
ATOM 2005 C C . ARG A 1 259 ? -27.938 -0.122 56.630 1.00 88.75 259 ARG A C 1
ATOM 2007 O O . ARG A 1 259 ? -27.553 0.408 55.593 1.00 88.75 259 ARG A O 1
ATOM 2014 N N . ASP A 1 260 ? -27.188 -0.928 57.375 1.00 92.00 260 ASP A N 1
ATOM 2015 C CA . ASP A 1 260 ? -25.820 -1.304 57.017 1.00 92.00 260 ASP A CA 1
ATOM 2016 C C . ASP A 1 260 ? -25.800 -2.095 55.696 1.00 92.00 260 ASP A C 1
ATOM 2018 O O . ASP A 1 260 ? -24.963 -1.841 54.828 1.00 92.00 260 ASP A O 1
ATOM 2022 N N . GLN A 1 261 ? -26.776 -2.990 55.497 1.00 88.44 261 GLN A N 1
ATOM 2023 C CA . GLN A 1 261 ? -26.980 -3.712 54.238 1.00 88.44 261 GLN A CA 1
ATOM 2024 C C . GLN A 1 261 ? -27.286 -2.764 53.072 1.00 88.44 261 GLN A C 1
ATOM 2026 O O . GLN A 1 261 ? -26.617 -2.856 52.046 1.00 88.44 261 GLN A O 1
ATOM 2031 N N . ALA A 1 262 ? -28.203 -1.805 53.254 1.00 85.06 262 ALA A N 1
ATOM 2032 C CA . ALA A 1 262 ? -28.521 -0.792 52.246 1.00 85.06 262 ALA A CA 1
ATOM 2033 C C . ALA A 1 262 ? -27.301 0.062 51.876 1.00 85.06 262 ALA A C 1
ATOM 2035 O O . ALA A 1 262 ? -27.074 0.347 50.702 1.00 85.06 262 ALA A O 1
ATOM 2036 N N . THR A 1 263 ? -26.481 0.452 52.859 1.00 90.25 263 THR A N 1
ATOM 2037 C CA . THR A 1 263 ? -25.245 1.191 52.572 1.00 90.25 263 THR A CA 1
ATOM 2038 C C . THR A 1 263 ? -24.232 0.352 51.802 1.00 90.25 263 THR A C 1
ATOM 2040 O O . THR A 1 263 ? -23.660 0.860 50.844 1.00 90.25 263 THR A O 1
ATOM 2043 N N . ALA A 1 264 ? -24.061 -0.927 52.155 1.00 90.75 264 ALA A N 1
ATOM 2044 C CA . ALA A 1 264 ? -23.164 -1.827 51.434 1.00 90.75 264 ALA A CA 1
ATOM 2045 C C . ALA A 1 264 ? -23.624 -2.042 49.981 1.00 90.75 264 ALA A C 1
ATOM 2047 O O . ALA A 1 264 ? -22.819 -1.955 49.061 1.00 90.75 264 ALA A O 1
ATOM 2048 N N . ALA A 1 265 ? -24.928 -2.220 49.752 1.00 87.31 265 ALA A N 1
ATOM 2049 C CA . ALA A 1 265 ? -25.468 -2.381 48.405 1.00 87.31 265 ALA A CA 1
ATOM 2050 C C . ALA A 1 265 ? -25.289 -1.119 47.538 1.00 87.31 265 ALA A C 1
ATOM 2052 O O . ALA A 1 265 ? -25.041 -1.224 46.338 1.00 87.31 265 ALA A O 1
ATOM 2053 N N . VAL A 1 266 ? -25.373 0.082 48.123 1.00 90.12 266 VAL A N 1
ATOM 2054 C CA . VAL A 1 266 ? -25.066 1.336 47.409 1.00 90.12 266 VAL A CA 1
ATOM 2055 C C . VAL A 1 266 ? -23.582 1.419 47.041 1.00 90.12 266 VAL A C 1
ATOM 2057 O O . VAL A 1 266 ? -23.264 1.800 45.915 1.00 90.12 266 VAL A O 1
ATOM 2060 N N . GLU A 1 267 ? -22.680 1.032 47.946 1.00 94.25 267 GLU A N 1
ATOM 2061 C CA . GLU A 1 267 ? -21.239 0.972 47.661 1.00 94.25 267 GLU A CA 1
ATOM 2062 C C . GLU A 1 267 ? -20.928 -0.013 46.520 1.00 94.25 267 GLU A C 1
ATOM 2064 O O . GLU A 1 267 ? -20.148 0.316 45.623 1.00 94.25 267 GLU A O 1
ATOM 2069 N N . ASP A 1 268 ? -21.596 -1.170 46.490 1.00 89.81 268 ASP A N 1
ATOM 2070 C CA . ASP A 1 268 ? -21.470 -2.146 45.403 1.00 89.81 268 ASP A CA 1
ATOM 2071 C C . ASP A 1 268 ? -21.958 -1.575 44.055 1.00 89.81 268 ASP A C 1
ATOM 2073 O O . ASP A 1 268 ? -21.306 -1.766 43.025 1.00 89.81 268 ASP A O 1
ATOM 2077 N N . VAL A 1 269 ? -23.067 -0.817 44.036 1.00 87.88 269 VAL A N 1
ATOM 2078 C CA . VAL A 1 269 ? -23.549 -0.116 42.825 1.00 87.88 269 VAL A CA 1
ATOM 2079 C C . VAL A 1 269 ? -22.533 0.918 42.340 1.00 87.88 269 VAL A C 1
ATOM 2081 O O . VAL A 1 269 ? -22.278 1.018 41.134 1.00 87.88 269 VAL A O 1
ATOM 2084 N N . ASP A 1 270 ? -21.952 1.694 43.255 1.00 90.81 270 ASP A N 1
ATOM 2085 C CA . ASP A 1 270 ? -20.939 2.696 42.923 1.00 90.81 270 ASP A CA 1
ATOM 2086 C C . ASP A 1 270 ? -19.672 2.040 42.356 1.00 90.81 270 ASP A C 1
ATOM 2088 O O . ASP A 1 270 ? -19.103 2.546 41.382 1.00 90.81 270 ASP A O 1
ATOM 2092 N N . GLN A 1 271 ? -19.254 0.895 42.903 1.00 92.75 271 GLN A N 1
ATOM 2093 C CA . GLN A 1 271 ? -18.139 0.113 42.368 1.00 92.75 271 GLN A CA 1
ATOM 2094 C C . GLN A 1 271 ? -18.456 -0.433 40.968 1.00 92.75 271 GLN A C 1
ATOM 2096 O O . GLN A 1 271 ? -17.657 -0.256 40.047 1.00 92.75 271 GLN A O 1
ATOM 2101 N N . ALA A 1 272 ? -19.645 -1.003 40.760 1.00 85.38 272 ALA A N 1
ATOM 2102 C CA . ALA A 1 272 ? -20.065 -1.500 39.450 1.00 85.38 272 ALA A CA 1
ATOM 2103 C C . ALA A 1 272 ? -20.131 -0.376 38.394 1.00 85.38 272 ALA A C 1
ATOM 2105 O O . ALA A 1 272 ? -19.769 -0.566 37.228 1.00 85.38 272 ALA A O 1
ATOM 2106 N N . HIS A 1 273 ? -20.537 0.836 38.792 1.00 87.50 273 HIS A N 1
ATOM 2107 C CA . HIS A 1 273 ? -20.474 2.015 37.929 1.00 87.50 273 HIS A CA 1
ATOM 2108 C C . HIS A 1 273 ? -19.036 2.404 37.559 1.00 87.50 273 HIS A C 1
ATOM 2110 O O . HIS A 1 273 ? -18.785 2.725 36.394 1.00 87.50 273 HIS A O 1
ATOM 2116 N N . GLN A 1 274 ? -18.093 2.338 38.501 1.00 91.88 274 GLN A N 1
ATOM 2117 C CA . GLN A 1 274 ? -16.676 2.592 38.222 1.00 91.88 274 GLN A CA 1
ATOM 2118 C C . GLN A 1 274 ? -16.097 1.565 37.244 1.00 91.88 274 GLN A C 1
ATOM 2120 O O . GLN A 1 274 ? -15.422 1.957 36.289 1.00 91.88 274 GLN A O 1
ATOM 2125 N N . ASP A 1 275 ? -16.400 0.281 37.435 1.00 85.44 275 ASP A N 1
ATOM 2126 C CA . ASP A 1 275 ? -15.930 -0.802 36.566 1.00 85.44 275 ASP A CA 1
ATOM 2127 C C . ASP A 1 275 ? -16.470 -0.641 35.137 1.00 85.44 275 ASP A C 1
ATOM 2129 O O . ASP A 1 275 ? -15.715 -0.719 34.162 1.00 85.44 275 ASP A O 1
ATOM 2133 N N . ARG A 1 276 ? -17.757 -0.290 34.996 1.00 89.12 276 ARG A N 1
ATOM 2134 C CA . ARG A 1 276 ? -18.360 0.054 33.700 1.00 89.12 276 ARG A CA 1
ATOM 2135 C C . ARG A 1 276 ? -17.645 1.231 33.032 1.00 89.12 276 ARG A C 1
ATOM 2137 O O . ARG A 1 276 ? -17.377 1.192 31.833 1.00 89.12 276 ARG A O 1
ATOM 2144 N N . ASP A 1 277 ? -17.328 2.283 33.782 1.00 89.62 277 ASP A N 1
ATOM 2145 C CA . ASP A 1 277 ? -16.650 3.463 33.240 1.00 89.62 277 ASP A CA 1
ATOM 2146 C C . ASP A 1 277 ? -15.196 3.163 32.828 1.00 89.62 277 ASP A C 1
ATOM 2148 O O . ASP A 1 277 ? -14.681 3.774 31.885 1.00 89.62 277 ASP A O 1
ATOM 2152 N N . VAL A 1 278 ? -14.523 2.223 33.505 1.00 89.50 278 VAL A N 1
ATOM 2153 C CA . VAL A 1 278 ? -13.218 1.689 33.078 1.00 89.50 278 VAL A CA 1
ATOM 2154 C C . VAL A 1 278 ? -13.359 0.934 31.759 1.00 89.50 278 VAL A C 1
ATOM 2156 O O . VAL A 1 278 ? -12.650 1.266 30.809 1.00 89.50 278 VAL A O 1
ATOM 2159 N N . ALA A 1 279 ? -14.320 0.014 31.657 1.00 82.81 279 ALA A N 1
ATOM 2160 C CA . ALA A 1 279 ? -14.565 -0.746 30.432 1.00 82.81 279 ALA A CA 1
ATOM 2161 C C . ALA A 1 279 ? -14.928 0.163 29.240 1.00 82.81 279 ALA A C 1
ATOM 2163 O O . ALA A 1 279 ? -14.449 -0.048 28.126 1.00 82.81 279 ALA A O 1
ATOM 2164 N N . LEU A 1 280 ? -15.706 1.233 29.459 1.00 85.69 280 LEU A N 1
ATOM 2165 C CA . LEU A 1 280 ? -16.012 2.228 28.421 1.00 85.69 280 LEU A CA 1
ATOM 2166 C C . LEU A 1 280 ? -14.761 2.959 27.917 1.00 85.69 280 LEU A C 1
ATOM 2168 O O . LEU A 1 280 ? -14.648 3.217 26.716 1.00 85.69 280 LEU A O 1
ATOM 2172 N N . ARG A 1 281 ? -13.827 3.300 28.814 1.00 91.50 281 ARG A N 1
ATOM 2173 C CA . ARG A 1 281 ? -12.552 3.930 28.439 1.00 91.50 281 ARG A CA 1
ATOM 2174 C C . ARG A 1 281 ? -11.686 2.983 27.613 1.00 91.50 281 ARG A C 1
ATOM 2176 O O . ARG A 1 281 ? -11.235 3.377 26.543 1.00 91.50 281 ARG A O 1
ATOM 2183 N N . GLU A 1 282 ? -11.540 1.733 28.047 1.00 87.62 282 GLU A N 1
ATOM 2184 C CA . GLU A 1 282 ? -10.803 0.710 27.293 1.00 87.62 282 GLU A CA 1
ATOM 2185 C C . GLU A 1 282 ? -11.419 0.473 25.904 1.00 87.62 282 GLU A C 1
ATOM 2187 O O . GLU A 1 282 ? -10.706 0.400 24.903 1.00 87.62 282 GLU A O 1
ATOM 2192 N N . ASN A 1 283 ? -12.752 0.440 25.807 1.00 83.38 283 ASN A N 1
ATOM 2193 C CA . ASN A 1 283 ? -13.455 0.304 24.531 1.00 83.38 283 ASN A CA 1
ATOM 2194 C C . ASN A 1 283 ? -13.193 1.496 23.592 1.00 83.38 283 ASN A C 1
ATOM 2196 O O . ASN A 1 283 ? -12.983 1.313 22.391 1.00 83.38 283 ASN A O 1
ATOM 2200 N N . ALA A 1 284 ? -13.169 2.723 24.124 1.00 87.69 284 ALA A N 1
ATOM 2201 C CA . ALA A 1 284 ? -12.841 3.919 23.349 1.00 87.69 284 ALA A CA 1
ATOM 2202 C C . ALA A 1 284 ? -11.393 3.891 22.826 1.00 87.69 284 ALA A C 1
ATOM 2204 O O . ALA A 1 284 ? -11.160 4.204 21.654 1.00 87.69 284 ALA A O 1
ATOM 2205 N N . ASP A 1 285 ? -10.442 3.458 23.656 1.00 87.94 285 ASP A N 1
ATOM 2206 C CA . ASP A 1 285 ? -9.039 3.305 23.265 1.00 87.94 285 ASP A CA 1
ATOM 2207 C C . ASP A 1 285 ? -8.874 2.237 22.171 1.00 87.94 285 ASP A C 1
ATOM 2209 O O . ASP A 1 285 ? -8.196 2.475 21.167 1.00 87.94 285 ASP A O 1
ATOM 2213 N N . LEU A 1 286 ? -9.559 1.093 22.290 1.00 85.88 286 LEU A N 1
ATOM 2214 C CA . LEU A 1 286 ? -9.562 0.050 21.257 1.00 85.88 286 LEU A CA 1
ATOM 2215 C C . LEU A 1 286 ? -10.186 0.529 19.943 1.00 85.88 286 LEU A C 1
ATOM 2217 O O . LEU A 1 286 ? -9.648 0.237 18.875 1.00 85.88 286 LEU A O 1
ATOM 2221 N N . ARG A 1 287 ? -11.276 1.308 19.986 1.00 85.69 287 ARG A N 1
ATOM 2222 C CA . ARG A 1 287 ? -11.863 1.922 18.779 1.00 85.69 287 ARG A CA 1
ATOM 2223 C C . ARG A 1 287 ? -10.878 2.857 18.085 1.00 85.69 287 ARG A C 1
ATOM 2225 O O . ARG A 1 287 ? -10.718 2.766 16.871 1.00 85.69 287 ARG A O 1
ATOM 2232 N N . SER A 1 288 ? -10.171 3.687 18.849 1.00 89.25 288 SER A N 1
ATOM 2233 C CA . SER A 1 288 ? -9.110 4.554 18.322 1.00 89.25 288 SER A CA 1
ATOM 2234 C C . SER A 1 288 ? -7.975 3.742 17.676 1.00 89.25 288 SER A C 1
ATOM 2236 O O . SER A 1 288 ? -7.542 4.037 16.559 1.00 89.25 288 SER A O 1
ATOM 2238 N N . CYS A 1 289 ? -7.537 2.657 18.325 1.00 85.69 289 CYS A N 1
ATOM 2239 C CA . CYS A 1 289 ? -6.548 1.730 17.768 1.00 85.69 289 CYS A CA 1
ATOM 2240 C C . CYS A 1 289 ? -7.027 1.070 16.464 1.00 85.69 289 CYS A C 1
ATOM 2242 O O . CYS A 1 289 ? -6.258 1.005 15.502 1.00 85.69 289 CYS A O 1
ATOM 2244 N N . LEU A 1 290 ? -8.286 0.625 16.401 1.00 83.12 290 LEU A N 1
ATOM 2245 C CA . LEU A 1 290 ? -8.890 0.037 15.201 1.00 83.12 290 LEU A CA 1
ATOM 2246 C C . LEU A 1 290 ? -8.967 1.043 14.048 1.00 83.12 290 LEU A C 1
ATOM 2248 O O . LEU A 1 290 ? -8.586 0.714 12.925 1.00 83.12 290 LEU A O 1
ATOM 2252 N N . GLU A 1 291 ? -9.411 2.273 14.306 1.00 90.88 291 GLU A N 1
ATOM 2253 C CA . GLU A 1 291 ? -9.457 3.334 13.292 1.00 90.88 291 GLU A CA 1
ATOM 2254 C C . GLU A 1 291 ? -8.063 3.652 12.740 1.00 90.88 291 GLU A C 1
ATOM 2256 O O . GLU A 1 291 ? -7.885 3.785 11.525 1.00 90.88 291 GLU A O 1
ATOM 2261 N N . ASN A 1 292 ? -7.054 3.711 13.614 1.00 86.88 292 ASN A N 1
ATOM 2262 C CA . ASN A 1 292 ? -5.668 3.916 13.209 1.00 86.88 292 ASN A CA 1
ATOM 2263 C C . ASN A 1 292 ? -5.143 2.739 12.366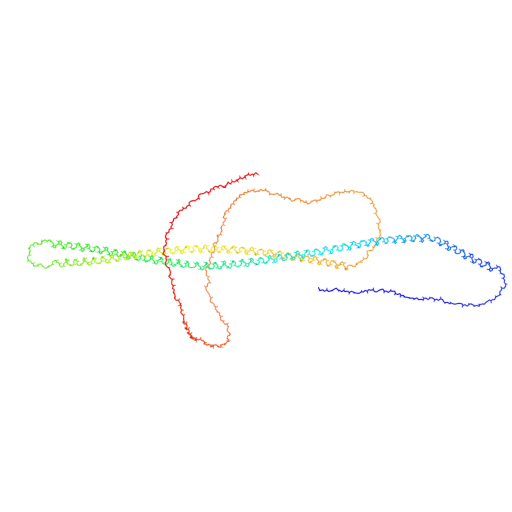 1.00 86.88 292 ASN A C 1
ATOM 2265 O O . ASN A 1 292 ? -4.573 2.952 11.296 1.00 86.88 292 ASN A O 1
ATOM 2269 N N . ALA A 1 293 ? -5.396 1.493 12.783 1.00 79.25 293 ALA A N 1
ATOM 2270 C CA . ALA A 1 293 ? -5.017 0.303 12.019 1.00 79.25 293 ALA A CA 1
ATOM 2271 C C . ALA A 1 293 ? -5.663 0.290 10.623 1.00 79.25 293 ALA A C 1
ATOM 2273 O O . ALA A 1 293 ? -4.978 0.082 9.620 1.00 79.25 293 ALA A O 1
ATOM 2274 N N . GLN A 1 294 ? -6.957 0.608 10.529 1.00 86.56 294 GLN A N 1
ATOM 2275 C CA . GLN A 1 294 ? -7.655 0.749 9.249 1.00 86.56 294 GLN A CA 1
ATOM 2276 C C . GLN A 1 294 ? -7.051 1.854 8.377 1.00 86.56 294 GLN A C 1
ATOM 2278 O O . GLN A 1 294 ? -6.937 1.694 7.162 1.00 86.56 294 GLN A O 1
ATOM 2283 N N . GLN A 1 295 ? -6.650 2.978 8.974 1.00 89.56 295 GLN A N 1
ATOM 2284 C CA . GLN A 1 295 ? -5.998 4.060 8.243 1.00 89.56 295 GLN A CA 1
ATOM 2285 C C . GLN A 1 295 ? -4.637 3.632 7.684 1.00 89.56 295 GLN A C 1
ATOM 2287 O O . GLN A 1 295 ? -4.313 3.974 6.546 1.00 89.56 295 GLN A O 1
ATOM 2292 N N . VAL A 1 296 ? -3.861 2.859 8.448 1.00 82.50 296 VAL A N 1
ATOM 2293 C CA . VAL A 1 296 ? -2.588 2.289 7.990 1.00 82.50 296 VAL A CA 1
ATOM 2294 C C . VAL A 1 296 ? -2.806 1.322 6.827 1.00 82.50 296 VAL A C 1
ATOM 2296 O O . VAL A 1 296 ? -2.086 1.428 5.836 1.00 82.50 296 VAL A O 1
ATOM 2299 N N . ILE A 1 297 ? -3.807 0.439 6.907 1.00 80.88 297 ILE A N 1
ATOM 2300 C CA . ILE A 1 297 ? -4.157 -0.485 5.815 1.00 80.88 297 ILE A CA 1
ATOM 2301 C C . ILE A 1 297 ? -4.517 0.303 4.550 1.00 80.88 297 ILE A C 1
ATOM 2303 O O . ILE A 1 297 ? -3.899 0.096 3.511 1.00 80.88 297 ILE A O 1
ATOM 2307 N N . ARG A 1 298 ? -5.407 1.302 4.651 1.00 88.81 298 ARG A N 1
ATOM 2308 C CA . ARG A 1 298 ? -5.769 2.168 3.511 1.00 88.81 298 ARG A CA 1
ATOM 2309 C C . ARG A 1 298 ? -4.558 2.867 2.887 1.00 88.81 298 ARG A C 1
ATOM 2311 O O . ARG A 1 298 ? -4.483 3.005 1.669 1.00 88.81 298 ARG A O 1
ATOM 2318 N N . ALA A 1 299 ? -3.615 3.329 3.708 1.00 82.25 299 ALA A N 1
ATOM 2319 C CA . ALA A 1 299 ? -2.395 3.966 3.219 1.00 82.25 299 ALA A CA 1
ATOM 2320 C C . ALA A 1 299 ? -1.461 2.971 2.509 1.00 82.25 299 ALA A C 1
ATOM 2322 O O . ALA A 1 299 ? -0.842 3.328 1.508 1.00 82.25 299 ALA A O 1
ATOM 2323 N N . GLN A 1 300 ? -1.360 1.735 3.003 1.00 78.50 300 GLN A N 1
ATOM 2324 C CA . GLN A 1 300 ? -0.570 0.678 2.366 1.00 78.50 300 GLN A CA 1
ATOM 2325 C C . GLN A 1 300 ? -1.197 0.211 1.048 1.00 78.50 300 GLN A C 1
ATOM 2327 O O . GLN A 1 300 ? -0.474 0.062 0.066 1.00 78.50 300 GLN A O 1
ATOM 2332 N N . ASP A 1 301 ? -2.523 0.074 0.985 1.00 80.56 301 ASP A N 1
ATOM 2333 C CA . ASP A 1 301 ? -3.237 -0.258 -0.254 1.00 80.56 301 ASP A CA 1
ATOM 2334 C C . ASP A 1 301 ? -2.998 0.801 -1.340 1.00 80.56 301 ASP A C 1
ATOM 2336 O O . ASP A 1 301 ? -2.743 0.466 -2.497 1.00 80.56 301 ASP A O 1
ATOM 2340 N N . ALA A 1 302 ? -3.000 2.088 -0.971 1.00 84.00 302 ALA A N 1
ATOM 2341 C CA . ALA A 1 302 ? -2.665 3.169 -1.898 1.00 84.00 302 ALA A CA 1
ATOM 2342 C C . ALA A 1 302 ? -1.223 3.052 -2.428 1.00 84.00 302 ALA A C 1
ATOM 2344 O O . ALA A 1 302 ? -1.003 3.161 -3.633 1.00 84.00 302 ALA A O 1
ATOM 2345 N N . GLN A 1 303 ? -0.252 2.752 -1.555 1.00 78.69 303 GLN A N 1
ATOM 2346 C CA . GLN A 1 303 ? 1.139 2.514 -1.968 1.00 78.69 303 GLN A CA 1
ATOM 2347 C C . GLN A 1 303 ? 1.257 1.314 -2.916 1.00 78.69 303 GLN A C 1
ATOM 2349 O O . GLN A 1 303 ? 2.035 1.346 -3.867 1.00 78.69 303 GLN A O 1
ATOM 2354 N N . PHE A 1 304 ? 0.473 0.260 -2.689 1.00 76.00 304 PHE A N 1
ATOM 2355 C CA . PHE A 1 304 ? 0.461 -0.908 -3.562 1.00 76.00 304 PHE A CA 1
ATOM 2356 C C . PHE A 1 304 ? -0.072 -0.577 -4.963 1.00 76.00 304 PHE A C 1
ATOM 2358 O O . PHE A 1 304 ? 0.503 -1.027 -5.956 1.00 76.00 304 PHE A O 1
ATOM 2365 N N . ILE A 1 305 ? -1.114 0.256 -5.059 1.00 83.31 305 ILE A N 1
ATOM 2366 C CA . ILE A 1 305 ? -1.640 0.755 -6.341 1.00 83.31 305 ILE A CA 1
ATOM 2367 C C . ILE A 1 305 ? -0.571 1.570 -7.085 1.00 83.31 305 ILE A C 1
ATOM 2369 O O . ILE A 1 305 ? -0.333 1.315 -8.266 1.00 83.31 305 ILE A O 1
ATOM 2373 N N . ASP A 1 306 ? 0.138 2.472 -6.400 1.00 77.75 306 ASP A N 1
ATOM 2374 C CA . ASP A 1 306 ? 1.211 3.274 -7.009 1.00 77.75 306 ASP A CA 1
ATOM 2375 C C . ASP A 1 306 ? 2.333 2.391 -7.593 1.00 77.75 306 ASP A C 1
ATOM 2377 O O . ASP A 1 306 ? 2.841 2.642 -8.692 1.00 77.75 306 ASP A O 1
ATOM 2381 N N . VAL A 1 307 ? 2.708 1.317 -6.888 1.00 76.81 307 VAL A N 1
ATOM 2382 C CA . VAL A 1 307 ? 3.712 0.351 -7.364 1.00 76.81 307 VAL A CA 1
ATOM 2383 C C . VAL A 1 307 ? 3.199 -0.447 -8.568 1.00 76.81 307 VAL A C 1
ATOM 2385 O O . VAL A 1 307 ? 3.954 -0.672 -9.520 1.00 76.81 307 VAL A O 1
ATOM 2388 N N . GLN A 1 308 ? 1.923 -0.846 -8.580 1.00 79.94 308 GLN A N 1
ATOM 2389 C CA . GLN A 1 308 ? 1.315 -1.499 -9.744 1.00 79.94 308 GLN A CA 1
ATOM 2390 C C . GLN A 1 308 ? 1.311 -0.587 -10.975 1.00 79.94 308 GLN A C 1
ATOM 2392 O O . GLN A 1 308 ? 1.657 -1.035 -12.072 1.00 79.94 308 GLN A O 1
ATOM 2397 N N . ASP A 1 309 ? 0.988 0.693 -10.798 1.00 80.94 309 ASP A N 1
ATOM 2398 C CA . ASP A 1 309 ? 1.025 1.686 -11.870 1.00 80.94 309 ASP A CA 1
ATOM 2399 C C . ASP A 1 309 ? 2.452 1.900 -12.390 1.00 80.94 309 ASP A C 1
ATOM 2401 O O . ASP A 1 309 ? 2.677 1.938 -13.606 1.00 80.94 309 ASP A O 1
ATOM 2405 N N . ALA A 1 310 ? 3.443 1.962 -11.494 1.00 77.62 310 ALA A N 1
ATOM 2406 C CA . ALA A 1 310 ? 4.853 2.024 -11.871 1.00 77.62 310 ALA A CA 1
ATOM 2407 C C . ALA A 1 310 ? 5.273 0.802 -12.704 1.00 77.62 310 ALA A C 1
ATOM 2409 O O . ALA A 1 310 ? 5.896 0.955 -13.761 1.00 77.62 310 ALA A O 1
ATOM 2410 N N . TYR A 1 311 ? 4.879 -0.403 -12.288 1.00 75.88 311 TYR A N 1
ATOM 2411 C CA . TYR A 1 311 ? 5.137 -1.633 -13.036 1.00 75.88 311 TYR A CA 1
ATOM 2412 C C . TYR A 1 311 ? 4.446 -1.633 -14.411 1.00 75.88 311 TYR A C 1
ATOM 2414 O O . TYR A 1 311 ? 5.057 -1.992 -15.422 1.00 75.88 311 TYR A O 1
ATOM 2422 N N . ALA A 1 312 ? 3.197 -1.167 -14.492 1.00 82.88 312 ALA A N 1
ATOM 2423 C CA . ALA A 1 312 ? 2.477 -1.030 -15.755 1.00 82.88 312 ALA A CA 1
ATOM 2424 C C . ALA A 1 312 ? 3.160 -0.030 -16.706 1.00 82.88 312 ALA A C 1
ATOM 2426 O O . ALA A 1 312 ? 3.232 -0.273 -17.914 1.00 82.88 312 ALA A O 1
ATOM 2427 N N . MET A 1 313 ? 3.705 1.076 -16.185 1.00 83.06 313 MET A N 1
ATOM 2428 C CA . MET A 1 313 ? 4.504 2.020 -16.973 1.00 83.06 313 MET A CA 1
ATOM 2429 C C . MET A 1 313 ? 5.784 1.377 -17.514 1.00 83.06 313 MET A C 1
ATOM 2431 O O . MET A 1 313 ? 6.060 1.512 -18.708 1.00 83.06 313 MET A O 1
ATOM 2435 N N . LEU A 1 314 ? 6.526 0.647 -16.677 1.00 79.75 314 LEU A N 1
ATOM 2436 C CA . LEU A 1 314 ? 7.719 -0.106 -17.085 1.00 79.75 314 LEU A CA 1
ATOM 2437 C C . LEU A 1 314 ? 7.400 -1.109 -18.196 1.00 79.75 314 LEU A C 1
ATOM 2439 O O . LEU A 1 314 ? 8.111 -1.165 -19.199 1.00 79.75 314 LEU A O 1
ATOM 2443 N N . ARG A 1 315 ? 6.284 -1.834 -18.077 1.00 84.19 315 ARG A N 1
ATOM 2444 C CA . ARG A 1 315 ? 5.827 -2.770 -19.109 1.00 84.19 315 ARG A CA 1
ATOM 2445 C C . ARG A 1 315 ? 5.558 -2.073 -20.444 1.00 84.19 315 ARG A C 1
ATOM 2447 O O . ARG A 1 315 ? 6.088 -2.499 -21.460 1.00 84.19 315 ARG A O 1
ATOM 2454 N N . ARG A 1 316 ? 4.861 -0.930 -20.439 1.00 86.12 316 ARG A N 1
ATOM 2455 C CA . ARG A 1 316 ? 4.626 -0.120 -21.655 1.00 86.12 316 ARG A CA 1
ATOM 2456 C C . ARG A 1 316 ? 5.909 0.432 -22.283 1.00 86.12 316 ARG A C 1
ATOM 2458 O O . ARG A 1 316 ? 5.921 0.735 -23.475 1.00 86.12 316 ARG A O 1
ATOM 2465 N N . VAL A 1 317 ? 6.951 0.685 -21.490 1.00 80.12 317 VAL A N 1
ATOM 2466 C CA . VAL A 1 317 ? 8.267 1.092 -22.014 1.00 80.12 317 VAL A CA 1
ATOM 2467 C C . VAL A 1 317 ? 8.966 -0.107 -22.653 1.00 80.12 317 VAL A C 1
ATOM 2469 O O . VAL A 1 317 ? 9.479 0.022 -23.761 1.00 80.12 317 VAL A O 1
ATOM 2472 N N . SER A 1 318 ? 8.918 -1.273 -22.003 1.00 80.31 318 SER A N 1
ATOM 2473 C CA . SER A 1 318 ? 9.449 -2.525 -22.550 1.00 80.31 318 SER A CA 1
ATOM 2474 C C . SER A 1 318 ? 8.786 -2.889 -23.880 1.00 80.31 318 SER A C 1
ATOM 2476 O O . SER A 1 318 ? 9.486 -3.178 -24.848 1.00 80.31 318 SER A O 1
ATOM 2478 N N . ASP A 1 319 ? 7.456 -2.823 -23.954 1.00 85.69 319 ASP A N 1
ATOM 2479 C CA . ASP A 1 319 ? 6.701 -3.151 -25.166 1.00 85.69 319 ASP A CA 1
ATOM 2480 C C . ASP A 1 319 ? 7.085 -2.216 -26.327 1.00 85.69 319 ASP A C 1
ATOM 2482 O O . ASP A 1 319 ? 7.395 -2.686 -27.418 1.00 85.69 319 ASP A O 1
ATOM 2486 N N . ARG A 1 320 ? 7.205 -0.904 -26.070 1.00 84.94 320 ARG A N 1
ATOM 2487 C CA . ARG A 1 320 ? 7.684 0.068 -27.070 1.00 84.94 320 ARG A CA 1
ATOM 2488 C C . ARG A 1 320 ? 9.109 -0.205 -27.538 1.00 84.94 320 ARG A C 1
ATOM 2490 O O . ARG A 1 320 ? 9.392 -0.105 -28.725 1.00 84.94 320 ARG A O 1
ATOM 2497 N N . SER A 1 321 ? 10.007 -0.570 -26.624 1.00 79.44 321 SER A N 1
ATOM 2498 C CA . SER A 1 321 ? 11.383 -0.904 -27.005 1.00 79.44 321 SER A CA 1
ATOM 2499 C C . SER A 1 321 ? 11.455 -2.152 -27.892 1.00 79.44 321 SER A C 1
ATOM 2501 O O . SER A 1 321 ? 12.263 -2.192 -28.818 1.00 79.44 321 SER A O 1
ATOM 2503 N N . ASN A 1 322 ? 10.578 -3.137 -27.662 1.00 81.94 322 ASN A N 1
ATOM 2504 C CA . ASN A 1 322 ? 10.461 -4.316 -28.519 1.00 81.94 322 ASN A CA 1
ATOM 2505 C C . ASN A 1 322 ? 9.915 -3.952 -29.907 1.00 81.94 322 ASN A C 1
ATOM 2507 O O . ASN A 1 322 ? 10.475 -4.403 -30.902 1.00 81.94 322 ASN A O 1
ATOM 2511 N N . GLU A 1 323 ? 8.893 -3.095 -29.991 1.00 84.44 323 GLU A N 1
ATOM 2512 C CA . GLU A 1 323 ? 8.390 -2.576 -31.275 1.00 84.44 323 GLU A CA 1
ATOM 2513 C C . GLU A 1 323 ? 9.489 -1.831 -32.058 1.00 84.44 323 GLU A C 1
ATOM 2515 O O . GLU A 1 323 ? 9.641 -2.014 -33.268 1.00 84.44 323 GLU A O 1
ATOM 2520 N N . ASP A 1 324 ? 10.304 -1.015 -31.383 1.00 81.19 324 ASP A N 1
ATOM 2521 C CA . ASP A 1 324 ? 11.436 -0.318 -32.006 1.00 81.19 324 ASP A CA 1
ATOM 2522 C C . ASP A 1 324 ? 12.498 -1.302 -32.536 1.00 81.19 324 ASP A C 1
ATOM 2524 O O . ASP A 1 324 ? 13.012 -1.128 -33.646 1.00 81.19 324 ASP A O 1
ATOM 2528 N N . LEU A 1 325 ? 12.798 -2.364 -31.781 1.00 80.00 325 LEU A N 1
ATOM 2529 C CA . LEU A 1 325 ? 13.689 -3.454 -32.199 1.00 80.00 325 LEU A CA 1
ATOM 2530 C C . LEU A 1 325 ? 13.163 -4.181 -33.448 1.00 80.00 325 LEU A C 1
ATOM 2532 O O . LEU A 1 325 ? 13.931 -4.421 -34.385 1.00 80.00 325 LEU A O 1
ATOM 2536 N N . GLU A 1 326 ? 11.865 -4.484 -33.498 1.00 83.62 326 GLU A N 1
ATOM 2537 C CA . GLU A 1 326 ? 11.213 -5.095 -34.663 1.00 83.62 326 GLU A CA 1
ATOM 2538 C C . GLU A 1 326 ? 11.285 -4.180 -35.899 1.00 83.62 326 GLU A C 1
ATOM 2540 O O . GLU A 1 326 ? 11.676 -4.622 -36.983 1.00 83.62 326 GLU A O 1
ATOM 2545 N N . ASN A 1 327 ? 11.030 -2.878 -35.736 1.00 82.81 327 ASN A N 1
ATOM 2546 C CA . ASN A 1 327 ? 11.133 -1.891 -36.816 1.00 82.81 327 ASN A CA 1
ATOM 2547 C C . ASN A 1 327 ? 12.549 -1.806 -37.415 1.00 82.81 327 ASN A C 1
ATOM 2549 O O . ASN A 1 327 ? 12.715 -1.678 -38.637 1.00 82.81 327 ASN A O 1
ATOM 2553 N N . VAL A 1 328 ? 13.584 -1.879 -36.570 1.00 76.00 328 VAL A N 1
ATOM 2554 C CA . VAL A 1 328 ? 14.987 -1.905 -37.012 1.00 76.00 328 VAL A CA 1
ATOM 2555 C C . VAL A 1 328 ? 15.301 -3.207 -37.750 1.00 76.00 328 VAL A C 1
ATOM 2557 O O . VAL A 1 328 ? 15.922 -3.160 -38.816 1.00 76.00 328 VAL A O 1
ATOM 2560 N N . ALA A 1 329 ? 14.845 -4.357 -37.246 1.00 81.94 329 ALA A N 1
ATOM 2561 C CA . ALA A 1 329 ? 15.022 -5.648 -37.913 1.00 81.94 329 ALA A CA 1
ATOM 2562 C C . ALA A 1 329 ? 14.381 -5.666 -39.317 1.00 81.94 329 ALA A C 1
ATOM 2564 O O . ALA A 1 329 ? 14.991 -6.140 -40.284 1.00 81.94 329 ALA A O 1
ATOM 2565 N N . ASP A 1 330 ? 13.203 -5.060 -39.466 1.00 84.75 330 ASP A N 1
ATOM 2566 C CA . ASP A 1 330 ? 12.521 -4.884 -40.750 1.00 84.75 330 ASP A CA 1
ATOM 2567 C C . ASP A 1 330 ? 13.275 -3.954 -41.709 1.00 84.75 330 ASP A C 1
ATOM 2569 O O . ASP A 1 330 ? 13.343 -4.200 -42.923 1.00 84.75 330 ASP A O 1
ATOM 2573 N N . ALA A 1 331 ? 13.846 -2.864 -41.192 1.00 76.00 331 ALA A N 1
ATOM 2574 C CA . ALA A 1 331 ? 14.665 -1.948 -41.980 1.00 76.00 331 ALA A CA 1
ATOM 2575 C C . ALA A 1 331 ? 15.948 -2.633 -42.476 1.00 76.00 331 ALA A C 1
ATOM 2577 O O . ALA A 1 331 ? 16.272 -2.543 -43.664 1.00 76.00 331 ALA A O 1
ATOM 2578 N N . LEU A 1 332 ? 16.634 -3.380 -41.607 1.00 75.81 332 LEU A N 1
ATOM 2579 C CA . LEU A 1 332 ? 17.816 -4.165 -41.968 1.00 75.81 332 LEU A CA 1
ATOM 2580 C C . LEU A 1 332 ? 17.477 -5.242 -43.001 1.00 75.81 332 LEU A C 1
ATOM 2582 O O . LEU A 1 332 ? 18.184 -5.374 -43.999 1.00 75.81 332 LEU A O 1
ATOM 2586 N N . SER A 1 333 ? 16.352 -5.939 -42.843 1.00 86.00 333 SER A N 1
ATOM 2587 C CA . SER A 1 333 ? 15.872 -6.923 -43.821 1.00 86.00 333 SER A CA 1
ATOM 2588 C C . SER A 1 333 ? 15.608 -6.291 -45.194 1.00 86.00 333 SER A C 1
ATOM 2590 O O . SER A 1 333 ? 15.961 -6.863 -46.230 1.00 86.00 333 SER A O 1
ATOM 2592 N N . ARG A 1 334 ? 15.057 -5.068 -45.235 1.00 83.69 334 ARG A N 1
ATOM 2593 C CA . ARG A 1 334 ? 14.896 -4.296 -46.480 1.00 83.69 334 ARG A CA 1
ATOM 2594 C C . ARG A 1 334 ? 16.234 -3.934 -47.119 1.00 83.69 334 ARG A C 1
ATOM 2596 O O . ARG A 1 334 ? 16.347 -4.050 -48.340 1.00 83.69 334 ARG A O 1
ATOM 2603 N N . VAL A 1 335 ? 17.228 -3.534 -46.325 1.00 76.12 335 VAL A N 1
ATOM 2604 C CA . VAL A 1 335 ? 18.583 -3.222 -46.809 1.00 76.12 335 VAL A CA 1
ATOM 2605 C C . VAL A 1 335 ? 19.270 -4.473 -47.355 1.00 76.12 335 VAL A C 1
ATOM 2607 O O . VAL A 1 335 ? 19.764 -4.443 -48.478 1.00 76.12 335 VAL A O 1
ATOM 2610 N N . VAL A 1 336 ? 19.234 -5.595 -46.633 1.00 83.12 336 VAL A N 1
ATOM 2611 C CA . VAL A 1 336 ? 19.796 -6.879 -47.090 1.00 83.12 336 VAL A CA 1
ATOM 2612 C C . VAL A 1 336 ? 19.141 -7.325 -48.398 1.00 83.12 336 VAL A C 1
ATOM 2614 O O . VAL A 1 336 ? 19.836 -7.681 -49.350 1.00 83.12 336 VAL A O 1
ATOM 2617 N N . ARG A 1 337 ? 17.809 -7.226 -48.500 1.00 82.44 337 ARG A N 1
ATOM 2618 C CA . ARG A 1 337 ? 17.076 -7.521 -49.739 1.00 82.44 337 ARG A CA 1
ATOM 2619 C C . ARG A 1 337 ? 17.479 -6.589 -50.884 1.00 82.44 337 ARG A C 1
ATOM 2621 O O . ARG A 1 337 ? 17.630 -7.050 -52.012 1.00 82.44 337 ARG A O 1
ATOM 2628 N N . TRP A 1 338 ? 17.659 -5.295 -50.615 1.00 80.19 338 TRP A N 1
ATOM 2629 C CA . TRP A 1 338 ? 18.129 -4.332 -51.614 1.00 80.19 338 TRP A CA 1
ATOM 2630 C C . TRP A 1 338 ? 19.544 -4.665 -52.104 1.00 80.19 338 TRP A C 1
ATOM 2632 O O . TRP A 1 338 ? 19.778 -4.666 -53.311 1.00 80.19 338 TRP A O 1
ATOM 2642 N N . ILE A 1 339 ? 20.461 -5.028 -51.203 1.00 75.19 339 ILE A N 1
ATOM 2643 C CA . ILE A 1 339 ? 21.821 -5.462 -51.554 1.00 75.19 339 ILE A CA 1
ATOM 2644 C C . ILE A 1 339 ? 21.773 -6.733 -52.414 1.00 75.19 339 ILE A C 1
ATOM 2646 O O . ILE A 1 339 ? 22.413 -6.775 -53.463 1.00 75.19 339 ILE A O 1
ATOM 2650 N N . GLY A 1 340 ? 20.972 -7.732 -52.032 1.00 74.06 340 GLY A N 1
ATOM 2651 C CA . GLY A 1 340 ? 20.797 -8.962 -52.812 1.00 74.06 340 GLY A CA 1
ATOM 2652 C C . GLY A 1 340 ? 20.248 -8.703 -54.221 1.00 74.06 340 GLY A C 1
ATOM 2653 O O . GLY A 1 340 ? 20.793 -9.203 -55.200 1.00 74.06 340 GLY A O 1
ATOM 2654 N N . LEU A 1 341 ? 19.233 -7.840 -54.351 1.00 73.19 341 LEU A N 1
ATOM 2655 C CA . LEU A 1 341 ? 18.693 -7.426 -55.653 1.00 73.19 341 LEU A CA 1
ATOM 2656 C C . LEU A 1 341 ? 19.714 -6.644 -56.494 1.00 73.19 341 LEU A C 1
ATOM 2658 O O . LEU A 1 341 ? 19.757 -6.803 -57.712 1.00 73.19 341 LEU A O 1
ATOM 2662 N N . SER A 1 342 ? 20.555 -5.832 -55.852 1.00 60.41 342 SER A N 1
ATOM 2663 C CA . SER A 1 342 ? 21.604 -5.050 -56.517 1.00 60.41 342 SER A CA 1
ATOM 2664 C C . SER A 1 342 ? 22.751 -5.926 -57.029 1.00 60.41 342 SER A C 1
ATOM 2666 O O . SER A 1 342 ? 23.344 -5.616 -58.058 1.00 60.41 342 SER A O 1
ATOM 2668 N N . GLN A 1 343 ? 23.044 -7.038 -56.351 1.00 58.97 343 GLN A N 1
ATOM 2669 C CA . GLN A 1 343 ? 24.047 -8.018 -56.783 1.00 58.97 343 GLN A CA 1
ATOM 2670 C C . GLN A 1 343 ? 23.530 -8.956 -57.887 1.00 58.97 343 GLN A C 1
ATOM 2672 O O . GLN A 1 343 ? 24.325 -9.487 -58.659 1.00 58.97 343 GLN A O 1
ATOM 2677 N N . CYS A 1 344 ? 22.210 -9.132 -58.006 1.00 53.56 344 CYS A N 1
ATOM 2678 C CA . CYS A 1 344 ? 21.578 -9.906 -59.080 1.00 53.56 344 CYS A CA 1
ATOM 2679 C C . CYS A 1 344 ? 21.211 -9.075 -60.323 1.00 53.56 344 CYS A C 1
ATOM 2681 O O . CYS A 1 344 ? 20.715 -9.637 -61.301 1.00 53.56 344 CYS A O 1
ATOM 2683 N N . ALA A 1 345 ? 21.436 -7.758 -60.318 1.00 43.19 345 ALA A N 1
ATOM 2684 C CA . ALA A 1 345 ? 21.230 -6.931 -61.499 1.00 43.19 345 ALA A CA 1
ATOM 2685 C C . ALA A 1 345 ? 22.366 -7.185 -62.514 1.00 43.19 345 ALA A C 1
ATOM 2687 O O . ALA A 1 345 ? 23.530 -6.918 -62.203 1.00 43.19 345 ALA A O 1
ATOM 2688 N N . PRO A 1 346 ? 22.078 -7.683 -63.733 1.00 46.22 346 PRO A N 1
ATOM 2689 C CA . PRO A 1 346 ? 23.104 -7.859 -64.747 1.00 46.22 346 PRO A CA 1
ATOM 2690 C C . PRO A 1 346 ? 23.649 -6.485 -65.134 1.00 46.22 346 PRO A C 1
ATOM 2692 O O . PRO A 1 346 ? 22.915 -5.608 -65.593 1.00 46.22 346 PRO A O 1
ATOM 2695 N N . THR A 1 347 ? 24.952 -6.299 -64.953 1.00 48.78 347 THR A N 1
ATOM 2696 C CA . THR A 1 347 ? 25.707 -5.143 -65.429 1.00 48.78 347 THR A CA 1
ATOM 2697 C C . THR A 1 347 ? 25.684 -5.117 -66.957 1.00 48.78 347 THR A C 1
ATOM 2699 O O . THR A 1 347 ? 26.592 -5.589 -67.635 1.00 48.78 347 THR A O 1
ATOM 2702 N N . THR A 1 348 ? 24.621 -4.570 -67.546 1.00 47.06 348 THR A N 1
ATOM 2703 C CA . THR A 1 348 ? 24.613 -4.277 -68.980 1.00 47.06 348 THR A CA 1
ATOM 2704 C C . THR A 1 348 ? 25.598 -3.136 -69.250 1.00 47.06 348 THR A C 1
ATOM 2706 O O . THR A 1 348 ? 25.465 -2.072 -68.635 1.00 47.06 348 THR A O 1
ATOM 2709 N N . PRO A 1 349 ? 26.578 -3.303 -70.155 1.00 43.38 349 PRO A N 1
ATOM 2710 C CA . PRO A 1 349 ? 27.549 -2.261 -70.442 1.00 43.38 349 PRO A CA 1
ATOM 2711 C C . PRO A 1 349 ? 26.856 -1.076 -71.122 1.00 43.38 349 PRO A C 1
ATOM 2713 O O . PRO A 1 349 ? 26.269 -1.198 -72.200 1.00 43.38 349 PRO A O 1
ATOM 2716 N N . VAL A 1 350 ? 26.947 0.089 -70.481 1.00 40.41 350 VAL A N 1
ATOM 2717 C CA . VAL A 1 350 ? 26.489 1.374 -71.012 1.00 40.41 350 VAL A CA 1
ATOM 2718 C C . VAL A 1 350 ? 27.223 1.661 -72.320 1.00 40.41 350 VAL A C 1
ATOM 2720 O O . VAL A 1 350 ? 28.420 1.950 -72.365 1.00 40.41 350 VAL A O 1
ATOM 2723 N N . ARG A 1 351 ? 26.474 1.570 -73.418 1.00 38.75 351 ARG A N 1
ATOM 2724 C CA . ARG A 1 351 ? 26.925 1.884 -74.768 1.00 38.75 351 ARG A CA 1
ATOM 2725 C C . ARG A 1 351 ? 27.066 3.403 -74.894 1.00 38.75 351 ARG A C 1
ATOM 2727 O O . ARG A 1 351 ? 26.073 4.126 -74.944 1.00 38.75 351 ARG A O 1
ATOM 2734 N N . ARG A 1 352 ? 28.314 3.882 -74.968 1.00 46.62 352 ARG A N 1
ATOM 2735 C CA . ARG A 1 352 ? 28.669 5.237 -75.424 1.00 46.62 352 ARG A CA 1
ATOM 2736 C C . ARG A 1 352 ? 27.872 5.580 -76.686 1.00 46.62 352 ARG A C 1
ATOM 2738 O O . ARG A 1 352 ? 28.073 4.948 -77.719 1.00 46.62 352 ARG A O 1
ATOM 2745 N N . SER A 1 353 ? 27.042 6.617 -76.618 1.00 37.69 353 SER A N 1
ATOM 2746 C CA . SER A 1 353 ? 26.553 7.320 -77.804 1.00 37.69 353 SER A CA 1
ATOM 2747 C C . SER A 1 353 ? 26.980 8.775 -77.717 1.00 37.69 353 SER A C 1
ATOM 2749 O O . SER A 1 353 ? 26.671 9.496 -76.773 1.00 37.69 353 SER A O 1
ATOM 2751 N N . ARG A 1 354 ? 27.790 9.143 -78.703 1.00 41.47 354 ARG A N 1
ATOM 2752 C CA . ARG A 1 354 ? 28.399 10.445 -78.925 1.00 41.47 354 ARG A CA 1
ATOM 2753 C C . ARG A 1 354 ? 27.406 11.317 -79.705 1.00 41.47 354 ARG A C 1
ATOM 2755 O O . ARG A 1 354 ? 26.763 10.824 -80.625 1.00 41.47 354 ARG A O 1
ATOM 2762 N N . SER A 1 355 ? 27.417 12.611 -79.388 1.00 40.94 355 SER A N 1
ATOM 2763 C CA . SER A 1 355 ? 27.068 13.740 -80.265 1.00 40.94 355 SER A CA 1
ATOM 2764 C C . SER A 1 355 ? 25.587 14.086 -80.469 1.00 40.94 355 SER A C 1
ATOM 2766 O O . SER A 1 355 ? 24.914 13.519 -81.324 1.00 40.94 355 SER A O 1
ATOM 2768 N N . ARG A 1 356 ? 25.163 15.213 -79.880 1.00 38.06 356 ARG A N 1
ATOM 2769 C CA . ARG A 1 356 ? 24.577 16.288 -80.694 1.00 38.06 356 ARG A CA 1
ATOM 2770 C C . ARG A 1 356 ? 24.832 17.661 -80.076 1.00 38.06 356 ARG A C 1
ATOM 2772 O O . ARG A 1 356 ? 24.448 17.949 -78.951 1.00 38.06 356 ARG A O 1
ATOM 2779 N N . SER A 1 357 ? 25.547 18.454 -80.860 1.00 43.53 357 SER A N 1
ATOM 2780 C CA . SER A 1 357 ? 25.825 19.877 -80.726 1.00 43.53 357 SER A CA 1
ATOM 2781 C C . SER A 1 357 ? 24.548 20.718 -80.737 1.00 43.53 357 SER A C 1
ATOM 2783 O O . SER A 1 357 ? 23.666 20.473 -81.561 1.00 43.53 357 SER A O 1
ATOM 2785 N N . GLY A 1 358 ? 24.516 21.764 -79.915 1.00 34.06 358 GLY A N 1
ATOM 2786 C CA . GLY A 1 358 ? 23.513 22.823 -79.976 1.00 34.06 358 GLY A CA 1
ATOM 2787 C C . GLY A 1 358 ? 23.748 23.873 -78.893 1.00 34.06 358 GLY A C 1
ATOM 2788 O O . GLY A 1 358 ? 23.164 23.782 -77.823 1.00 34.06 358 GLY A O 1
ATOM 2789 N N . SER A 1 359 ? 24.628 24.835 -79.183 1.00 40.59 359 SER A N 1
ATOM 2790 C CA . SER A 1 359 ? 24.655 26.162 -78.538 1.00 40.59 359 SER A CA 1
ATOM 2791 C C . SER A 1 359 ? 23.378 26.935 -78.945 1.00 40.59 359 SER A C 1
ATOM 2793 O O . SER A 1 359 ? 22.860 26.631 -80.027 1.00 40.59 359 SER A O 1
ATOM 2795 N N . PRO A 1 360 ? 22.849 27.901 -78.162 1.00 52.78 360 PRO A N 1
ATOM 2796 C CA . PRO A 1 360 ? 23.524 29.195 -78.001 1.00 52.78 360 PRO A CA 1
ATOM 2797 C C . PRO A 1 360 ? 23.423 29.853 -76.609 1.00 52.78 360 PRO A C 1
ATOM 2799 O O . PRO A 1 360 ? 22.559 29.548 -75.789 1.00 52.78 360 PRO A O 1
ATOM 2802 N N . ASP A 1 361 ? 24.315 30.821 -76.406 1.00 42.66 361 ASP A N 1
ATOM 2803 C CA . ASP A 1 361 ? 24.341 31.799 -75.321 1.00 42.66 361 ASP A CA 1
ATOM 2804 C C . ASP A 1 361 ? 23.051 32.632 -75.197 1.00 42.66 361 ASP A C 1
ATOM 2806 O O . ASP A 1 361 ? 22.524 33.139 -76.189 1.00 42.66 361 ASP A O 1
ATOM 2810 N N . SER A 1 362 ? 22.625 32.902 -73.957 1.00 40.56 362 SER A N 1
ATOM 2811 C CA . SER A 1 362 ? 22.114 34.222 -73.548 1.00 40.56 362 SER A CA 1
ATOM 2812 C C . SER A 1 362 ? 21.968 34.340 -72.030 1.00 40.56 362 SER A C 1
ATOM 2814 O O . SER A 1 362 ? 21.082 33.759 -71.413 1.00 40.56 362 SER A O 1
ATOM 2816 N N . VAL A 1 363 ? 22.895 35.109 -71.455 1.00 42.56 363 VAL A N 1
ATOM 2817 C CA . VAL A 1 363 ? 22.713 36.168 -70.445 1.00 42.56 363 VAL A CA 1
ATOM 2818 C C . VAL A 1 363 ? 21.348 36.219 -69.737 1.00 42.56 363 VAL A C 1
ATOM 2820 O O . VAL A 1 363 ? 20.336 36.511 -70.366 1.00 42.56 363 VAL A O 1
ATOM 2823 N N . GLY A 1 364 ? 21.343 36.130 -68.400 1.00 34.59 364 GLY A N 1
ATOM 2824 C CA . GLY A 1 364 ? 20.225 36.679 -67.625 1.00 34.59 364 GLY A CA 1
ATOM 2825 C C . GLY A 1 364 ? 20.055 36.195 -66.187 1.00 34.59 364 GLY A C 1
ATOM 2826 O O . GLY A 1 364 ? 19.396 35.201 -65.933 1.00 34.59 364 GLY A O 1
ATOM 2827 N N . HIS A 1 365 ? 20.540 37.015 -65.258 1.00 37.03 365 HIS A N 1
ATOM 2828 C CA . HIS A 1 365 ? 19.968 37.281 -63.933 1.00 37.03 365 HIS A CA 1
ATOM 2829 C C . HIS A 1 365 ? 19.966 36.224 -62.811 1.00 37.03 365 HIS A C 1
ATOM 2831 O O . HIS A 1 365 ? 19.109 35.362 -62.654 1.00 37.03 365 HIS A O 1
ATOM 2837 N N . ILE A 1 366 ? 20.889 36.501 -61.889 1.00 40.88 366 ILE A N 1
ATOM 2838 C CA . ILE A 1 366 ? 20.936 36.111 -60.484 1.00 40.88 366 ILE A CA 1
ATOM 2839 C C . ILE A 1 366 ? 19.702 36.666 -59.749 1.00 40.88 366 ILE A C 1
ATOM 2841 O O . ILE A 1 366 ? 19.610 37.873 -59.522 1.00 40.88 366 ILE A O 1
ATOM 2845 N N . HIS A 1 367 ? 18.811 35.792 -59.277 1.00 38.12 367 HIS A N 1
ATOM 2846 C CA . HIS A 1 367 ? 17.909 36.112 -58.171 1.00 38.12 367 HIS A CA 1
ATOM 2847 C C . HIS A 1 367 ? 18.392 35.431 -56.890 1.00 38.12 367 HIS A C 1
ATOM 2849 O O . HIS A 1 367 ? 18.307 34.219 -56.713 1.00 38.12 367 HIS A O 1
ATOM 2855 N N . LYS A 1 368 ? 18.896 36.265 -55.975 1.00 46.19 368 LYS A N 1
ATOM 2856 C CA . LYS A 1 368 ? 19.074 35.954 -54.556 1.00 46.19 368 LYS A CA 1
ATOM 2857 C C . LYS A 1 368 ? 17.717 35.552 -53.969 1.00 46.19 368 LYS A C 1
ATOM 2859 O O . LYS A 1 368 ? 16.773 36.338 -54.059 1.00 46.19 368 LYS A O 1
ATOM 2864 N N . ARG A 1 369 ? 17.626 34.408 -53.285 1.00 35.72 369 ARG A N 1
ATOM 2865 C CA . ARG A 1 369 ? 16.555 34.180 -52.306 1.00 35.72 369 ARG A CA 1
ATOM 2866 C C . ARG A 1 369 ? 17.109 33.645 -50.991 1.00 35.72 369 ARG A C 1
ATOM 2868 O O . ARG A 1 369 ? 17.967 32.772 -50.950 1.00 35.72 369 ARG A O 1
ATOM 2875 N N . ALA A 1 370 ? 16.633 34.322 -49.957 1.00 38.03 370 ALA A N 1
ATOM 2876 C CA . ALA A 1 370 ? 17.010 34.331 -48.561 1.00 38.03 370 ALA A CA 1
ATOM 2877 C C . ALA A 1 370 ? 17.143 32.958 -47.889 1.00 38.03 370 ALA A C 1
ATOM 2879 O O . ALA A 1 370 ? 16.339 32.054 -48.096 1.00 38.03 370 ALA A O 1
ATOM 2880 N N . ARG A 1 371 ? 18.128 32.893 -46.984 1.00 39.25 371 ARG A N 1
ATOM 2881 C CA . ARG A 1 371 ? 18.186 31.963 -45.857 1.00 39.25 371 ARG A CA 1
ATOM 2882 C C . ARG A 1 371 ? 16.966 32.187 -44.961 1.00 39.25 371 ARG A C 1
ATOM 2884 O O . ARG A 1 371 ? 16.753 33.306 -44.497 1.00 39.25 371 ARG A O 1
ATOM 2891 N N . SER A 1 372 ? 16.220 31.128 -44.678 1.00 36.53 372 SER A N 1
ATOM 2892 C CA . SER A 1 372 ? 15.224 31.093 -43.608 1.00 36.53 372 SER A CA 1
ATOM 2893 C C . SER A 1 372 ? 15.852 30.407 -42.396 1.00 36.53 372 SER A C 1
ATOM 2895 O O . SER A 1 372 ? 16.199 29.231 -42.454 1.00 36.53 372 SER A O 1
ATOM 2897 N N . ALA A 1 373 ? 16.051 31.176 -41.328 1.00 50.00 373 ALA A N 1
ATOM 2898 C CA . ALA A 1 373 ? 16.379 30.683 -39.995 1.00 50.00 373 ALA A CA 1
ATOM 2899 C C . ALA A 1 373 ? 15.103 30.173 -39.284 1.00 50.00 373 ALA A C 1
ATOM 2901 O O . ALA A 1 373 ? 14.008 30.633 -39.624 1.00 50.00 373 ALA A O 1
ATOM 2902 N N . PRO A 1 374 ? 15.215 29.253 -38.309 1.00 52.72 374 PRO A N 1
ATOM 2903 C CA . PRO A 1 374 ? 14.077 28.759 -37.533 1.00 52.72 374 PRO A CA 1
ATOM 2904 C C . PRO A 1 374 ? 13.636 29.762 -36.441 1.00 52.72 374 PRO A C 1
ATOM 2906 O O . PRO A 1 374 ? 14.427 30.620 -36.041 1.00 52.72 374 PRO A O 1
ATOM 2909 N N . PRO A 1 375 ? 12.379 29.687 -35.957 1.00 57.03 375 PRO A N 1
ATOM 2910 C CA . PRO A 1 375 ? 11.771 30.732 -35.133 1.00 57.03 375 PRO A CA 1
ATOM 2911 C C . PRO A 1 375 ? 12.176 30.648 -33.648 1.00 57.03 375 PRO A C 1
ATOM 2913 O O . PRO A 1 375 ? 12.457 29.556 -33.145 1.00 57.03 375 PRO A O 1
ATOM 2916 N N . PRO A 1 376 ? 12.155 31.772 -32.902 1.00 54.00 376 PRO A N 1
ATOM 2917 C CA . PRO A 1 376 ? 12.392 31.764 -31.466 1.00 54.00 376 PRO A CA 1
ATOM 2918 C C . PRO A 1 376 ? 11.134 31.377 -30.676 1.00 54.00 376 PRO A C 1
ATOM 2920 O O . PRO A 1 376 ? 10.016 31.795 -30.973 1.00 54.00 376 PRO A O 1
ATOM 2923 N N . ARG A 1 377 ? 11.358 30.598 -29.614 1.00 38.62 377 ARG A N 1
ATOM 2924 C CA . ARG A 1 377 ? 10.390 30.260 -28.567 1.00 38.62 377 ARG A CA 1
ATOM 2925 C C . ARG A 1 377 ? 9.980 31.511 -27.785 1.00 38.62 377 ARG A C 1
ATOM 2927 O O . ARG A 1 377 ? 10.808 32.120 -27.111 1.00 38.62 377 ARG A O 1
ATOM 2934 N N . SER A 1 378 ? 8.691 31.830 -27.793 1.00 37.78 378 SER A N 1
ATOM 2935 C CA . SER A 1 378 ? 8.084 32.763 -26.844 1.00 37.78 378 SER A CA 1
ATOM 2936 C C . SER A 1 378 ? 7.983 32.105 -25.467 1.00 37.78 378 SER A C 1
ATOM 2938 O O . SER A 1 378 ? 7.277 31.115 -25.290 1.00 37.78 378 SER A O 1
ATOM 2940 N N . ARG A 1 379 ? 8.687 32.662 -24.479 1.00 39.50 379 ARG A N 1
ATOM 2941 C CA . ARG A 1 379 ? 8.498 32.368 -23.055 1.00 39.50 379 ARG A CA 1
ATOM 2942 C C . ARG A 1 379 ? 8.095 33.679 -22.392 1.00 39.50 379 ARG A C 1
ATOM 2944 O O . ARG A 1 379 ? 8.902 34.595 -22.273 1.00 39.50 379 ARG A O 1
ATOM 2951 N N . SER A 1 380 ? 6.828 33.804 -22.030 1.00 37.56 380 SER A N 1
ATOM 2952 C CA . SER A 1 380 ? 6.312 34.914 -21.231 1.00 37.56 380 SER A CA 1
ATOM 2953 C C . SER A 1 380 ? 5.046 34.451 -20.538 1.00 37.56 380 SER A C 1
ATOM 2955 O O . SER A 1 380 ? 4.011 34.363 -21.178 1.00 37.56 380 SER A O 1
ATOM 2957 N N . THR A 1 381 ? 5.147 34.187 -19.239 1.00 38.59 381 THR A N 1
ATOM 2958 C CA . THR A 1 381 ? 4.050 34.374 -18.284 1.00 38.59 381 THR A CA 1
ATOM 2959 C C . THR A 1 381 ? 4.659 34.511 -16.896 1.00 38.59 381 THR A C 1
ATOM 2961 O O . THR A 1 381 ? 5.105 33.536 -16.293 1.00 38.59 381 THR A O 1
ATOM 2964 N N . SER A 1 382 ? 4.682 35.744 -16.404 1.00 45.06 382 SER A N 1
ATOM 2965 C CA . SER A 1 382 ? 4.725 36.074 -14.986 1.00 45.06 382 SER A CA 1
ATOM 2966 C C . SER A 1 382 ? 3.410 36.774 -14.637 1.00 45.06 382 SER A C 1
ATOM 2968 O O . SER A 1 382 ? 3.010 37.694 -15.349 1.00 45.06 382 SER A O 1
ATOM 2970 N N . ARG A 1 383 ? 2.748 36.314 -13.565 1.00 35.25 383 ARG A N 1
ATOM 2971 C CA . ARG A 1 383 ? 2.003 37.078 -12.536 1.00 35.25 383 ARG A CA 1
ATOM 2972 C C . ARG A 1 383 ? 0.900 36.227 -11.883 1.00 35.25 383 ARG A C 1
ATOM 2974 O O . ARG A 1 383 ? -0.025 35.772 -12.541 1.00 35.25 383 ARG A O 1
ATOM 2981 N N . SER A 1 384 ? 1.039 36.065 -10.569 1.00 40.69 384 SER A N 1
ATOM 2982 C CA . SER A 1 384 ? 0.064 35.606 -9.560 1.00 40.69 384 SER A CA 1
ATOM 2983 C C . SER A 1 384 ? -1.068 36.650 -9.353 1.00 40.69 384 SER A C 1
ATOM 2985 O O . SER A 1 384 ? -1.072 37.656 -10.064 1.00 40.69 384 SER A O 1
ATOM 2987 N N . PRO A 1 385 ? -1.853 36.638 -8.251 1.00 57.84 385 PRO A N 1
ATOM 2988 C CA . PRO A 1 385 ? -2.719 35.622 -7.616 1.00 57.84 385 PRO A CA 1
ATOM 2989 C C . PRO A 1 385 ? -4.175 36.154 -7.443 1.00 57.84 385 PRO A C 1
ATOM 2991 O O . PRO A 1 385 ? -4.360 37.366 -7.453 1.00 57.84 385 PRO A O 1
ATOM 2994 N N . ALA A 1 386 ? -5.196 35.309 -7.200 1.00 35.31 386 ALA A N 1
ATOM 2995 C CA . ALA A 1 386 ? -6.381 35.647 -6.370 1.00 35.31 386 ALA A CA 1
ATOM 2996 C C . ALA A 1 386 ? -7.506 34.588 -6.397 1.00 35.31 386 ALA A C 1
ATOM 2998 O O . ALA A 1 386 ? -7.968 34.198 -7.460 1.00 35.31 386 ALA A O 1
ATOM 2999 N N . ARG A 1 387 ? -8.022 34.328 -5.185 1.00 33.50 387 ARG A N 1
ATOM 3000 C CA . ARG A 1 387 ? -9.437 34.168 -4.786 1.00 33.50 387 ARG A CA 1
ATOM 3001 C C . ARG A 1 387 ? -10.236 32.923 -5.215 1.00 33.50 387 ARG A C 1
ATOM 3003 O O . ARG A 1 387 ? -10.479 32.654 -6.381 1.00 33.50 387 ARG A O 1
ATOM 3010 N N . SER A 1 388 ? -10.739 32.271 -4.167 1.00 44.88 388 SER A N 1
ATOM 3011 C CA . SER A 1 388 ? -11.916 31.402 -4.082 1.00 44.88 388 SER A CA 1
ATOM 3012 C C . SER A 1 388 ? -13.168 32.004 -4.747 1.00 44.88 388 SER A C 1
ATOM 3014 O O . SER A 1 388 ? -13.273 33.228 -4.884 1.00 44.88 388 SER A O 1
ATOM 3016 N N . PRO A 1 389 ? -14.130 31.149 -5.145 1.00 48.31 389 PRO A N 1
ATOM 3017 C CA . PRO A 1 389 ? -15.261 30.864 -4.251 1.00 48.31 389 PRO A CA 1
ATOM 3018 C C . PRO A 1 389 ? -15.726 29.391 -4.262 1.00 48.31 389 PRO A C 1
ATOM 3020 O O . PRO A 1 389 ? -15.617 28.691 -5.265 1.00 48.31 389 PRO A O 1
ATOM 3023 N N . SER A 1 390 ? -16.300 28.947 -3.141 1.00 43.81 390 SER A N 1
ATOM 3024 C CA . SER A 1 390 ? -17.204 27.789 -3.079 1.00 43.81 390 SER A CA 1
ATOM 3025 C C . SER A 1 390 ? -18.424 28.002 -3.992 1.00 43.81 390 SER A C 1
ATOM 3027 O O . SER A 1 390 ? -18.798 29.150 -4.253 1.00 43.81 390 SER A O 1
ATOM 3029 N N . PRO A 1 391 ? -19.110 26.920 -4.397 1.00 51.78 391 PRO A N 1
ATOM 3030 C CA . PRO A 1 391 ? -20.449 26.743 -3.839 1.00 51.78 391 PRO A CA 1
ATOM 3031 C C . PRO A 1 391 ? -20.821 25.288 -3.516 1.00 51.78 391 PRO A C 1
ATOM 3033 O O . PRO A 1 391 ? -20.202 24.321 -3.951 1.00 51.78 391 PRO A O 1
ATOM 3036 N N . SER A 1 392 ? -21.853 25.217 -2.688 1.00 40.03 392 SER A N 1
ATOM 3037 C CA . SER A 1 392 ? -22.482 24.077 -2.035 1.00 40.03 392 SER A CA 1
ATOM 3038 C C . SER A 1 392 ? -23.509 23.321 -2.904 1.00 40.03 392 SER A C 1
ATOM 3040 O O . SER A 1 392 ? -23.948 23.854 -3.920 1.00 40.03 392 SER A O 1
ATOM 3042 N N . PHE A 1 393 ? -23.988 22.185 -2.356 1.00 35.59 393 PHE A N 1
ATOM 3043 C CA . PHE A 1 393 ? -25.250 21.454 -2.641 1.00 35.59 393 PHE A CA 1
ATOM 3044 C C . PHE A 1 393 ? -25.303 20.706 -4.002 1.00 35.59 393 PHE A C 1
ATOM 3046 O O . PHE A 1 393 ? -24.846 21.221 -5.008 1.00 35.59 393 PHE A O 1
ATOM 3053 N N . SER A 1 394 ? -25.786 19.464 -4.146 1.00 38.44 394 SER A N 1
ATOM 3054 C CA . SER A 1 394 ? -26.783 18.693 -3.391 1.00 38.44 394 SER A CA 1
ATOM 3055 C C . SER A 1 394 ? -26.561 17.179 -3.534 1.00 38.44 394 SER A C 1
ATOM 3057 O O . SER A 1 394 ? -26.157 16.699 -4.591 1.00 38.44 394 SER A O 1
ATOM 3059 N N . LEU A 1 395 ? -26.936 16.443 -2.487 1.00 43.97 395 LEU A N 1
ATOM 3060 C CA . LEU A 1 395 ? -27.328 15.033 -2.532 1.00 43.97 395 LEU A CA 1
ATOM 3061 C C . LEU A 1 395 ? -28.704 14.883 -3.209 1.00 43.97 395 LEU A C 1
ATOM 3063 O O . LEU A 1 395 ? -29.590 15.703 -2.962 1.00 43.97 395 LEU A O 1
ATOM 3067 N N . PRO A 1 396 ? -28.916 13.793 -3.956 1.00 53.12 396 PRO A N 1
ATOM 3068 C CA . PRO A 1 396 ? -30.153 13.016 -3.912 1.00 53.12 396 PRO A CA 1
ATOM 3069 C C . PRO A 1 396 ? -29.796 11.596 -3.418 1.00 53.12 396 PRO A C 1
ATOM 3071 O O . PRO A 1 396 ? -28.852 10.991 -3.910 1.00 53.12 396 PRO A O 1
ATOM 3074 N N . GLY A 1 397 ? -30.407 11.024 -2.382 1.00 39.16 397 GLY A N 1
ATOM 3075 C CA . GLY A 1 397 ? -31.846 10.979 -2.157 1.00 39.16 397 GLY A CA 1
ATOM 3076 C C . GLY A 1 397 ? -32.457 9.943 -3.098 1.00 39.16 397 GLY A C 1
ATOM 3077 O O . GLY A 1 397 ? -33.101 10.336 -4.064 1.00 39.16 397 GLY A O 1
ATOM 3078 N N . HIS A 1 398 ? -32.199 8.655 -2.856 1.00 42.84 398 HIS A N 1
ATOM 3079 C CA . HIS A 1 398 ? -32.989 7.574 -3.440 1.00 42.84 398 HIS A CA 1
ATOM 3080 C C . HIS A 1 398 ? -33.236 6.507 -2.372 1.00 42.84 398 HIS A C 1
ATOM 3082 O O . HIS A 1 398 ? -32.373 5.687 -2.061 1.00 42.84 398 HIS A O 1
ATOM 3088 N N . ASP A 1 399 ? -34.419 6.617 -1.775 1.00 47.44 399 ASP A N 1
ATOM 3089 C CA . ASP A 1 399 ?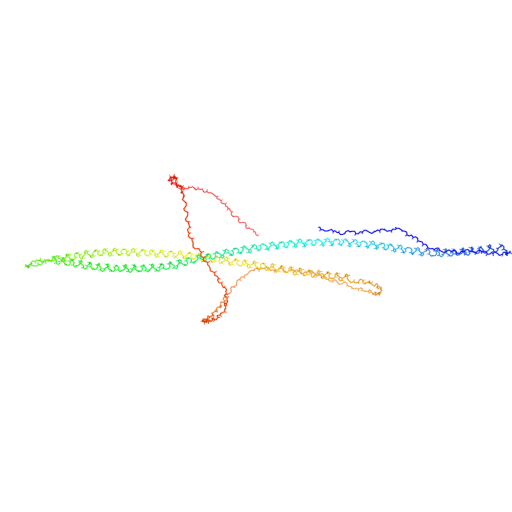 -35.191 5.490 -1.279 1.00 47.44 399 ASP A CA 1
ATOM 3090 C C . ASP A 1 399 ? -35.469 4.553 -2.458 1.00 47.44 399 ASP A C 1
ATOM 3092 O O . ASP A 1 399 ? -35.895 5.029 -3.507 1.00 47.44 399 ASP A O 1
ATOM 3096 N N . ASP A 1 400 ? -35.242 3.254 -2.292 1.00 50.84 400 ASP A N 1
ATOM 3097 C CA . ASP A 1 400 ? -35.997 2.231 -3.015 1.00 50.84 400 ASP A CA 1
ATOM 3098 C C . ASP A 1 400 ? -36.028 0.949 -2.174 1.00 50.84 400 ASP A C 1
ATOM 3100 O O . ASP A 1 400 ? -35.050 0.220 -2.018 1.00 50.84 400 ASP A O 1
ATOM 3104 N N . GLU A 1 401 ? -37.183 0.795 -1.533 1.00 43.09 401 GLU A N 1
ATOM 3105 C CA . GLU A 1 401 ? -37.985 -0.422 -1.424 1.00 43.09 401 GLU A CA 1
ATOM 3106 C C . GLU A 1 401 ? -37.279 -1.790 -1.461 1.00 43.09 401 GLU A C 1
ATOM 3108 O O . GLU A 1 401 ? -36.876 -2.323 -2.494 1.00 43.09 401 GLU A O 1
ATOM 3113 N N . LEU A 1 402 ? -37.329 -2.450 -0.301 1.00 47.84 402 LEU A N 1
ATOM 3114 C CA . LEU A 1 402 ? -37.428 -3.903 -0.194 1.00 47.84 402 LEU A CA 1
ATOM 3115 C C . LEU A 1 402 ? -38.665 -4.409 -0.956 1.00 47.84 402 LEU A C 1
ATOM 3117 O O . LEU A 1 402 ? -39.731 -3.797 -0.868 1.00 47.84 402 LEU A O 1
ATOM 3121 N N . PRO A 1 403 ? -38.601 -5.642 -1.480 1.00 57.31 403 PRO A N 1
ATOM 3122 C CA . PRO A 1 403 ? -39.704 -6.548 -1.218 1.00 57.31 403 PRO A CA 1
ATOM 3123 C C . PRO A 1 403 ? -39.236 -7.821 -0.520 1.00 57.31 403 PRO A C 1
ATOM 3125 O O . PRO A 1 403 ? -38.339 -8.544 -0.952 1.00 57.31 403 PRO A O 1
ATOM 3128 N N . ALA A 1 404 ? -39.928 -8.083 0.582 1.00 43.72 404 ALA A N 1
ATOM 3129 C CA . ALA A 1 404 ? -40.029 -9.375 1.219 1.00 43.72 404 ALA A CA 1
ATOM 3130 C C . ALA A 1 404 ? -40.681 -10.410 0.286 1.00 43.72 404 ALA A C 1
ATOM 3132 O O . ALA A 1 404 ? -41.598 -10.090 -0.469 1.00 43.72 404 ALA A O 1
ATOM 3133 N N . GLY A 1 405 ? -40.290 -11.673 0.464 1.00 34.62 405 GLY A N 1
ATOM 3134 C CA . GLY A 1 405 ? -41.141 -12.826 0.167 1.00 34.62 405 GLY A CA 1
ATOM 3135 C C . GLY A 1 405 ? -40.569 -13.802 -0.856 1.00 34.62 405 GLY A C 1
ATOM 3136 O O . GLY A 1 405 ? -40.492 -13.488 -2.039 1.00 34.62 405 GLY A O 1
ATOM 3137 N N . GLY A 1 406 ? -40.260 -15.028 -0.412 1.00 35.84 406 GLY A N 1
ATOM 3138 C CA . GLY A 1 406 ? -40.159 -16.167 -1.330 1.00 35.84 406 GLY A CA 1
ATOM 3139 C C . GLY A 1 406 ? -39.217 -17.313 -0.948 1.00 35.84 406 GLY A C 1
ATOM 3140 O O . GLY A 1 406 ? -38.305 -17.620 -1.703 1.00 35.84 406 GLY A O 1
ATOM 3141 N N . GLN A 1 407 ? -39.469 -18.004 0.162 1.00 42.56 407 GLN A N 1
ATOM 3142 C CA . GLN A 1 407 ? -39.275 -19.465 0.268 1.00 42.56 407 GLN A CA 1
ATOM 3143 C C . GLN A 1 407 ? -40.645 -20.050 0.677 1.00 42.56 407 GLN A C 1
ATOM 3145 O O . GLN A 1 407 ? -41.398 -19.289 1.294 1.00 42.56 407 GLN A O 1
ATOM 3150 N N . PRO A 1 408 ? -41.021 -21.321 0.390 1.00 49.47 408 PRO A N 1
ATOM 3151 C CA . PRO A 1 408 ? -40.163 -22.501 0.180 1.00 49.47 408 PRO A CA 1
ATOM 3152 C C . PRO A 1 408 ? -40.627 -23.484 -0.935 1.00 49.47 408 PRO A C 1
ATOM 3154 O O . PRO A 1 408 ? -41.742 -23.390 -1.435 1.00 49.47 408 PRO A O 1
ATOM 3157 N N . ALA A 1 409 ? -39.770 -24.449 -1.292 1.00 40.44 409 ALA A N 1
ATOM 3158 C CA . ALA A 1 409 ? -40.096 -25.783 -1.849 1.00 40.44 409 ALA A CA 1
ATOM 3159 C C . ALA A 1 409 ? -38.751 -26.522 -2.032 1.00 40.44 409 ALA A C 1
ATOM 3161 O O . ALA A 1 409 ? -37.901 -26.066 -2.790 1.00 40.44 409 ALA A O 1
ATOM 3162 N N . GLU A 1 410 ? -38.359 -27.477 -1.185 1.00 45.69 410 GLU A N 1
ATOM 3163 C CA . GLU A 1 410 ? -38.750 -28.897 -1.253 1.00 45.69 410 GLU A CA 1
ATOM 3164 C C . GLU A 1 410 ? -38.975 -29.408 -2.683 1.00 45.69 410 GLU A C 1
ATOM 3166 O O . GLU A 1 410 ? -40.040 -29.213 -3.251 1.00 45.69 410 GLU A O 1
ATOM 3171 N N . ASP A 1 411 ? -37.959 -30.069 -3.249 1.00 42.31 411 ASP A N 1
ATOM 3172 C CA . ASP A 1 411 ? -38.125 -31.410 -3.823 1.00 42.31 411 ASP A CA 1
ATOM 3173 C C . ASP A 1 411 ? -36.763 -32.043 -4.166 1.00 42.31 411 ASP A C 1
ATOM 3175 O O . ASP A 1 411 ? -35.991 -31.549 -4.989 1.00 42.31 411 ASP A O 1
ATOM 3179 N N . GLN A 1 412 ? -36.474 -33.177 -3.522 1.00 44.97 412 GLN A N 1
ATOM 3180 C CA . GLN A 1 412 ? -35.521 -34.169 -4.028 1.00 44.97 412 GLN A CA 1
ATOM 3181 C C . GLN A 1 412 ? -36.207 -35.002 -5.124 1.00 44.97 412 GLN A C 1
ATOM 3183 O O . GLN A 1 412 ? -37.421 -35.194 -5.083 1.00 44.97 412 GLN A O 1
ATOM 3188 N N . PRO A 1 413 ? -35.439 -35.643 -6.023 1.00 54.53 413 PRO A N 1
ATOM 3189 C CA . PRO A 1 413 ? -35.333 -37.093 -5.854 1.00 54.53 413 PRO A CA 1
ATOM 3190 C C . PRO A 1 413 ? -33.959 -37.693 -6.206 1.00 54.53 413 PRO A C 1
ATOM 3192 O O . PRO A 1 413 ? -33.416 -37.508 -7.287 1.00 54.53 413 PRO A O 1
ATOM 3195 N N . ALA A 1 414 ? -33.468 -38.498 -5.263 1.00 38.50 414 ALA A N 1
ATOM 3196 C CA . ALA A 1 414 ? -33.023 -39.889 -5.385 1.00 38.50 414 ALA A CA 1
ATOM 3197 C C . ALA A 1 414 ? -32.191 -40.399 -6.596 1.00 38.50 414 ALA A C 1
ATOM 3199 O O . ALA A 1 414 ? -32.582 -40.309 -7.756 1.00 38.50 414 ALA A O 1
ATOM 3200 N N . LYS A 1 415 ? -31.206 -41.236 -6.207 1.00 38.16 415 LYS A N 1
ATOM 3201 C CA . LYS A 1 415 ? -30.535 -42.362 -6.908 1.00 38.16 415 LYS A CA 1
ATOM 3202 C C . LYS A 1 415 ? -29.236 -42.035 -7.659 1.00 38.16 415 LYS A C 1
ATOM 3204 O O . LYS A 1 415 ? -29.283 -41.597 -8.799 1.00 38.16 415 LYS A O 1
ATOM 3209 N N . LYS A 1 416 ? -28.094 -42.504 -7.125 1.00 41.47 416 LYS A N 1
ATOM 3210 C CA . LYS A 1 416 ? -27.499 -43.815 -7.489 1.00 41.47 416 LYS A CA 1
ATOM 3211 C C . LYS A 1 416 ? -26.267 -44.143 -6.621 1.00 41.47 416 LYS A C 1
ATOM 3213 O O . LYS A 1 416 ? -25.316 -43.376 -6.581 1.00 41.47 416 LYS A O 1
ATOM 3218 N N . VAL A 1 417 ? -26.296 -45.312 -5.982 1.00 40.16 417 VAL A N 1
ATOM 3219 C CA . VAL A 1 417 ? -25.154 -46.031 -5.374 1.00 40.16 417 VAL A CA 1
ATOM 3220 C C . VAL A 1 417 ? -24.781 -47.181 -6.335 1.00 40.16 417 VAL A C 1
ATOM 3222 O O . VAL A 1 417 ? -25.658 -47.630 -7.085 1.00 40.16 417 VAL A O 1
ATOM 3225 N N . PRO A 1 418 ? -23.503 -47.596 -6.415 1.00 52.62 418 PRO A N 1
ATOM 3226 C CA . PRO A 1 418 ? -23.055 -48.858 -5.795 1.00 52.62 418 PRO A CA 1
ATOM 3227 C C . PRO A 1 418 ? -21.724 -48.647 -5.032 1.00 52.62 418 PRO A C 1
ATOM 3229 O O . PRO A 1 418 ? -20.839 -47.959 -5.524 1.00 52.62 418 PRO A O 1
ATOM 3232 N N . ALA A 1 419 ? -21.588 -49.012 -3.755 1.00 38.00 419 ALA A N 1
ATOM 3233 C CA . ALA A 1 419 ? -21.455 -50.362 -3.190 1.00 38.00 419 ALA A CA 1
ATOM 3234 C C . ALA A 1 419 ? -20.173 -51.091 -3.648 1.00 38.00 419 ALA A C 1
ATOM 3236 O O . ALA A 1 419 ? -20.143 -51.666 -4.733 1.00 38.00 419 ALA A O 1
ATOM 3237 N N . ALA A 1 420 ? -19.157 -51.079 -2.777 1.00 44.16 420 ALA A N 1
ATOM 3238 C CA . ALA A 1 420 ? -18.099 -52.084 -2.683 1.00 44.16 420 ALA A CA 1
ATOM 3239 C C . ALA A 1 420 ? -17.584 -52.141 -1.225 1.00 44.16 420 ALA A C 1
ATOM 3241 O O . ALA A 1 420 ? -16.925 -51.221 -0.754 1.00 44.16 420 ALA A O 1
ATOM 3242 N N . ASP A 1 421 ? -18.036 -53.185 -0.530 1.00 44.69 421 ASP A N 1
ATOM 3243 C CA . ASP A 1 421 ? -17.377 -54.055 0.455 1.00 44.69 421 ASP A CA 1
ATOM 3244 C C . ASP A 1 421 ? -16.432 -53.516 1.563 1.00 44.69 421 ASP A C 1
ATOM 3246 O O . ASP A 1 421 ? -15.356 -52.972 1.335 1.00 44.69 421 ASP A O 1
ATOM 3250 N N . GLN A 1 422 ? -16.882 -53.817 2.792 1.00 49.25 422 GLN A N 1
ATOM 3251 C CA . GLN A 1 422 ? -16.240 -53.923 4.123 1.00 49.25 422 GLN A CA 1
ATOM 3252 C C . GLN A 1 422 ? -15.062 -54.939 4.194 1.00 49.25 422 GLN A C 1
ATOM 3254 O O . GLN A 1 422 ? -14.810 -55.560 3.161 1.00 49.25 422 GLN A O 1
ATOM 3259 N N . PRO A 1 423 ? -14.397 -55.244 5.357 1.00 54.00 423 PRO A N 1
ATOM 3260 C CA . PRO A 1 423 ? -14.647 -54.906 6.794 1.00 54.00 423 PRO A CA 1
ATOM 3261 C C . PRO A 1 423 ? -13.408 -54.388 7.586 1.00 54.00 423 PRO A C 1
ATOM 3263 O O . PRO A 1 423 ? -12.280 -54.507 7.125 1.00 54.00 423 PRO A O 1
ATOM 3266 N N . SER A 1 424 ? -13.546 -53.620 8.680 1.00 42.91 424 SER A N 1
ATOM 3267 C CA . SER A 1 424 ? -13.825 -53.957 10.107 1.00 42.91 424 SER A CA 1
ATOM 3268 C C . SER A 1 424 ? -12.786 -54.837 10.816 1.00 42.91 424 SER A C 1
ATOM 3270 O O . SER A 1 424 ? -12.731 -56.028 10.524 1.00 42.91 424 SER A O 1
ATOM 3272 N N . SER A 1 425 ? -12.048 -54.265 11.782 1.00 37.09 425 SER A N 1
ATOM 3273 C CA . SER A 1 425 ? -11.622 -54.797 13.112 1.00 37.09 425 SER A CA 1
ATOM 3274 C C . SER A 1 425 ? -10.561 -53.827 13.685 1.00 37.09 425 SER A C 1
ATOM 3276 O O . SER A 1 425 ? -9.625 -53.477 12.978 1.00 37.09 425 SER A O 1
ATOM 3278 N N . ASP A 1 426 ? -10.764 -53.140 14.811 1.00 37.81 426 ASP A N 1
ATOM 3279 C CA . ASP A 1 426 ? -10.797 -53.593 16.217 1.00 37.81 426 ASP A CA 1
ATOM 3280 C C . ASP A 1 426 ? -9.474 -53.263 16.944 1.00 37.81 426 ASP A C 1
ATOM 3282 O O . ASP A 1 426 ? -8.394 -53.494 16.410 1.00 37.81 426 ASP A O 1
ATOM 3286 N N . LEU A 1 427 ? -9.619 -52.802 18.196 1.00 39.78 427 LEU A N 1
ATOM 3287 C CA . LEU A 1 427 ? -8.657 -52.849 19.314 1.00 39.78 427 LEU A CA 1
ATOM 3288 C C . LEU A 1 427 ? -7.493 -51.835 19.338 1.00 39.78 427 LEU A C 1
ATOM 3290 O O . LEU A 1 427 ? -6.511 -51.961 18.614 1.00 39.78 427 LEU A O 1
ATOM 3294 N N . ASN A 1 428 ? -7.545 -50.893 20.291 1.00 44.88 428 ASN A N 1
ATOM 3295 C CA . ASN A 1 428 ? -6.639 -50.933 21.451 1.00 44.88 428 ASN A CA 1
ATOM 3296 C C . ASN A 1 428 ? -6.981 -49.855 22.495 1.00 44.88 428 ASN A C 1
ATOM 3298 O O . ASN A 1 428 ? -6.581 -48.699 22.375 1.00 44.88 428 ASN A O 1
ATOM 3302 N N . ASP A 1 429 ? -7.668 -50.302 23.545 1.00 47.38 429 ASP A N 1
ATOM 3303 C CA . ASP A 1 429 ? -7.502 -49.820 24.915 1.00 47.38 429 ASP A CA 1
ATOM 3304 C C . ASP A 1 429 ? -6.377 -50.639 25.575 1.00 47.38 429 ASP A C 1
ATOM 3306 O O . ASP A 1 429 ? -6.428 -51.869 25.542 1.00 47.38 429 ASP A O 1
ATOM 3310 N N . GLN A 1 430 ? -5.385 -49.974 26.174 1.00 39.88 430 GLN A N 1
ATOM 3311 C CA . GLN A 1 430 ? -4.587 -50.457 27.318 1.00 39.88 430 GLN A CA 1
ATOM 3312 C C . GLN A 1 430 ? -3.717 -49.288 27.818 1.00 39.88 430 GLN A C 1
ATOM 3314 O O . GLN A 1 430 ? -2.952 -48.713 27.051 1.00 39.88 430 GLN A O 1
ATOM 3319 N N . GLU A 1 431 ? -4.011 -48.690 28.974 1.00 40.94 431 GLU A N 1
ATOM 3320 C CA . GLU A 1 431 ? -3.629 -49.104 30.338 1.00 40.94 431 GLU A CA 1
ATOM 3321 C C . GLU A 1 431 ? -2.111 -49.128 30.607 1.00 40.94 431 GLU A C 1
ATOM 3323 O O . GLU A 1 431 ? -1.382 -49.935 30.042 1.00 40.94 431 GLU A O 1
ATOM 3328 N N . GLY A 1 432 ? -1.696 -48.284 31.563 1.00 38.31 432 GLY A N 1
ATOM 3329 C CA . GLY A 1 432 ? -0.657 -48.581 32.554 1.00 38.31 432 GLY A CA 1
ATOM 3330 C C . GLY A 1 432 ? 0.807 -48.411 32.143 1.00 38.31 432 GLY A C 1
ATOM 3331 O O . GLY A 1 432 ? 1.365 -49.246 31.443 1.00 38.31 432 GLY A O 1
ATOM 3332 N N . SER A 1 433 ? 1.483 -47.407 32.709 1.00 46.84 433 SER A N 1
ATOM 3333 C CA . SER A 1 433 ? 2.438 -47.698 33.788 1.00 46.84 433 SER A CA 1
ATOM 3334 C C . SER A 1 433 ? 3.063 -46.434 34.370 1.00 46.84 433 SER A C 1
ATOM 3336 O O . SER A 1 433 ? 3.700 -45.638 33.682 1.00 46.84 433 SER A O 1
ATOM 3338 N N . ASP A 1 434 ? 2.899 -46.338 35.682 1.00 43.28 434 ASP A N 1
ATOM 3339 C CA . ASP A 1 434 ? 3.649 -45.526 36.621 1.00 43.28 434 ASP A CA 1
ATOM 3340 C C . ASP A 1 434 ? 5.164 -45.743 36.503 1.00 43.28 434 ASP A C 1
ATOM 3342 O O . ASP A 1 434 ? 5.638 -46.877 36.382 1.00 43.28 434 ASP A O 1
ATOM 3346 N N . GLN A 1 435 ? 5.932 -44.666 36.661 1.00 47.56 435 GLN A N 1
ATOM 3347 C CA . GLN A 1 435 ? 7.238 -44.747 37.304 1.00 47.56 435 GLN A CA 1
ATOM 3348 C C . GLN A 1 435 ? 7.507 -43.465 38.092 1.00 47.56 435 GLN A C 1
ATOM 3350 O O . GLN A 1 435 ? 7.797 -42.401 37.546 1.00 47.56 435 GLN A O 1
ATOM 3355 N N . GLU A 1 436 ? 7.371 -43.605 39.408 1.00 41.66 436 GLU A N 1
ATOM 3356 C CA . GLU A 1 436 ? 8.001 -42.762 40.410 1.00 41.66 436 GLU A CA 1
ATOM 3357 C C . GLU A 1 436 ? 9.528 -42.841 40.258 1.00 41.66 436 GLU A C 1
ATOM 3359 O O . GLU A 1 436 ? 10.088 -43.936 40.239 1.00 41.66 436 GLU A O 1
ATOM 3364 N N . GLU A 1 437 ? 10.225 -41.704 40.277 1.00 48.38 437 GLU A N 1
ATOM 3365 C CA . GLU A 1 437 ? 11.526 -41.656 40.941 1.00 48.38 437 GLU A CA 1
ATOM 3366 C C . GLU A 1 437 ? 11.706 -40.319 41.663 1.00 48.38 437 GLU A C 1
ATOM 3368 O O . GLU A 1 437 ? 11.529 -39.226 41.128 1.00 48.38 437 GLU A O 1
ATOM 3373 N N . SER A 1 438 ? 11.993 -40.473 42.948 1.00 43.72 438 SER A N 1
ATOM 3374 C CA . SER A 1 438 ? 12.130 -39.457 43.977 1.00 43.72 438 SER A CA 1
ATOM 3375 C C . SER A 1 438 ? 13.546 -38.879 44.005 1.00 43.72 438 SER A C 1
ATOM 3377 O O . SER A 1 438 ? 14.513 -39.621 43.863 1.00 43.72 438 SER A O 1
ATOM 3379 N N . GLY A 1 439 ? 13.702 -37.597 44.348 1.00 36.31 439 GLY A N 1
ATOM 3380 C CA . GLY A 1 439 ? 14.979 -37.100 44.877 1.00 36.31 439 GLY A CA 1
ATOM 3381 C C . GLY A 1 439 ? 15.049 -35.579 45.082 1.00 36.31 439 GLY A C 1
ATOM 3382 O O . GLY A 1 439 ? 14.593 -34.857 44.207 1.00 36.31 439 GLY A O 1
ATOM 3383 N N . PRO A 1 440 ? 15.580 -35.060 46.211 1.00 57.38 440 PRO A N 1
ATOM 3384 C CA . PRO A 1 440 ? 15.067 -33.855 46.883 1.00 57.38 440 PRO A CA 1
ATOM 3385 C C . PRO A 1 440 ? 15.944 -32.583 46.734 1.00 57.38 440 PRO A C 1
ATOM 3387 O O . PRO A 1 440 ? 17.064 -32.660 46.228 1.00 57.38 440 PRO A O 1
ATOM 3390 N N . PRO A 1 441 ? 15.476 -31.407 47.221 1.00 57.84 441 PRO A N 1
ATOM 3391 C CA . PRO A 1 441 ? 16.200 -30.135 47.138 1.00 57.84 441 PRO A CA 1
ATOM 3392 C C . PRO A 1 441 ? 17.053 -29.860 48.394 1.00 57.84 441 PRO A C 1
ATOM 3394 O O . PRO A 1 441 ? 16.698 -30.318 49.485 1.00 57.84 441 PRO A O 1
ATOM 3397 N N . PRO A 1 442 ? 18.122 -29.043 48.316 1.00 61.78 442 PRO A N 1
ATOM 3398 C CA . PRO A 1 442 ? 18.777 -28.530 49.508 1.00 61.78 442 PRO A CA 1
ATOM 3399 C C . PRO A 1 442 ? 18.231 -27.160 49.944 1.00 61.78 442 PRO A C 1
ATOM 3401 O O . PRO A 1 442 ? 18.042 -26.232 49.159 1.00 61.78 442 PRO A O 1
ATOM 3404 N N . ARG A 1 443 ? 18.011 -27.088 51.259 1.00 43.03 443 ARG A N 1
ATOM 3405 C CA . ARG A 1 443 ? 17.660 -25.944 52.108 1.00 43.03 443 ARG A CA 1
ATOM 3406 C C . ARG A 1 443 ? 18.868 -25.023 52.368 1.00 43.03 443 ARG A C 1
ATOM 3408 O O . ARG A 1 443 ? 19.956 -25.519 52.624 1.00 43.03 443 ARG A O 1
ATOM 3415 N N . SER A 1 444 ? 18.572 -23.719 52.417 1.00 47.50 444 SER A N 1
ATOM 3416 C CA . SER A 1 444 ? 18.918 -22.711 53.449 1.00 47.50 444 SER A CA 1
ATOM 3417 C C . SER A 1 444 ? 20.359 -22.561 53.967 1.00 47.50 444 SER A C 1
ATOM 3419 O O . SER A 1 444 ? 20.877 -23.487 54.571 1.00 47.50 444 SER A O 1
ATOM 3421 N N . THR A 1 445 ? 20.882 -21.322 53.951 1.00 39.28 445 THR A N 1
ATOM 3422 C CA . THR A 1 445 ? 21.072 -20.479 55.164 1.00 39.28 445 THR A CA 1
ATOM 3423 C C . THR A 1 445 ? 21.563 -19.063 54.828 1.00 39.28 445 THR A C 1
ATOM 3425 O O . THR A 1 445 ? 22.295 -18.889 53.859 1.00 39.28 445 THR A O 1
ATOM 3428 N N . GLN A 1 446 ? 21.232 -18.134 55.741 1.00 40.97 446 GLN A N 1
ATOM 3429 C CA . GLN A 1 446 ? 21.941 -16.891 56.096 1.00 40.97 446 GLN A CA 1
ATOM 3430 C C . GLN A 1 446 ? 21.387 -15.612 55.436 1.00 40.97 446 GLN A C 1
ATOM 3432 O O . GLN A 1 446 ? 21.618 -15.348 54.264 1.00 40.97 446 GLN A O 1
ATOM 3437 N N . GLU A 1 447 ? 20.441 -14.903 56.066 1.00 42.53 447 GLU A N 1
ATOM 3438 C CA . GLU A 1 447 ? 20.630 -13.962 57.195 1.00 42.53 447 GLU A CA 1
ATOM 3439 C C . GLU A 1 447 ? 21.760 -12.955 56.944 1.00 42.53 447 GLU A C 1
ATOM 3441 O O . GLU A 1 447 ? 22.919 -13.260 57.200 1.00 42.53 447 GLU A O 1
ATOM 3446 N N . ASP A 1 448 ? 21.414 -11.733 56.528 1.00 50.34 448 ASP A N 1
ATOM 3447 C CA . ASP A 1 448 ? 21.909 -10.575 57.270 1.00 50.34 448 ASP A CA 1
ATOM 3448 C C . ASP A 1 448 ? 20.936 -9.392 57.194 1.00 50.34 448 ASP A C 1
ATOM 3450 O O . ASP A 1 448 ? 20.266 -9.143 56.190 1.00 50.34 448 ASP A O 1
ATOM 3454 N N . ARG A 1 449 ? 20.845 -8.719 58.331 1.00 43.22 449 ARG A N 1
ATOM 3455 C CA . ARG A 1 449 ? 19.866 -7.732 58.763 1.00 43.22 449 ARG A CA 1
ATOM 3456 C C . ARG A 1 449 ? 20.654 -6.486 59.144 1.00 43.22 449 ARG A C 1
ATOM 3458 O O . ARG A 1 449 ? 21.512 -6.564 60.011 1.00 43.22 449 ARG A O 1
ATOM 3465 N N . SER A 1 450 ? 20.347 -5.344 58.539 1.00 51.47 450 SER A N 1
ATOM 3466 C CA . SER A 1 450 ? 20.670 -3.981 59.013 1.00 51.47 450 SER A CA 1
ATOM 3467 C C . SER A 1 450 ? 19.798 -3.048 58.157 1.00 51.47 450 SER A C 1
ATOM 3469 O O . SER A 1 450 ? 19.994 -2.988 56.947 1.00 51.47 450 SER A O 1
ATOM 3471 N N . GLU A 1 451 ? 18.625 -2.581 58.587 1.00 48.62 451 GLU A N 1
ATOM 3472 C CA . GLU A 1 451 ? 18.365 -1.530 59.587 1.00 48.62 451 GLU A CA 1
ATOM 3473 C C . GLU A 1 451 ? 19.192 -0.243 59.365 1.00 48.62 451 GLU A C 1
ATOM 3475 O O . GLU A 1 451 ? 20.410 -0.244 59.493 1.00 48.62 451 GLU A O 1
ATOM 3480 N N . GLU A 1 452 ? 18.437 0.819 59.037 1.00 40.62 452 GLU A N 1
ATOM 3481 C CA . GLU A 1 452 ? 18.620 2.237 59.398 1.00 40.62 452 GLU A CA 1
ATOM 3482 C C . GLU A 1 452 ? 19.770 3.049 58.754 1.00 40.62 452 GLU A C 1
ATOM 3484 O O . GLU A 1 452 ? 20.948 2.809 58.968 1.00 40.62 452 GLU A O 1
ATOM 3489 N N . GLU A 1 453 ? 19.444 4.094 57.981 1.00 44.44 453 GLU A N 1
ATOM 3490 C CA . GLU A 1 453 ? 19.272 5.439 58.553 1.00 44.44 453 GLU A CA 1
ATOM 3491 C C . GLU A 1 453 ? 18.913 6.501 57.496 1.00 44.44 453 GLU A C 1
ATOM 3493 O O . GLU A 1 453 ? 19.381 6.558 56.358 1.00 44.44 453 GLU A O 1
ATOM 3498 N N . GLU A 1 454 ? 18.033 7.363 57.968 1.00 45.06 454 GLU A N 1
ATOM 3499 C CA . GLU A 1 454 ? 17.497 8.607 57.459 1.00 45.06 454 GLU A CA 1
ATOM 3500 C C . GLU A 1 454 ? 18.567 9.717 57.377 1.00 45.06 454 GLU A C 1
ATOM 3502 O O . GLU A 1 454 ? 19.197 10.049 58.374 1.00 45.06 454 GLU A O 1
ATOM 3507 N N . SER A 1 455 ? 18.737 10.381 56.223 1.00 45.56 455 SER A N 1
ATOM 3508 C CA . SER A 1 455 ? 19.125 11.806 56.220 1.00 45.56 455 SER A CA 1
ATOM 3509 C C . SER A 1 455 ? 19.080 12.457 54.836 1.00 45.56 455 SER A C 1
ATOM 3511 O O . SER A 1 455 ? 19.980 12.324 54.008 1.00 45.56 455 SER A O 1
ATOM 3513 N N . SER A 1 456 ? 18.039 13.260 54.615 1.00 51.31 456 SER A N 1
ATOM 3514 C CA . SER A 1 456 ? 18.142 14.466 53.784 1.00 51.31 456 SER A CA 1
ATOM 3515 C C . SER A 1 456 ? 18.863 15.557 54.586 1.00 51.31 456 SER A C 1
ATOM 3517 O O . SER A 1 456 ? 18.600 15.688 55.779 1.00 51.31 456 SER A O 1
ATOM 3519 N N . PRO A 1 457 ? 19.692 16.413 53.954 1.00 56.38 457 PRO A N 1
ATOM 3520 C CA . PRO A 1 457 ? 19.141 17.698 53.512 1.00 56.38 457 PRO A CA 1
ATOM 3521 C C . PRO A 1 457 ? 19.735 18.281 52.206 1.00 56.38 457 PRO A C 1
ATOM 3523 O O . PRO A 1 457 ? 20.908 18.145 51.867 1.00 56.38 457 PRO A O 1
ATOM 3526 N N . ARG A 1 458 ? 18.876 19.029 51.499 1.00 44.41 458 ARG A N 1
ATOM 3527 C CA . ARG A 1 458 ? 19.171 20.083 50.495 1.00 44.41 458 ARG A CA 1
ATOM 3528 C C . ARG A 1 458 ? 20.015 21.238 51.102 1.00 44.41 458 ARG A C 1
ATOM 3530 O O . ARG A 1 458 ? 20.136 21.298 52.320 1.00 44.41 458 ARG A O 1
ATOM 3537 N N . PRO A 1 459 ? 20.336 22.336 50.372 1.00 56.19 459 PRO A N 1
ATOM 3538 C CA . PRO A 1 459 ? 20.722 22.534 48.963 1.00 56.19 459 PRO A CA 1
ATOM 3539 C C . PRO A 1 459 ? 21.973 23.452 48.833 1.00 56.19 459 PRO A C 1
ATOM 3541 O O . PRO A 1 459 ? 22.279 24.221 49.741 1.00 56.19 459 PRO A O 1
ATOM 3544 N N . THR A 1 460 ? 22.623 23.542 47.663 1.00 50.22 460 THR A N 1
ATOM 3545 C CA . THR A 1 460 ? 23.439 24.738 47.348 1.00 50.22 460 THR A CA 1
ATOM 3546 C C . THR A 1 460 ? 23.191 25.294 45.949 1.00 50.22 460 THR A C 1
ATOM 3548 O O . THR A 1 460 ? 23.158 24.603 44.937 1.00 50.22 460 THR A O 1
ATOM 3551 N N . LYS A 1 461 ? 22.982 26.612 45.942 1.00 47.47 461 LYS A N 1
ATOM 3552 C CA . LYS A 1 461 ? 22.869 27.510 44.794 1.00 47.47 461 LYS A CA 1
ATOM 3553 C C . LYS A 1 461 ? 24.236 27.666 44.122 1.00 47.47 461 LYS A C 1
ATOM 3555 O O . LYS A 1 461 ? 25.207 27.925 44.825 1.00 47.47 461 LYS A O 1
ATOM 3560 N N . LYS A 1 462 ? 24.284 27.748 42.787 1.00 46.50 462 LYS A N 1
ATOM 3561 C CA . LYS A 1 462 ? 25.253 28.610 42.084 1.00 46.50 462 LYS A CA 1
ATOM 3562 C C . LYS A 1 462 ? 24.630 29.257 40.843 1.00 46.50 462 LYS A C 1
ATOM 3564 O O . LYS A 1 462 ? 24.241 28.602 39.887 1.00 46.50 462 LYS A O 1
ATOM 3569 N N . LYS A 1 463 ? 24.534 30.586 40.930 1.00 48.50 463 LYS A N 1
ATOM 3570 C CA . LYS A 1 463 ? 24.322 31.565 39.856 1.00 48.50 463 LYS A CA 1
ATOM 3571 C C . LYS A 1 463 ? 25.552 31.628 38.947 1.00 48.50 463 LYS A C 1
ATOM 3573 O O . LYS A 1 463 ? 26.660 31.482 39.455 1.00 48.50 463 LYS A O 1
ATOM 3578 N N . THR A 1 464 ? 25.321 32.035 37.695 1.00 44.66 464 THR A N 1
ATOM 3579 C CA . THR A 1 464 ? 26.110 32.904 36.776 1.00 44.66 464 THR A CA 1
ATOM 3580 C C . THR A 1 464 ? 26.089 32.301 35.365 1.00 44.66 464 THR A C 1
ATOM 3582 O O . THR A 1 464 ? 26.130 31.093 35.232 1.00 44.66 464 THR A O 1
ATOM 3585 N N . SER A 1 465 ? 26.045 33.017 34.243 1.00 39.53 465 SER A N 1
ATOM 3586 C CA . SER A 1 465 ? 25.768 34.410 33.886 1.00 39.53 465 SER A CA 1
ATOM 3587 C C . SER A 1 465 ? 25.894 34.480 32.352 1.00 39.53 465 SER A C 1
ATOM 3589 O O . SER A 1 465 ? 26.806 33.876 31.801 1.00 39.53 465 SER A O 1
ATOM 3591 N N . ARG A 1 466 ? 25.072 35.329 31.719 1.00 39.72 466 ARG A N 1
ATOM 3592 C CA . ARG A 1 466 ? 25.353 36.116 30.495 1.00 39.72 466 ARG A CA 1
ATOM 3593 C C . ARG A 1 466 ? 25.245 35.506 29.078 1.00 39.72 466 ARG A C 1
ATOM 3595 O O . ARG A 1 466 ? 26.136 34.835 28.586 1.00 39.72 466 ARG A O 1
ATOM 3602 N N . ARG A 1 467 ? 24.252 36.084 28.376 1.00 39.03 467 ARG A N 1
ATOM 3603 C CA . ARG A 1 467 ? 24.333 36.856 27.110 1.00 39.03 467 ARG A CA 1
ATOM 3604 C C . ARG A 1 467 ? 24.806 36.125 25.844 1.00 39.03 467 ARG A C 1
ATOM 3606 O O . ARG A 1 467 ? 25.993 36.098 25.549 1.00 39.03 467 ARG A O 1
ATOM 3613 N N . GLY A 1 468 ? 23.837 35.775 24.995 1.00 40.94 468 GLY A N 1
ATOM 3614 C CA . GLY A 1 468 ? 23.993 35.713 23.540 1.00 40.94 468 GLY A CA 1
ATOM 3615 C C . GLY A 1 468 ? 23.102 36.768 22.878 1.00 40.94 468 GLY A C 1
ATOM 3616 O O . GLY A 1 468 ? 21.883 36.710 23.000 1.00 40.94 468 GLY A O 1
ATOM 3617 N N . LEU A 1 469 ? 23.723 37.768 22.249 1.00 42.06 469 LEU A N 1
ATOM 3618 C CA . LEU A 1 469 ? 23.089 38.807 21.434 1.00 42.06 469 LEU A CA 1
ATOM 3619 C C . LEU A 1 469 ? 22.598 38.211 20.104 1.00 42.06 469 LEU A C 1
ATOM 3621 O O . LEU A 1 469 ? 23.396 37.636 19.367 1.00 42.06 469 LEU A O 1
ATOM 3625 N N . ILE A 1 470 ? 21.326 38.425 19.764 1.00 51.34 470 ILE A N 1
ATOM 3626 C CA . ILE A 1 470 ? 20.779 38.177 18.423 1.00 51.34 470 ILE A CA 1
ATOM 3627 C C . ILE A 1 470 ? 21.092 39.394 17.544 1.00 51.34 470 ILE A C 1
ATOM 3629 O O . ILE A 1 470 ? 20.671 40.514 17.832 1.00 51.34 470 ILE A O 1
ATOM 3633 N N . ARG A 1 471 ? 21.852 39.161 16.471 1.00 50.34 471 ARG A N 1
ATOM 3634 C CA . ARG A 1 471 ? 22.197 40.130 15.425 1.00 50.34 471 ARG A CA 1
ATOM 3635 C C . ARG A 1 471 ? 21.303 39.855 14.213 1.00 50.34 471 ARG A C 1
ATOM 3637 O O . ARG A 1 471 ? 21.570 38.932 13.456 1.00 50.34 471 ARG A O 1
ATOM 3644 N N . MET A 1 472 ? 20.253 40.653 14.039 1.00 51.41 472 MET A N 1
ATOM 3645 C CA . MET A 1 472 ? 19.497 40.748 12.785 1.00 51.41 472 MET A CA 1
ATOM 3646 C C . MET A 1 472 ? 20.190 41.786 11.900 1.00 51.41 472 MET A C 1
ATOM 3648 O O . MET A 1 472 ? 20.106 42.984 12.163 1.00 51.41 472 MET A O 1
ATOM 3652 N N . LEU A 1 473 ? 20.918 41.324 10.883 1.00 52.62 473 LEU A N 1
ATOM 3653 C CA . LEU A 1 473 ? 21.374 42.159 9.775 1.00 52.62 473 LEU A CA 1
ATOM 3654 C C . LEU A 1 473 ? 20.386 41.978 8.625 1.00 52.62 473 LEU A C 1
ATOM 3656 O O . LEU A 1 473 ? 20.367 40.951 7.957 1.00 52.62 473 LEU A O 1
ATOM 3660 N N . SER A 1 474 ? 19.559 43.003 8.462 1.00 61.22 474 SER A N 1
ATOM 3661 C CA . SER A 1 474 ? 18.803 43.300 7.253 1.00 61.22 474 SER A CA 1
ATOM 3662 C C . SER A 1 474 ? 19.756 43.954 6.253 1.00 61.22 474 SER A C 1
ATOM 3664 O O . SER A 1 474 ? 20.473 44.878 6.643 1.00 61.22 474 SER A O 1
ATOM 3666 N N . GLN A 1 475 ? 19.777 43.503 5.000 1.00 51.72 475 GLN A N 1
ATOM 3667 C CA . GLN A 1 475 ? 20.369 44.239 3.880 1.00 51.72 475 GLN A CA 1
ATOM 3668 C C . GLN A 1 475 ? 19.619 43.936 2.565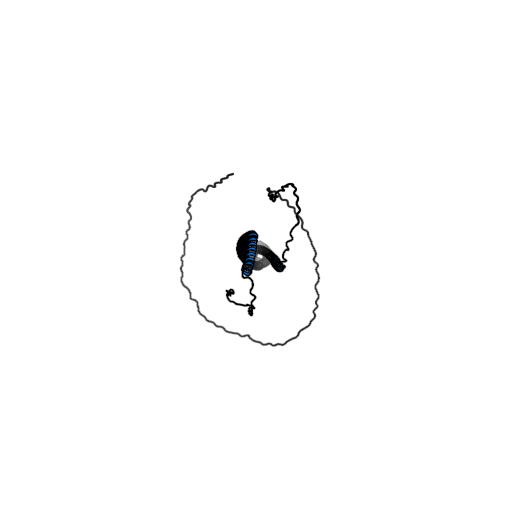 1.00 51.72 475 GLN A C 1
ATOM 3670 O O . GLN A 1 475 ? 18.920 42.924 2.506 1.00 51.72 475 GLN A O 1
ATOM 3675 N N . PRO A 1 476 ? 19.690 44.876 1.600 1.00 61.66 476 PRO A N 1
ATOM 3676 C CA . PRO A 1 476 ? 18.596 45.262 0.701 1.00 61.66 476 PRO A CA 1
ATOM 3677 C C . PRO A 1 476 ? 18.433 44.435 -0.575 1.00 61.66 476 PRO A C 1
ATOM 3679 O O . PRO A 1 476 ? 19.421 43.810 -1.023 1.00 61.66 476 PRO A O 1
#

Organism: Phytophthora sojae (strain P6497) (NCBI:txid1094619)

Radius of gyration: 72.38 Å; chains: 1; bounding box: 150×100×235 Å

Foldseek 3Di:
DDDDDDDDDDDDDDDDDDDDDDDDDDDDDDDDDDDDDDPPVVVVVVVVVVVVVVVVVVVVVVVVVVCVVVVVVVVVVVVVVVVVVVVVVVVVVVVVVVVVVVVVVVVVVVVVVVVVCVVVVVVVVVVVVVVVVVLVVVLVVLVVVLVVLVVLLVVLVVVLVVLVVVLVVLVVQLVVLVVVLVVLVVVLVVLVVVLVVLVVVLVVLVVVLVVLVVVVVDDDDDDDDDDDDPPVVNVVSVVVNVVSVVVNVVSVVVSVVSVVSSVVSVVSSVVSVVSSVVSVVVSVVSVVVNVVSVVVSVVSVVVVVVSVVVVVVVVVVVVVVVVVVVVVVVVVVVVVVVVVVVVPDPPDDDDDDDDDDDDDDDDDDDDDDDDDDDDDDDDDDDDDDDDDDDDDDDDDDDDDDDDDDDDDDDDDDDDDDDDDDDDDDDDDDDDDDDDDDDDDDDDDDDDDDDDDDDDDDDDDDDDDDDDDDDDDDDDD